Protein AF-0000000075955309 (afdb_homodimer)

Radius of gyration: 26.55 Å; Cα contacts (8 Å, |Δi|>4): 1232; chains: 2; bounding box: 47×82×57 Å

Foldseek 3Di:
DVLLLQVLLVVVPDAAEDEDPDCVSNVVVVVVPHHYDHALLVRQQPDQEAEDEDQEQVCVCCQAPPCPGHNLVRHDAAGEYEYQYLYALVSQVVSQVSQVVSNYGYKYWHWDDFPVLQNVLAIEIEIAADPVVVVVCCVSNSSRHDYDDQYHRSRRNVVVLVVLLVLLLLLVVLLVVQVVCVVVVHDQVVVLVVCPPDPNDDSSSVVCVVCLVVVNQQASDWLLSLLASLCSLQQNHPDHDDDDGDDDPSSVVSNVLSVVCVVVVRRRTYNNCSSVSVCVVVDDPD/DVLLLQVLVVVVPDAAEDEDPDVVSNVVVVVVPHHYDHALLVRQQPDQEAEDEDQEQVCVCCQAPPCPGHNLVRHDAAGEYEYQYLYALVSQVVSQVSQVVSNYGYKYWHWDDFPVLQNVLAIETEIAADPVVVVVCCVSNSSRHDYDDQYHGSRRNVVVLVVLLVLLLLLVVLLVVQVVCVVVVHDQVVVLVVCPPPPNDDSSSVVCVVCLVVVNQQASDWLLSLLQSLCSLQQNHPDHDDDDGDDDPSSVVSNVLSVVCVVVVRRRTYNNCSSVSVCVVVDDPD

pLDDT: mean 95.62, std 7.49, range [34.25, 98.94]

Organism: Cocos nucifera (NCBI:txid13894)

Secondary structure (DSSP, 8-state):
-HHHHHHHHHHTT---EE--SSGGGGHHHHHTTPEE-SSHHHHHHT-SEEEE--SSHHHHHHHHH-TTTSGGGTPPTT-EEEE-S---HHHHHHHHHHHHHTT-EEEE--EESHHHHHHHT-EEEEEES-HHHHHHTHHHHHHHEEEEEEESTTHHHHHHHHHHHHHHHHHHHHHHHHHHHHHTT--HHHHHHHHTTSTT-BHHHHHHHHHHHTT----SSBHHHHHHHHHHHTT-SSS---SPPP--HHHHHHHHHHHHHHHTT-TTSBGGGHHHHHHHHH----/-HHHHHHHHHHTT---EE--SSGGGGHHHHHTTPEE-SSHHHHHHT-SEEEE--SSHHHHHHHHH-TTTSGGGTPPTT-EEEE-S---HHHHHHHHHHHHHTT-EEEE--EESHHHHHHHT-EEEEEES-HHHHHHTHHHHHHHEEEEEEESTTHHHHHHHHHHHHHHHHHHHHHHHHHHHHHTT--HHHHHHHHTTSTT-BHHHHHHHHHHHTT----SSBHHHHHHHHHHHTT-SSS---SPPP--HHHHHHHHHHHHHHHTT-TTSBGGGHHHHHHHHH----

Solvent-accessible surface area (backbone atoms only — not comparable to full-atom values): 28358 Å² total; per-residue (Å²): 88,55,58,41,43,50,48,44,48,41,72,73,66,47,90,46,63,42,56,55,100,55,55,78,71,46,44,71,49,41,76,71,64,36,42,78,44,93,34,43,17,62,34,16,54,83,33,66,64,42,78,44,65,61,80,41,50,68,47,47,48,48,45,36,63,30,78,76,51,1,26,67,56,34,39,39,76,68,17,36,38,37,35,35,32,73,42,49,33,68,55,36,36,52,46,28,53,55,26,45,76,59,50,26,40,38,30,29,32,13,67,37,27,57,47,64,15,28,67,68,27,42,16,12,26,30,28,3,26,57,65,68,59,54,59,70,43,40,73,64,38,54,54,38,17,50,68,34,84,45,42,50,52,16,32,2,26,48,48,46,32,31,40,48,35,22,35,47,25,38,49,48,13,50,29,47,20,51,56,48,31,54,75,68,68,40,57,64,68,60,49,57,57,44,32,55,63,15,39,50,27,33,35,48,52,70,72,35,45,66,33,51,75,68,69,52,38,74,55,63,46,39,22,46,52,49,33,49,43,39,21,45,60,53,68,59,38,96,62,90,69,88,73,86,64,60,59,45,71,68,50,52,52,47,28,51,50,34,44,48,34,38,75,72,71,43,26,71,26,8,54,63,42,53,36,58,54,48,46,58,67,42,56,62,86,118,87,56,56,40,42,50,48,44,48,42,72,72,67,47,89,46,62,41,57,55,98,56,55,79,71,47,46,72,50,39,74,74,66,34,42,78,45,93,32,42,17,60,35,15,54,82,32,64,64,42,79,42,64,62,79,42,50,69,49,48,47,47,44,37,61,31,77,77,49,1,25,66,55,33,40,39,75,67,16,34,40,35,36,36,33,73,42,50,33,67,58,34,35,51,46,29,54,55,25,46,76,59,50,26,40,38,30,29,32,14,66,35,26,58,44,64,14,28,66,69,26,41,18,14,26,30,29,3,26,59,68,68,58,55,58,70,43,40,74,64,39,55,56,38,18,52,70,34,83,48,42,50,52,17,32,4,26,48,49,44,32,31,40,48,35,23,34,47,24,37,49,50,12,49,30,47,20,51,55,48,31,52,77,67,67,40,55,65,68,61,48,57,58,44,32,55,64,15,41,51,28,32,36,48,51,72,72,36,45,65,32,51,75,68,69,52,38,75,54,62,49,40,22,44,54,49,31,49,42,39,21,46,61,53,67,60,38,94,62,90,69,88,73,86,64,61,59,46,72,67,48,51,51,45,28,52,50,35,46,50,32,38,74,72,71,45,26,70,28,6,54,62,40,53,36,56,53,49,45,58,68,42,57,64,86,118

Structure (mmCIF, N/CA/C/O backbone):
data_AF-0000000075955309-model_v1
#
loop_
_entity.id
_entity.type
_entity.pdbx_description
1 polymer '6-phosphogluconate dehydrogenase'
#
loop_
_atom_site.group_PDB
_atom_site.id
_atom_site.type_symbol
_atom_site.label_atom_id
_atom_site.label_alt_id
_atom_site.label_comp_id
_atom_site.label_asym_id
_atom_site.label_entity_id
_atom_site.label_seq_id
_atom_site.pdbx_PDB_ins_code
_atom_site.Cartn_x
_atom_site.Cartn_y
_atom_site.Cartn_z
_atom_site.occupancy
_atom_site.B_iso_or_equiv
_atom_site.auth_seq_id
_atom_site.auth_comp_id
_atom_site.auth_asym_id
_atom_site.auth_atom_id
_atom_site.pdbx_PDB_model_num
ATOM 1 N N . MET A 1 1 ? -13.18 -15.297 -11.812 1 89.75 1 MET A N 1
ATOM 2 C CA . MET A 1 1 ? -11.914 -15.062 -12.5 1 89.75 1 MET A CA 1
ATOM 3 C C . MET A 1 1 ? -11.797 -15.945 -13.742 1 89.75 1 MET A C 1
ATOM 5 O O . MET A 1 1 ? -11.648 -15.445 -14.859 1 89.75 1 MET A O 1
ATOM 9 N N . GLY A 1 2 ? -11.992 -17.25 -13.625 1 93.31 2 GLY A N 1
ATOM 10 C CA . GLY A 1 2 ? -11.797 -18.188 -14.711 1 93.31 2 GLY A CA 1
ATOM 11 C C . GLY A 1 2 ? -12.711 -17.938 -15.898 1 93.31 2 GLY A C 1
ATOM 12 O O . GLY A 1 2 ? -12.266 -17.969 -17.047 1 93.31 2 GLY A O 1
ATOM 13 N N . ALA A 1 3 ? -13.984 -17.656 -15.57 1 93.75 3 ALA A N 1
ATOM 14 C CA . ALA A 1 3 ? -14.961 -17.438 -16.641 1 93.75 3 ALA A CA 1
ATOM 15 C C . ALA A 1 3 ? -14.609 -16.188 -17.438 1 93.75 3 ALA A C 1
ATOM 17 O O . ALA A 1 3 ? -14.734 -16.172 -18.672 1 93.75 3 ALA A O 1
ATOM 18 N N . ALA A 1 4 ? -14.203 -15.094 -16.719 1 94.31 4 ALA A N 1
ATOM 19 C CA . ALA A 1 4 ? -13.836 -13.852 -17.391 1 94.31 4 ALA A CA 1
ATOM 20 C C . ALA A 1 4 ? -12.617 -14.047 -18.281 1 94.31 4 ALA A C 1
ATOM 22 O O . ALA A 1 4 ? -12.578 -13.555 -19.406 1 94.31 4 ALA A O 1
ATOM 23 N N . MET A 1 5 ? -11.648 -14.766 -17.781 1 96.38 5 MET A N 1
ATOM 24 C CA . MET A 1 5 ? -10.438 -15.047 -18.531 1 96.38 5 MET A CA 1
ATOM 25 C C . MET A 1 5 ? -10.742 -15.898 -19.766 1 96.38 5 MET A C 1
ATOM 27 O O . MET A 1 5 ? -10.305 -15.594 -20.875 1 96.38 5 MET A O 1
ATOM 31 N N . ALA A 1 6 ? -11.516 -16.984 -19.594 1 96.75 6 ALA A N 1
ATOM 32 C CA . ALA A 1 6 ? -11.914 -17.859 -20.688 1 96.75 6 ALA A CA 1
ATOM 33 C C . ALA A 1 6 ? -12.711 -17.109 -21.75 1 96.75 6 ALA A C 1
ATOM 35 O O . ALA A 1 6 ? -12.539 -17.344 -22.953 1 96.75 6 ALA A O 1
ATOM 36 N N . GLY A 1 7 ? -13.586 -16.219 -21.266 1 96.44 7 GLY A N 1
ATOM 37 C CA . GLY A 1 7 ? -14.375 -15.414 -22.188 1 96.44 7 GLY A CA 1
ATOM 38 C C . GLY A 1 7 ? -13.523 -14.539 -23.094 1 96.44 7 GLY A C 1
ATOM 39 O O . GLY A 1 7 ? -13.844 -14.367 -24.266 1 96.44 7 GLY A O 1
ATOM 40 N N . ARG A 1 8 ? -12.461 -14.008 -22.562 1 97.56 8 ARG A N 1
ATOM 41 C CA . ARG A 1 8 ? -11.562 -13.172 -23.359 1 97.56 8 ARG A CA 1
ATOM 42 C C . ARG A 1 8 ? -10.859 -14 -24.422 1 97.56 8 ARG A C 1
ATOM 44 O O . ARG A 1 8 ? -10.727 -13.57 -25.578 1 97.56 8 ARG A O 1
ATOM 51 N N . ILE A 1 9 ? -10.414 -15.18 -24.062 1 97.5 9 ILE A N 1
ATOM 52 C CA . ILE A 1 9 ? -9.734 -16.078 -25 1 97.5 9 ILE A CA 1
ATOM 53 C C . ILE A 1 9 ? -10.695 -16.469 -26.125 1 97.5 9 ILE A C 1
ATOM 55 O O . ILE A 1 9 ? -10.32 -16.453 -27.297 1 97.5 9 ILE A O 1
ATOM 59 N N . GLN A 1 10 ? -11.93 -16.797 -25.75 1 97.06 10 GLN A N 1
ATOM 60 C CA . GLN A 1 10 ? -12.953 -17.156 -26.734 1 97.06 10 GLN A CA 1
ATOM 61 C C . GLN A 1 10 ? -13.234 -15.992 -27.688 1 97.06 10 GLN A C 1
ATOM 63 O O . GLN A 1 10 ? -13.32 -16.188 -28.891 1 97.06 10 GLN A O 1
ATOM 68 N N . SER A 1 11 ? -13.312 -14.781 -27.141 1 96.81 11 SER A N 1
ATOM 69 C CA . SER A 1 11 ? -13.609 -13.602 -27.938 1 96.81 11 SER A CA 1
ATOM 70 C C . SER A 1 11 ? -12.477 -13.273 -28.891 1 96.81 11 SER A C 1
ATOM 72 O O . SER A 1 11 ? -12.695 -12.664 -29.953 1 96.81 11 SER A O 1
ATOM 74 N N . ALA A 1 12 ? -11.305 -13.695 -28.516 1 97.56 12 ALA A N 1
ATOM 75 C CA . ALA A 1 12 ? -10.141 -13.453 -29.359 1 97.56 12 ALA A CA 1
ATOM 76 C C . ALA A 1 12 ? -10.094 -14.43 -30.531 1 97.56 12 ALA A C 1
ATOM 78 O O . ALA A 1 12 ? -9.234 -14.32 -31.406 1 97.56 12 ALA A O 1
ATOM 79 N N . GLY A 1 13 ? -10.945 -15.508 -30.562 1 97.12 13 GLY A N 1
ATOM 80 C CA . GLY A 1 13 ? -11.094 -16.359 -31.734 1 97.12 13 GLY A CA 1
ATOM 81 C C . GLY A 1 13 ? -10.547 -17.75 -31.531 1 97.12 13 GLY A C 1
ATOM 82 O O . GLY A 1 13 ? -10.562 -18.578 -32.438 1 97.12 13 GLY A O 1
ATOM 83 N N . TYR A 1 14 ? -10.125 -18.062 -30.375 1 97.25 14 TYR A N 1
ATOM 84 C CA . TYR A 1 14 ? -9.602 -19.391 -30.109 1 97.25 14 TYR A CA 1
ATOM 85 C C . TYR A 1 14 ? -10.734 -20.391 -29.859 1 97.25 14 TYR A C 1
ATOM 87 O O . TYR A 1 14 ? -11.758 -20.031 -29.266 1 97.25 14 TYR A O 1
ATOM 95 N N . ALA A 1 15 ? -10.531 -21.625 -30.297 1 96.81 15 ALA A N 1
ATOM 96 C CA . ALA A 1 15 ? -11.438 -22.703 -29.891 1 96.81 15 ALA A CA 1
ATOM 97 C C . ALA A 1 15 ? -11.297 -23.016 -28.406 1 96.81 15 ALA A C 1
ATOM 99 O O . ALA A 1 15 ? -10.18 -23.172 -27.906 1 96.81 15 ALA A O 1
ATOM 100 N N . LEU A 1 16 ? -12.438 -23.047 -27.703 1 97.25 16 LEU A N 1
ATOM 101 C CA . LEU A 1 16 ? -12.383 -23.203 -26.25 1 97.25 16 LEU A CA 1
ATOM 102 C C . LEU A 1 16 ? -13.125 -24.453 -25.797 1 97.25 16 LEU A C 1
ATOM 104 O O . LEU A 1 16 ? -14.281 -24.656 -26.172 1 97.25 16 LEU A O 1
ATOM 108 N N . THR A 1 17 ? -12.484 -25.328 -25.172 1 97.12 17 THR A N 1
ATOM 109 C CA . THR A 1 17 ? -13.055 -26.453 -24.438 1 97.12 17 THR A CA 1
ATOM 110 C C . THR A 1 17 ? -12.93 -26.234 -22.922 1 97.12 17 THR A C 1
ATOM 112 O O . THR A 1 17 ? -11.859 -25.859 -22.438 1 97.12 17 THR A O 1
ATOM 115 N N . LEU A 1 18 ? -14.078 -26.469 -22.172 1 96.25 18 LEU A N 1
ATOM 116 C CA . LEU A 1 18 ? -14.078 -26.094 -20.766 1 96.25 18 LEU A CA 1
ATOM 117 C C . LEU A 1 18 ? -14.594 -27.234 -19.891 1 96.25 18 LEU A C 1
ATOM 119 O O . LEU A 1 18 ? -15.523 -27.953 -20.281 1 96.25 18 LEU A O 1
ATOM 123 N N . TYR A 1 19 ? -13.961 -27.406 -18.781 1 96.5 19 TYR A N 1
ATOM 124 C CA . TYR A 1 19 ? -14.5 -28.156 -17.641 1 96.5 19 TYR A CA 1
ATOM 125 C C . TYR A 1 19 ? -14.719 -27.25 -16.438 1 96.5 19 TYR A C 1
ATOM 127 O O . TYR A 1 19 ? -13.844 -26.453 -16.094 1 96.5 19 TYR A O 1
ATOM 135 N N . ALA A 1 20 ? -15.914 -27.281 -15.891 1 94.75 20 ALA A N 1
ATOM 136 C CA . ALA A 1 20 ? -16.219 -26.594 -14.641 1 94.75 20 ALA A CA 1
ATOM 137 C C . ALA A 1 20 ? -16.828 -27.547 -13.617 1 94.75 20 ALA A C 1
ATOM 139 O O . ALA A 1 20 ? -17.719 -28.328 -13.938 1 94.75 20 ALA A O 1
ATOM 140 N N . ARG A 1 21 ? -16.25 -27.469 -12.461 1 91 21 ARG A N 1
ATOM 141 C CA . ARG A 1 21 ? -16.797 -28.297 -11.391 1 91 21 ARG A CA 1
ATOM 142 C C . ARG A 1 21 ? -18.281 -28.031 -11.203 1 91 21 ARG A C 1
ATOM 144 O O . ARG A 1 21 ? -19.062 -28.938 -10.906 1 91 21 ARG A O 1
ATOM 151 N N . THR A 1 22 ? -18.594 -26.703 -11.336 1 89.5 22 THR A N 1
ATOM 152 C CA . THR A 1 22 ? -19.984 -26.266 -11.375 1 89.5 22 THR A CA 1
ATOM 153 C C . THR A 1 22 ? -20.359 -25.797 -12.773 1 89.5 22 THR A C 1
ATOM 155 O O . THR A 1 22 ? -20.156 -24.625 -13.117 1 89.5 22 THR A O 1
ATOM 158 N N . PRO A 1 23 ? -21.078 -26.516 -13.516 1 87.81 23 PRO A N 1
ATOM 159 C CA . PRO A 1 23 ? -21.312 -26.25 -14.938 1 87.81 23 PRO A CA 1
ATOM 160 C C . PRO A 1 23 ? -22.031 -24.938 -15.188 1 87.81 23 PRO A C 1
ATOM 162 O O . PRO A 1 23 ? -21.797 -24.281 -16.203 1 87.81 23 PRO A O 1
ATOM 165 N N . SER A 1 24 ? -22.875 -24.578 -14.258 1 88.81 24 SER A N 1
ATOM 166 C CA . SER A 1 24 ? -23.672 -23.359 -14.469 1 88.81 24 SER A CA 1
ATOM 167 C C . SER A 1 24 ? -22.797 -22.125 -14.578 1 88.81 24 SER A C 1
ATOM 169 O O . SER A 1 24 ? -23.172 -21.141 -15.203 1 88.81 24 SER A O 1
ATOM 171 N N . LYS A 1 25 ? -21.547 -22.219 -14.07 1 86.56 25 LYS A N 1
ATOM 172 C CA . LYS A 1 25 ? -20.641 -21.094 -14.102 1 86.56 25 LYS A CA 1
ATOM 173 C C . LYS A 1 25 ? -20.047 -20.891 -15.5 1 86.56 25 LYS A C 1
ATOM 175 O O . LYS A 1 25 ? -19.531 -19.828 -15.82 1 86.56 25 LYS A O 1
ATOM 180 N N . ALA A 1 26 ? -20.203 -21.891 -16.312 1 89.81 26 ALA A N 1
ATOM 181 C CA . ALA A 1 26 ? -19.641 -21.828 -17.656 1 89.81 26 ALA A CA 1
ATOM 182 C C . ALA A 1 26 ? -20.75 -21.734 -18.703 1 89.81 26 ALA A C 1
ATOM 184 O O . ALA A 1 26 ? -20.469 -21.688 -19.906 1 89.81 26 ALA A O 1
ATOM 185 N N . ALA A 1 27 ? -21.969 -21.656 -18.312 1 91.5 27 ALA A N 1
ATOM 186 C CA . ALA A 1 27 ? -23.109 -21.734 -19.219 1 91.5 27 ALA A CA 1
ATOM 187 C C . ALA A 1 27 ? -23.062 -20.625 -20.266 1 91.5 27 ALA A C 1
ATOM 189 O O . ALA A 1 27 ? -23.391 -20.844 -21.438 1 91.5 27 ALA A O 1
ATOM 190 N N . HIS A 1 28 ? -22.734 -19.484 -19.828 1 93.5 28 HIS A N 1
ATOM 191 C CA . HIS A 1 28 ? -22.719 -18.344 -20.75 1 93.5 28 HIS A CA 1
ATOM 192 C C . HIS A 1 28 ? -21.656 -18.547 -21.828 1 93.5 28 HIS A C 1
ATOM 194 O O . HIS A 1 28 ? -21.875 -18.156 -22.984 1 93.5 28 HIS A O 1
ATOM 200 N N . LEU A 1 29 ? -20.562 -19.188 -21.547 1 95.38 29 LEU A N 1
ATOM 201 C CA . LEU A 1 29 ? -19.516 -19.438 -22.516 1 95.38 29 LEU A CA 1
ATOM 202 C C . LEU A 1 29 ? -19.938 -20.516 -23.516 1 95.38 29 LEU A C 1
ATOM 204 O O . LEU A 1 29 ? -19.578 -20.453 -24.688 1 95.38 29 LEU A O 1
ATOM 208 N N . ALA A 1 30 ? -20.688 -21.422 -23.016 1 94.44 30 ALA A N 1
ATOM 209 C CA . ALA A 1 30 ? -21.25 -22.453 -23.875 1 94.44 30 ALA A CA 1
ATOM 210 C C . ALA A 1 30 ? -22.172 -21.859 -24.938 1 94.44 30 ALA A C 1
ATOM 212 O O . ALA A 1 30 ? -22.156 -22.266 -26.094 1 94.44 30 ALA A O 1
ATOM 213 N N . ARG A 1 31 ? -22.938 -20.891 -24.5 1 94.81 31 ARG A N 1
ATOM 214 C CA . ARG A 1 31 ? -23.859 -20.234 -25.406 1 94.81 31 ARG A CA 1
ATOM 215 C C . ARG A 1 31 ? -23.109 -19.469 -26.5 1 94.81 31 ARG A C 1
ATOM 217 O O . ARG A 1 31 ? -23.625 -19.297 -27.609 1 94.81 31 ARG A O 1
ATOM 224 N N . LEU A 1 32 ? -21.875 -19.219 -26.219 1 94.88 32 LEU A N 1
ATOM 225 C CA . LEU A 1 32 ? -21.062 -18.469 -27.172 1 94.88 32 LEU A CA 1
ATOM 226 C C . LEU A 1 32 ? -20.188 -19.391 -28 1 94.88 32 LEU A C 1
ATOM 228 O O . LEU A 1 32 ? -19.359 -18.938 -28.781 1 94.88 32 LEU A O 1
ATOM 232 N N . GLY A 1 33 ? -20.312 -20.719 -27.734 1 95.62 33 GLY A N 1
ATOM 233 C CA . GLY A 1 33 ? -19.656 -21.641 -28.656 1 95.62 33 GLY A CA 1
ATOM 234 C C . GLY A 1 33 ? -18.609 -22.5 -27.984 1 95.62 33 GLY A C 1
ATOM 235 O O . GLY A 1 33 ? -18.016 -23.391 -28.609 1 95.62 33 GLY A O 1
ATOM 236 N N . ALA A 1 34 ? -18.312 -22.328 -26.766 1 96.38 34 ALA A N 1
ATOM 237 C CA . ALA A 1 34 ? -17.344 -23.172 -26.062 1 96.38 34 ALA A CA 1
ATOM 238 C C . ALA A 1 34 ? -17.891 -24.578 -25.875 1 96.38 34 ALA A C 1
ATOM 240 O O . ALA A 1 34 ? -19.094 -24.766 -25.703 1 96.38 34 ALA A O 1
ATOM 241 N N . ARG A 1 35 ? -17.047 -25.516 -25.938 1 96.06 35 ARG A N 1
ATOM 242 C CA . ARG A 1 35 ? -17.422 -26.906 -25.688 1 96.06 35 ARG A CA 1
ATOM 243 C C . ARG A 1 35 ? -17.25 -27.25 -24.203 1 96.06 35 ARG A C 1
ATOM 245 O O . ARG A 1 35 ? -16.172 -27.094 -23.641 1 96.06 35 ARG A O 1
ATOM 252 N N . ILE A 1 36 ? -18.328 -27.734 -23.609 1 95.5 36 ILE A N 1
ATOM 253 C CA . ILE A 1 36 ? -18.266 -28.156 -22.203 1 95.5 36 ILE A CA 1
ATOM 254 C C . ILE A 1 36 ? -18 -29.656 -22.125 1 95.5 36 ILE A C 1
ATOM 256 O O . ILE A 1 36 ? -18.625 -30.438 -22.828 1 95.5 36 ILE A O 1
ATOM 260 N N . VAL A 1 37 ? -17.094 -29.969 -21.266 1 96.19 37 VAL A N 1
ATOM 261 C CA . VAL A 1 37 ? -16.734 -31.375 -21.141 1 96.19 37 VAL A CA 1
ATOM 262 C C . VAL A 1 37 ? -16.859 -31.828 -19.688 1 96.19 37 VAL A C 1
ATOM 264 O O . VAL A 1 37 ? -17.188 -31.016 -18.812 1 96.19 37 VAL A O 1
ATOM 267 N N . SER A 1 38 ? -16.609 -33.125 -19.391 1 95 38 SER A N 1
ATOM 268 C CA . SER A 1 38 ? -17.031 -33.719 -18.109 1 95 38 SER A CA 1
ATOM 269 C C . SER A 1 38 ? -15.852 -33.906 -17.172 1 95 38 SER A C 1
ATOM 271 O O . SER A 1 38 ? -16.047 -34.219 -15.992 1 95 38 SER A O 1
ATOM 273 N N . SER A 1 39 ? -14.609 -33.688 -17.703 1 96.69 39 SER A N 1
ATOM 274 C CA . SER A 1 39 ? -13.438 -33.844 -16.859 1 96.69 39 SER A CA 1
ATOM 275 C C . SER A 1 39 ? -12.273 -33 -17.359 1 96.69 39 SER A C 1
ATOM 277 O O . SER A 1 39 ? -12.234 -32.594 -18.516 1 96.69 39 SER A O 1
ATOM 279 N N . PRO A 1 40 ? -11.258 -32.75 -16.453 1 98.25 40 PRO A N 1
ATOM 280 C CA . PRO A 1 40 ? -10.047 -32.062 -16.906 1 98.25 40 PRO A CA 1
ATOM 281 C C . PRO A 1 40 ? -9.312 -32.812 -18.016 1 98.25 40 PRO A C 1
ATOM 283 O O . PRO A 1 40 ? -8.789 -32.219 -18.953 1 98.25 40 PRO A O 1
ATOM 286 N N . ALA A 1 41 ? -9.328 -34.156 -17.906 1 98.44 41 ALA A N 1
ATOM 287 C CA . ALA A 1 41 ? -8.695 -34.969 -18.938 1 98.44 41 ALA A CA 1
ATOM 288 C C . ALA A 1 41 ? -9.359 -34.75 -20.297 1 98.44 41 ALA A C 1
ATOM 290 O O . ALA A 1 41 ? -8.68 -34.719 -21.328 1 98.44 41 ALA A O 1
ATOM 291 N N . ASP A 1 42 ? -10.656 -34.656 -20.266 1 97.81 42 ASP A N 1
ATOM 292 C CA . ASP A 1 42 ? -11.398 -34.406 -21.516 1 97.81 42 ASP A CA 1
ATOM 293 C C . ASP A 1 42 ? -11.047 -33.062 -22.125 1 97.81 42 ASP A C 1
ATOM 295 O O . ASP A 1 42 ? -10.984 -32.938 -23.344 1 97.81 42 ASP A O 1
ATOM 299 N N . ALA A 1 43 ? -10.844 -32.094 -21.344 1 97.69 43 ALA A N 1
ATOM 300 C CA . ALA A 1 43 ? -10.469 -30.766 -21.812 1 97.69 43 ALA A CA 1
ATOM 301 C C . ALA A 1 43 ? -9.07 -30.781 -22.422 1 97.69 43 ALA A C 1
ATOM 303 O O . ALA A 1 43 ? -8.805 -30.094 -23.406 1 97.69 43 ALA A O 1
ATOM 304 N N . ALA A 1 44 ? -8.195 -31.609 -21.875 1 98.38 44 ALA A N 1
ATOM 305 C CA . ALA A 1 44 ? -6.793 -31.641 -22.266 1 98.38 44 ALA A CA 1
ATOM 306 C C . ALA A 1 44 ? -6.598 -32.406 -23.562 1 98.38 44 ALA A C 1
ATOM 308 O O . ALA A 1 44 ? -5.734 -32.094 -24.375 1 98.38 44 ALA A O 1
ATOM 309 N N . ARG A 1 45 ? -7.43 -33.406 -23.812 1 96.56 45 ARG A N 1
ATOM 310 C CA . ARG A 1 45 ? -7.246 -34.375 -24.891 1 96.56 45 ARG A CA 1
ATOM 311 C C . ARG A 1 45 ? -7.168 -33.656 -26.234 1 96.56 45 ARG A C 1
ATOM 313 O O . ARG A 1 45 ? -6.438 -34.125 -27.125 1 96.56 45 ARG A O 1
ATOM 320 N N . SER A 1 46 ? -7.797 -32.656 -26.453 1 91.88 46 SER A N 1
ATOM 321 C CA . SER A 1 46 ? -7.812 -31.984 -27.75 1 91.88 46 SER A CA 1
ATOM 322 C C . SER A 1 46 ? -7.312 -30.547 -27.656 1 91.88 46 SER A C 1
ATOM 324 O O . SER A 1 46 ? -7.734 -29.688 -28.422 1 91.88 46 SER A O 1
ATOM 326 N N . SER A 1 47 ? -6.508 -30.203 -26.656 1 97.25 47 SER A N 1
ATOM 327 C CA . SER A 1 47 ? -6.008 -28.859 -26.453 1 97.25 47 SER A CA 1
ATOM 328 C C . SER A 1 47 ? -4.492 -28.797 -26.609 1 97.25 47 SER A C 1
ATOM 330 O O . SER A 1 47 ? -3.789 -29.734 -26.219 1 97.25 47 SER A O 1
ATOM 332 N N . ASP A 1 48 ? -4.016 -27.734 -27.203 1 97.62 48 ASP A N 1
ATOM 333 C CA . ASP A 1 48 ? -2.58 -27.469 -27.219 1 97.62 48 ASP A CA 1
ATOM 334 C C . ASP A 1 48 ? -2.119 -26.828 -25.906 1 97.62 48 ASP A C 1
ATOM 336 O O . ASP A 1 48 ? -0.992 -27.062 -25.469 1 97.62 48 ASP A O 1
ATOM 340 N N . VAL A 1 49 ? -2.975 -25.984 -25.375 1 98.75 49 VAL A N 1
ATOM 341 C CA . VAL A 1 49 ? -2.725 -25.281 -24.125 1 98.75 49 VAL A CA 1
ATOM 342 C C . VAL A 1 49 ? -3.912 -25.469 -23.172 1 98.75 49 VAL A C 1
ATOM 344 O O . VAL A 1 49 ? -5.066 -25.344 -23.594 1 98.75 49 VAL A O 1
ATOM 347 N N . VAL A 1 50 ? -3.68 -25.828 -21.953 1 98.81 50 VAL A N 1
ATOM 348 C CA . VAL A 1 50 ? -4.723 -25.953 -20.938 1 98.81 50 VAL A CA 1
ATOM 349 C C . VAL A 1 50 ? -4.445 -24.969 -19.797 1 98.81 50 VAL A C 1
ATOM 351 O O . VAL A 1 50 ? -3.355 -24.969 -19.219 1 98.81 50 VAL A O 1
ATOM 354 N N . PHE A 1 51 ? -5.43 -24.094 -19.484 1 98.75 51 PHE A N 1
ATOM 355 C CA . PHE A 1 51 ? -5.383 -23.219 -18.328 1 98.75 51 PHE A CA 1
ATOM 356 C C . PHE A 1 51 ? -6.172 -23.797 -17.172 1 98.75 51 PHE A C 1
ATOM 358 O O . PHE A 1 51 ? -7.262 -24.344 -17.359 1 98.75 51 PHE A O 1
ATOM 365 N N . THR A 1 52 ? -5.621 -23.781 -15.984 1 98.38 52 THR A N 1
ATOM 366 C CA . THR A 1 52 ? -6.359 -24.172 -14.789 1 98.38 52 THR A CA 1
ATOM 367 C C . THR A 1 52 ? -6.562 -22.969 -13.867 1 98.38 52 THR A C 1
ATOM 369 O O . THR A 1 52 ? -5.672 -22.125 -13.727 1 98.38 52 THR A O 1
ATOM 372 N N . MET A 1 53 ? -7.703 -22.781 -13.328 1 97.12 53 MET A N 1
ATOM 373 C CA . MET A 1 53 ? -8.117 -21.781 -12.336 1 97.12 53 MET A CA 1
ATOM 374 C C . MET A 1 53 ? -9.117 -22.391 -11.359 1 97.12 53 MET A C 1
ATOM 376 O O . MET A 1 53 ? -10.328 -22.344 -11.594 1 97.12 53 MET A O 1
ATOM 380 N N . VAL A 1 54 ? -8.602 -22.953 -10.273 1 96.56 54 VAL A N 1
ATOM 381 C CA . VAL A 1 54 ? -9.43 -23.641 -9.289 1 96.56 54 VAL A CA 1
ATOM 382 C C . VAL A 1 54 ? -9.195 -23.047 -7.906 1 96.56 54 VAL A C 1
ATOM 384 O O . VAL A 1 54 ? -8.672 -21.938 -7.789 1 96.56 54 VAL A O 1
ATOM 387 N N . GLY A 1 55 ? -9.633 -23.609 -6.789 1 94.88 55 GLY A N 1
ATOM 388 C CA . GLY A 1 55 ? -9.758 -22.922 -5.512 1 94.88 55 GLY A CA 1
ATOM 389 C C . GLY A 1 55 ? -8.531 -23.062 -4.633 1 94.88 55 GLY A C 1
ATOM 390 O O . GLY A 1 55 ? -7.984 -22.062 -4.152 1 94.88 55 GLY A O 1
ATOM 391 N N . HIS A 1 56 ? -8.039 -24.297 -4.48 1 96.81 56 HIS A N 1
ATOM 392 C CA . HIS A 1 56 ? -7 -24.609 -3.504 1 96.81 56 HIS A CA 1
ATOM 393 C C . HIS A 1 56 ? -5.898 -25.469 -4.125 1 96.81 56 HIS A C 1
ATOM 395 O O . HIS A 1 56 ? -6.102 -26.078 -5.172 1 96.81 56 HIS A O 1
ATOM 401 N N . PRO A 1 57 ? -4.727 -25.453 -3.469 1 98.06 57 PRO A N 1
ATOM 402 C CA . PRO A 1 57 ? -3.666 -26.344 -3.951 1 98.06 57 PRO A CA 1
ATOM 403 C C . PRO A 1 57 ? -4.129 -27.797 -4.105 1 98.06 57 PRO A C 1
ATOM 405 O O . PRO A 1 57 ? -3.74 -28.469 -5.059 1 98.06 57 PRO A O 1
ATOM 408 N N . SER A 1 58 ? -4.988 -28.234 -3.248 1 97.69 58 SER A N 1
ATOM 409 C CA . SER A 1 58 ? -5.504 -29.594 -3.355 1 97.69 58 SER A CA 1
ATOM 410 C C . SER A 1 58 ? -6.336 -29.781 -4.621 1 97.69 58 SER A C 1
ATOM 412 O O . SER A 1 58 ? -6.316 -30.844 -5.238 1 97.69 58 SER A O 1
ATOM 414 N N . ASP A 1 59 ? -7.062 -28.75 -5.012 1 97.44 59 ASP A N 1
ATOM 415 C CA . ASP A 1 59 ? -7.816 -28.781 -6.262 1 97.44 59 ASP A CA 1
ATOM 416 C C . ASP A 1 59 ? -6.879 -28.828 -7.465 1 97.44 59 ASP A C 1
ATOM 418 O O . ASP A 1 59 ? -7.16 -29.531 -8.445 1 97.44 59 ASP A O 1
ATOM 422 N N . VAL A 1 60 ? -5.816 -28.047 -7.387 1 98.5 60 VAL A N 1
ATOM 423 C CA . VAL A 1 60 ? -4.824 -28.062 -8.453 1 98.5 60 VAL A CA 1
ATOM 424 C C . VAL A 1 60 ? -4.223 -29.453 -8.586 1 98.5 60 VAL A C 1
ATOM 426 O O . VAL A 1 60 ? -4.121 -30 -9.688 1 98.5 60 VAL A O 1
ATOM 429 N N . ARG A 1 61 ? -3.822 -30.016 -7.434 1 98.38 61 ARG A N 1
ATOM 430 C CA . ARG A 1 61 ? -3.215 -31.344 -7.434 1 98.38 61 ARG A CA 1
ATOM 431 C C . ARG A 1 61 ? -4.129 -32.375 -8.102 1 98.38 61 ARG A C 1
ATOM 433 O O . ARG A 1 61 ? -3.697 -33.094 -8.992 1 98.38 61 ARG A O 1
ATOM 440 N N . SER A 1 62 ? -5.398 -32.406 -7.73 1 97.94 62 SER A N 1
ATOM 441 C CA . SER A 1 62 ? -6.34 -33.375 -8.273 1 97.94 62 SER A CA 1
ATOM 442 C C . SER A 1 62 ? -6.625 -33.094 -9.75 1 97.94 62 SER A C 1
ATOM 444 O O . SER A 1 62 ? -6.637 -34.031 -10.57 1 97.94 62 SER A O 1
ATOM 446 N N . THR A 1 63 ? -6.82 -31.844 -10.102 1 98.38 63 THR A N 1
ATOM 447 C CA . THR A 1 63 ? -7.195 -31.438 -11.453 1 98.38 63 THR A CA 1
ATOM 448 C C . THR A 1 63 ? -6.059 -31.719 -12.43 1 98.38 63 THR A C 1
ATOM 450 O O . THR A 1 63 ? -6.301 -32.031 -13.602 1 98.38 63 THR A O 1
ATOM 453 N N . VAL A 1 64 ? -4.844 -31.688 -11.938 1 98.75 64 VAL A N 1
ATOM 454 C CA . VAL A 1 64 ? -3.705 -31.734 -12.844 1 98.75 64 VAL A CA 1
ATOM 455 C C . VAL A 1 64 ? -3.057 -33.125 -12.797 1 98.75 64 VAL A C 1
ATOM 457 O O . VAL A 1 64 ? -2.727 -33.688 -13.828 1 98.75 64 VAL A O 1
ATOM 460 N N . LEU A 1 65 ? -2.979 -33.75 -11.594 1 98.56 65 LEU A N 1
ATOM 461 C CA . LEU A 1 65 ? -2.072 -34.875 -11.414 1 98.56 65 LEU A CA 1
ATOM 462 C C . LEU A 1 65 ? -2.848 -36.188 -11.305 1 98.56 65 LEU A C 1
ATOM 464 O O . LEU A 1 65 ? -2.262 -37.281 -11.383 1 98.56 65 LEU A O 1
ATOM 468 N N . ASP A 1 66 ? -4.148 -36.062 -11.062 1 98.12 66 ASP A N 1
ATOM 469 C CA . ASP A 1 66 ? -4.891 -37.312 -11.047 1 98.12 66 ASP A CA 1
ATOM 470 C C . ASP A 1 66 ? -4.559 -38.188 -12.266 1 98.12 66 ASP A C 1
ATOM 472 O O . ASP A 1 66 ? -4.605 -37.688 -13.398 1 98.12 66 ASP A O 1
ATOM 476 N N . THR A 1 67 ? -4.301 -39.469 -12.125 1 97 67 THR A N 1
ATOM 477 C CA . THR A 1 67 ? -3.742 -40.312 -13.172 1 97 67 THR A CA 1
ATOM 478 C C . THR A 1 67 ? -4.816 -40.688 -14.188 1 97 67 THR A C 1
ATOM 480 O O . THR A 1 67 ? -4.5 -41.125 -15.297 1 97 67 THR A O 1
ATOM 483 N N . THR A 1 68 ? -6.078 -40.469 -13.844 1 96.75 68 THR A N 1
ATOM 484 C CA . THR A 1 68 ? -7.16 -40.906 -14.727 1 96.75 68 THR A CA 1
ATOM 485 C C . THR A 1 68 ? -7.914 -39.688 -15.281 1 96.75 68 THR A C 1
ATOM 487 O O . THR A 1 68 ? -8.203 -39.656 -16.484 1 96.75 68 THR A O 1
ATOM 490 N N . SER A 1 69 ? -8.148 -38.719 -14.445 1 97.31 69 SER A N 1
ATOM 491 C CA . SER A 1 69 ? -9.047 -37.656 -14.844 1 97.31 69 SER A CA 1
ATOM 492 C C . SER A 1 69 ? -8.305 -36.312 -14.906 1 97.31 69 SER A C 1
ATOM 494 O O . SER A 1 69 ? -8.883 -35.281 -15.297 1 97.31 69 SER A O 1
ATOM 496 N N . GLY A 1 70 ? -7.023 -36.281 -14.594 1 98.5 70 GLY A N 1
ATOM 497 C CA . GLY A 1 70 ? -6.277 -35.031 -14.547 1 98.5 70 GLY A CA 1
ATOM 498 C C . GLY A 1 70 ? -5.801 -34.562 -15.914 1 98.5 70 GLY A C 1
ATOM 499 O O . GLY A 1 70 ? -5.781 -35.344 -16.859 1 98.5 70 GLY A O 1
ATOM 500 N N . VAL A 1 71 ? -5.449 -33.375 -15.984 1 98.81 71 VAL A N 1
ATOM 501 C CA . VAL A 1 71 ? -5.023 -32.75 -17.219 1 98.81 71 VAL A CA 1
ATOM 502 C C . VAL A 1 71 ? -3.85 -33.5 -17.828 1 98.81 71 VAL A C 1
ATOM 504 O O . VAL A 1 71 ? -3.846 -33.812 -19.016 1 98.81 71 VAL A O 1
ATOM 507 N N . LEU A 1 72 ? -2.852 -33.906 -17.016 1 98.56 72 LEU A N 1
ATOM 508 C CA . LEU A 1 72 ? -1.614 -34.5 -17.531 1 98.56 72 LEU A CA 1
ATOM 509 C C . LEU A 1 72 ? -1.841 -35.906 -18.016 1 98.56 72 LEU A C 1
ATOM 511 O O . LEU A 1 72 ? -1.008 -36.469 -18.734 1 98.56 72 LEU A O 1
ATOM 515 N N . SER A 1 73 ? -2.951 -36.531 -17.594 1 98.25 73 SER A N 1
ATOM 516 C CA . SER A 1 73 ? -3.238 -37.906 -18.031 1 98.25 73 SER A CA 1
ATOM 517 C C . SER A 1 73 ? -3.545 -37.938 -19.516 1 98.25 73 SER A C 1
ATOM 519 O O . SER A 1 73 ? -3.438 -39 -20.156 1 98.25 73 SER A O 1
ATOM 521 N N . SER A 1 74 ? -3.92 -36.781 -20.141 1 98.38 74 SER A N 1
ATOM 522 C CA . SER A 1 74 ? -4.383 -36.844 -21.516 1 98.38 74 SER A CA 1
ATOM 523 C C . SER A 1 74 ? -3.814 -35.688 -22.344 1 98.38 74 SER A C 1
ATOM 525 O O . SER A 1 74 ? -4.074 -35.594 -23.547 1 98.38 74 SER A O 1
ATOM 527 N N . LEU A 1 75 ? -3.016 -34.75 -21.734 1 98.56 75 LEU A N 1
ATOM 528 C CA . LEU A 1 75 ? -2.383 -33.688 -22.484 1 98.56 75 LEU A CA 1
ATOM 529 C C . LEU A 1 75 ? -1.438 -34.25 -23.547 1 98.56 75 LEU A C 1
ATOM 531 O O . LEU A 1 75 ? -0.562 -35.062 -23.234 1 98.56 75 LEU A O 1
ATOM 535 N N . PRO A 1 76 ? -1.648 -33.875 -24.781 1 98.06 76 PRO A N 1
ATOM 536 C CA . PRO A 1 76 ? -0.806 -34.469 -25.844 1 98.06 76 PRO A CA 1
ATOM 537 C C . PRO A 1 76 ? 0.665 -34.062 -25.688 1 98.06 76 PRO A C 1
ATOM 539 O O . PRO A 1 76 ? 0.982 -33.062 -25.062 1 98.06 76 PRO A O 1
ATOM 542 N N . ASP A 1 77 ? 1.489 -34.875 -26.344 1 97.75 77 ASP A N 1
ATOM 543 C CA . ASP A 1 77 ? 2.918 -34.594 -26.391 1 97.75 77 ASP A CA 1
ATOM 544 C C . ASP A 1 77 ? 3.174 -33.156 -26.891 1 97.75 77 ASP A C 1
ATOM 546 O O . ASP A 1 77 ? 2.551 -32.719 -27.859 1 97.75 77 ASP A O 1
ATOM 550 N N . GLY A 1 78 ? 3.984 -32.438 -26.125 1 98.12 78 GLY A N 1
ATOM 551 C CA . GLY A 1 78 ? 4.281 -31.062 -26.484 1 98.12 78 GLY A CA 1
ATOM 552 C C . GLY A 1 78 ? 3.277 -30.078 -25.938 1 98.12 78 GLY A C 1
ATOM 553 O O . GLY A 1 78 ? 3.504 -28.859 -25.969 1 98.12 78 GLY A O 1
ATOM 554 N N . GLY A 1 79 ? 2.201 -30.578 -25.359 1 98.56 79 GLY A N 1
ATOM 555 C CA . GLY A 1 79 ? 1.171 -29.719 -24.797 1 98.56 79 GLY A CA 1
ATOM 556 C C . GLY A 1 79 ? 1.661 -28.891 -23.625 1 98.56 79 GLY A C 1
ATOM 557 O O . GLY A 1 79 ? 2.695 -29.203 -23.016 1 98.56 79 GLY A O 1
ATOM 558 N N . VAL A 1 80 ? 0.997 -27.781 -23.328 1 98.88 80 VAL A N 1
ATOM 559 C CA . VAL A 1 80 ? 1.408 -26.844 -22.281 1 98.88 80 VAL A CA 1
ATOM 560 C C . VAL A 1 80 ? 0.269 -26.656 -21.281 1 98.88 80 VAL A C 1
ATOM 562 O O . VAL A 1 80 ? -0.857 -26.344 -21.656 1 98.88 80 VAL A O 1
ATOM 565 N N . LEU A 1 81 ? 0.539 -26.953 -20.062 1 98.94 81 LEU A N 1
ATOM 566 C CA . LEU A 1 81 ? -0.348 -26.609 -18.953 1 98.94 81 LEU A CA 1
ATOM 567 C C . LEU A 1 81 ? 0.038 -25.266 -18.344 1 98.94 81 LEU A C 1
ATOM 569 O O . LEU A 1 81 ? 1.215 -25.016 -18.062 1 98.94 81 LEU A O 1
ATOM 573 N N . VAL A 1 82 ? -0.906 -24.328 -18.188 1 98.94 82 VAL A N 1
ATOM 574 C CA . VAL A 1 82 ? -0.723 -23.047 -17.5 1 98.94 82 VAL A CA 1
ATOM 575 C C . VAL A 1 82 ? -1.636 -22.984 -16.281 1 98.94 82 VAL A C 1
ATOM 577 O O . VAL A 1 82 ? -2.848 -22.781 -16.406 1 98.94 82 VAL A O 1
ATOM 580 N N . ASP A 1 83 ? -1.067 -23.078 -15.109 1 98.88 83 ASP A N 1
ATOM 581 C CA . ASP A 1 83 ? -1.867 -23 -13.891 1 98.88 83 ASP A CA 1
ATOM 582 C C . ASP A 1 83 ? -1.942 -21.547 -13.391 1 98.88 83 ASP A C 1
ATOM 584 O O . ASP A 1 83 ? -0.943 -21 -12.93 1 98.88 83 ASP A O 1
ATOM 588 N N . THR A 1 84 ? -3.141 -20.984 -13.422 1 98.69 84 THR A N 1
ATOM 589 C CA . THR A 1 84 ? -3.32 -19.594 -13.023 1 98.69 84 THR A CA 1
ATOM 590 C C . THR A 1 84 ? -3.926 -19.5 -11.625 1 98.69 84 THR A C 1
ATOM 592 O O . THR A 1 84 ? -4.258 -18.406 -11.156 1 98.69 84 THR A O 1
ATOM 595 N N . THR A 1 85 ? -4.121 -20.641 -10.953 1 98.25 85 THR A N 1
ATOM 596 C CA . THR A 1 85 ? -4.602 -20.688 -9.578 1 98.25 85 THR A CA 1
ATOM 597 C C . THR A 1 85 ? -3.543 -20.156 -8.617 1 98.25 85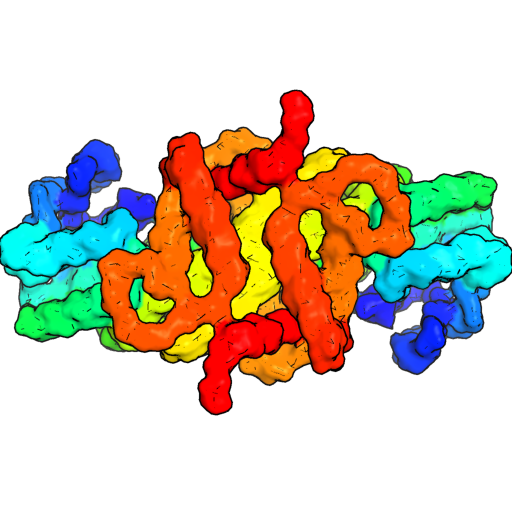 THR A C 1
ATOM 599 O O . THR A 1 85 ? -2.35 -20.406 -8.789 1 98.25 85 THR A O 1
ATOM 602 N N . SER A 1 86 ? -3.99 -19.312 -7.66 1 97.88 86 SER A N 1
ATOM 603 C CA . SER A 1 86 ? -3.094 -19.078 -6.535 1 97.88 86 SER A CA 1
ATOM 604 C C . SER A 1 86 ? -2.877 -20.344 -5.723 1 97.88 86 SER A C 1
ATOM 606 O O . SER A 1 86 ? -3.793 -20.828 -5.047 1 97.88 86 SER A O 1
ATOM 608 N N . SER A 1 87 ? -1.696 -20.891 -5.84 1 97.75 87 SER A N 1
ATOM 609 C CA . SER A 1 87 ? -1.391 -22.203 -5.277 1 97.75 87 SER A CA 1
ATOM 610 C C . SER A 1 87 ? 0.025 -22.234 -4.715 1 97.75 87 SER A C 1
ATOM 612 O O . SER A 1 87 ? 0.632 -21.203 -4.465 1 97.75 87 SER A O 1
ATOM 614 N N . ASP A 1 88 ? 0.506 -23.453 -4.43 1 97.31 88 ASP A N 1
ATOM 615 C CA . ASP A 1 88 ? 1.743 -23.641 -3.678 1 97.31 88 ASP A CA 1
ATOM 616 C C . ASP A 1 88 ? 2.941 -23.781 -4.617 1 97.31 88 ASP A C 1
ATOM 618 O O . ASP A 1 88 ? 2.896 -24.547 -5.582 1 97.31 88 ASP A O 1
ATOM 622 N N . PRO A 1 89 ? 4.066 -23.047 -4.266 1 97.31 89 PRO A N 1
ATOM 623 C CA . PRO A 1 89 ? 5.262 -23.125 -5.109 1 97.31 89 PRO A CA 1
ATOM 624 C C . PRO A 1 89 ? 5.805 -24.547 -5.227 1 97.31 89 PRO A C 1
ATOM 626 O O . PRO A 1 89 ? 6.25 -24.953 -6.301 1 97.31 89 PRO A O 1
ATOM 629 N N . ALA A 1 90 ? 5.785 -25.281 -4.156 1 96.69 90 ALA A N 1
ATOM 630 C CA . ALA A 1 90 ? 6.285 -26.656 -4.191 1 96.69 90 ALA A CA 1
ATOM 631 C C . ALA A 1 90 ? 5.441 -27.516 -5.125 1 96.69 90 ALA A C 1
ATOM 633 O O . ALA A 1 90 ? 5.973 -28.375 -5.84 1 96.69 90 ALA A O 1
ATOM 634 N N . LEU A 1 91 ? 4.152 -27.328 -5.07 1 97.88 91 LEU A N 1
ATOM 635 C CA . LEU A 1 91 ? 3.268 -28.062 -5.965 1 97.88 91 LEU A CA 1
ATOM 636 C C . LEU A 1 91 ? 3.533 -27.688 -7.422 1 97.88 91 LEU A C 1
ATOM 638 O O . LEU A 1 91 ? 3.496 -28.547 -8.305 1 97.88 91 LEU A O 1
ATOM 642 N N . ALA A 1 92 ? 3.764 -26.406 -7.691 1 98.5 92 ALA A N 1
ATOM 643 C CA . ALA A 1 92 ? 4.086 -25.969 -9.047 1 98.5 92 ALA A CA 1
ATOM 644 C C . ALA A 1 92 ? 5.344 -26.656 -9.562 1 98.5 92 ALA A C 1
ATOM 646 O O . ALA A 1 92 ? 5.41 -27.047 -10.734 1 98.5 92 ALA A O 1
ATOM 647 N N . ARG A 1 93 ? 6.34 -26.797 -8.711 1 98.19 93 ARG A N 1
ATOM 648 C CA . ARG A 1 93 ? 7.57 -27.484 -9.094 1 98.19 93 ARG A CA 1
ATOM 649 C C . ARG A 1 93 ? 7.309 -28.953 -9.367 1 98.19 93 ARG A C 1
ATOM 651 O O . ARG A 1 93 ? 7.832 -29.516 -10.336 1 98.19 93 ARG A O 1
ATOM 658 N N . GLU A 1 94 ? 6.535 -29.547 -8.492 1 98.19 94 GLU A N 1
ATOM 659 C CA . GLU A 1 94 ? 6.156 -30.953 -8.695 1 98.19 94 GLU A CA 1
ATOM 660 C C . GLU A 1 94 ? 5.453 -31.141 -10.039 1 98.19 94 GLU A C 1
ATOM 662 O O . GLU A 1 94 ? 5.758 -32.062 -10.773 1 98.19 94 GLU A O 1
ATOM 667 N N . ILE A 1 95 ? 4.559 -30.266 -10.344 1 98.81 95 ILE A N 1
ATOM 668 C CA . ILE A 1 95 ? 3.773 -30.344 -11.57 1 98.81 95 ILE A CA 1
ATOM 669 C C . ILE A 1 95 ? 4.688 -30.156 -12.773 1 98.81 95 ILE A C 1
ATOM 671 O O . ILE A 1 95 ? 4.523 -30.828 -13.797 1 98.81 95 ILE A O 1
ATOM 675 N N . ALA A 1 96 ? 5.613 -29.219 -12.68 1 98.88 96 ALA A N 1
ATOM 676 C CA . ALA A 1 96 ? 6.555 -28.984 -13.773 1 98.88 96 ALA A CA 1
ATOM 677 C C . ALA A 1 96 ? 7.344 -30.266 -14.086 1 98.88 96 ALA A C 1
ATOM 679 O O . ALA A 1 96 ? 7.52 -30.609 -15.258 1 98.88 96 ALA A O 1
ATOM 680 N N . VAL A 1 97 ? 7.82 -30.922 -13.062 1 98.75 97 VAL A N 1
ATOM 681 C CA . VAL A 1 97 ? 8.578 -32.156 -13.227 1 98.75 97 VAL A CA 1
ATOM 682 C C . VAL A 1 97 ? 7.688 -33.25 -13.852 1 98.75 97 VAL A C 1
ATOM 684 O O . VAL A 1 97 ? 8.109 -33.938 -14.781 1 98.75 97 VAL A O 1
ATOM 687 N N . ALA A 1 98 ? 6.484 -33.375 -13.359 1 98.81 98 ALA A N 1
ATOM 688 C CA . ALA A 1 98 ? 5.539 -34.344 -13.875 1 98.81 98 ALA A CA 1
ATOM 689 C C . ALA A 1 98 ? 5.227 -34.125 -15.344 1 98.81 98 ALA A C 1
ATOM 691 O O . ALA A 1 98 ? 5.133 -35.062 -16.141 1 98.81 98 ALA A O 1
ATOM 692 N N . ALA A 1 99 ? 5.031 -32.875 -15.719 1 98.88 99 ALA A N 1
ATOM 693 C CA . ALA A 1 99 ? 4.73 -32.531 -17.109 1 98.88 99 ALA A CA 1
ATOM 694 C C . ALA A 1 99 ? 5.887 -32.906 -18.031 1 98.88 99 ALA A C 1
ATOM 696 O O . ALA A 1 99 ? 5.676 -33.469 -19.109 1 98.88 99 ALA A O 1
ATOM 697 N N . ARG A 1 100 ? 7.07 -32.594 -17.594 1 98.62 100 ARG A N 1
ATOM 698 C CA . ARG A 1 100 ? 8.242 -32.875 -18.422 1 98.62 100 ARG A CA 1
ATOM 699 C C . ARG A 1 100 ? 8.398 -34.375 -18.641 1 98.62 100 ARG A C 1
ATOM 701 O O . ARG A 1 100 ? 8.828 -34.812 -19.719 1 98.62 100 ARG A O 1
ATOM 708 N N . SER A 1 101 ? 8.086 -35.125 -17.656 1 98.19 101 SER A N 1
ATOM 709 C CA . SER A 1 101 ? 8.211 -36.562 -17.75 1 98.19 101 SER A CA 1
ATOM 710 C C . SER A 1 101 ? 7.266 -37.125 -18.797 1 98.19 101 SER A C 1
ATOM 712 O O . SER A 1 101 ? 7.469 -38.25 -19.297 1 98.19 101 SER A O 1
ATOM 714 N N . LYS A 1 102 ? 6.297 -36.406 -19.219 1 97.12 102 LYS A N 1
ATOM 715 C CA . LYS A 1 102 ? 5.316 -36.844 -20.203 1 97.12 102 LYS A CA 1
ATOM 716 C C . LYS A 1 102 ? 5.531 -36.125 -21.547 1 97.12 102 LYS A C 1
ATOM 718 O O . LYS A 1 102 ? 4.664 -36.188 -22.422 1 97.12 102 LYS A O 1
ATOM 723 N N . GLY A 1 103 ? 6.637 -35.406 -21.609 1 98.25 103 GLY A N 1
ATOM 724 C CA . GLY A 1 103 ? 6.926 -34.688 -22.828 1 98.25 103 GLY A CA 1
ATOM 725 C C . GLY A 1 103 ? 6.121 -33.406 -22.969 1 98.25 103 GLY A C 1
ATOM 726 O O . GLY A 1 103 ? 5.984 -32.844 -24.062 1 98.25 103 GLY A O 1
ATOM 727 N N . CYS A 1 104 ? 5.559 -32.938 -21.906 1 98.75 104 CYS A N 1
ATOM 728 C CA . CYS A 1 104 ? 4.754 -31.719 -21.875 1 98.75 104 CYS A CA 1
ATOM 729 C C . CYS A 1 104 ? 5.445 -30.625 -21.078 1 98.75 104 CYS A C 1
ATOM 731 O O . CYS A 1 104 ? 6.594 -30.781 -20.656 1 98.75 104 CYS A O 1
ATOM 733 N N . TRP A 1 105 ? 4.809 -29.453 -21.031 1 98.88 105 TRP A N 1
ATOM 734 C CA . TRP A 1 105 ? 5.32 -28.312 -20.281 1 98.88 105 TRP A CA 1
ATOM 735 C C . TRP A 1 105 ? 4.293 -27.828 -19.266 1 98.88 105 TRP A C 1
ATOM 737 O O . TRP A 1 105 ? 3.09 -28.016 -19.453 1 98.88 105 TRP A O 1
ATOM 747 N N . ALA A 1 106 ? 4.789 -27.281 -18.172 1 98.94 106 ALA A N 1
ATOM 748 C CA . ALA A 1 106 ? 3.916 -26.656 -17.188 1 98.94 106 ALA A CA 1
ATOM 749 C C . ALA A 1 106 ? 4.477 -25.312 -16.734 1 98.94 106 ALA A C 1
ATOM 751 O O . ALA A 1 106 ? 5.672 -25.188 -16.453 1 98.94 106 ALA A O 1
ATOM 752 N N . ILE A 1 107 ? 3.611 -24.25 -16.766 1 98.94 107 ILE A N 1
ATOM 753 C CA . ILE A 1 107 ? 3.916 -22.891 -16.312 1 98.94 107 ILE A CA 1
ATOM 754 C C . ILE A 1 107 ? 2.979 -22.516 -15.164 1 98.94 107 ILE A C 1
ATOM 756 O O . ILE A 1 107 ? 1.758 -22.641 -15.289 1 98.94 107 ILE A O 1
ATOM 760 N N . ASP A 1 108 ? 3.523 -22.219 -14 1 98.94 108 ASP A N 1
ATOM 761 C CA . ASP A 1 108 ? 2.67 -21.547 -13.016 1 98.94 108 ASP A CA 1
ATOM 762 C C . ASP A 1 108 ? 2.572 -20.047 -13.305 1 98.94 108 ASP A C 1
ATOM 764 O O . ASP A 1 108 ? 3.588 -19.359 -13.352 1 98.94 108 ASP A O 1
ATOM 768 N N . ALA A 1 109 ? 1.31 -19.531 -13.445 1 98.88 109 ALA A N 1
ATOM 769 C CA . ALA A 1 109 ? 1.088 -18.156 -13.883 1 98.88 109 ALA A CA 1
ATOM 770 C C . ALA A 1 109 ? -0.092 -17.531 -13.141 1 98.88 109 ALA A C 1
ATOM 772 O O . ALA A 1 109 ? -1.023 -17.016 -13.773 1 98.88 109 ALA A O 1
ATOM 773 N N . PRO A 1 110 ? 0.002 -17.5 -11.797 1 98.69 110 PRO A N 1
ATOM 774 C CA . PRO A 1 110 ? -1.088 -16.844 -11.078 1 98.69 110 PRO A CA 1
ATOM 775 C C . PRO A 1 110 ? -1.241 -15.375 -11.453 1 98.69 110 PRO A C 1
ATOM 777 O O . PRO A 1 110 ? -0.361 -14.805 -12.102 1 98.69 110 PRO A O 1
ATOM 780 N N . VAL A 1 111 ? -2.451 -14.82 -11.078 1 98.06 111 VAL A N 1
ATOM 781 C CA . VAL A 1 111 ? -2.811 -13.516 -11.625 1 98.06 111 VAL A CA 1
ATOM 782 C C . VAL A 1 111 ? -3.217 -12.578 -10.484 1 98.06 111 VAL A C 1
ATOM 784 O O . VAL A 1 111 ? -3.555 -13.039 -9.391 1 98.06 111 VAL A O 1
ATOM 787 N N . SER A 1 112 ? -3.111 -11.305 -10.742 1 97.38 112 SER A N 1
ATOM 788 C CA . SER A 1 112 ? -3.572 -10.25 -9.844 1 97.38 112 SER A CA 1
ATOM 789 C C . SER A 1 112 ? -4.293 -9.148 -10.617 1 97.38 112 SER A C 1
ATOM 791 O O . SER A 1 112 ? -3.943 -8.852 -11.758 1 97.38 112 SER A O 1
ATOM 793 N N . GLY A 1 113 ? -5.289 -8.539 -10.039 1 93.38 113 GLY A N 1
ATOM 794 C CA . GLY A 1 113 ? -6.059 -7.473 -10.664 1 93.38 113 GLY A CA 1
ATOM 795 C C . GLY A 1 113 ? -7.551 -7.59 -10.414 1 93.38 113 GLY A C 1
ATOM 796 O O . GLY A 1 113 ? -8.32 -6.707 -10.797 1 93.38 113 GLY A O 1
ATOM 797 N N . GLY A 1 114 ? -7.914 -8.68 -9.789 1 87.5 114 GLY A N 1
ATOM 798 C CA . GLY A 1 114 ? -9.305 -8.867 -9.406 1 87.5 114 GLY A CA 1
ATOM 799 C C . GLY A 1 114 ? -10.219 -9.125 -10.586 1 87.5 114 GLY A C 1
ATOM 800 O O . GLY A 1 114 ? -9.75 -9.336 -11.711 1 87.5 114 GLY A O 1
ATOM 801 N N . ASP A 1 115 ? -11.508 -9.156 -10.289 1 87.38 115 ASP A N 1
ATOM 802 C CA . ASP A 1 115 ? -12.516 -9.438 -11.297 1 87.38 115 ASP A CA 1
ATOM 803 C C . ASP A 1 115 ? -12.539 -8.352 -12.375 1 87.38 115 ASP A C 1
ATOM 805 O O . ASP A 1 115 ? -12.773 -8.641 -13.547 1 87.38 115 ASP A O 1
ATOM 809 N N . VAL A 1 116 ? -12.211 -7.148 -11.969 1 86.81 116 VAL A N 1
ATOM 810 C CA . VAL A 1 116 ? -12.172 -6.047 -12.922 1 86.81 116 VAL A CA 1
ATOM 811 C C . VAL A 1 116 ? -11.008 -6.246 -13.898 1 86.81 116 VAL A C 1
ATOM 813 O O . VAL A 1 116 ? -11.18 -6.125 -15.109 1 86.81 116 VAL A O 1
ATOM 816 N N . GLY A 1 117 ? -9.867 -6.57 -13.344 1 91.31 117 GLY A N 1
ATOM 817 C CA . GLY A 1 117 ? -8.719 -6.836 -14.203 1 91.31 117 GLY A CA 1
ATOM 818 C C . GLY A 1 117 ? -8.953 -7.98 -15.172 1 91.31 117 GLY A C 1
ATOM 819 O O . GLY A 1 117 ? -8.523 -7.918 -16.328 1 91.31 117 GLY A O 1
ATOM 820 N N . ALA A 1 118 ? -9.617 -8.984 -14.727 1 93.06 118 ALA A N 1
ATOM 821 C CA . ALA A 1 118 ? -9.898 -10.141 -15.578 1 93.06 118 ALA A CA 1
ATOM 822 C C . ALA A 1 118 ? -10.844 -9.773 -16.719 1 93.06 118 ALA A C 1
ATOM 824 O O . ALA A 1 118 ? -10.625 -10.172 -17.859 1 93.06 118 ALA A O 1
ATOM 825 N N . ARG A 1 119 ? -11.883 -9.008 -16.406 1 93.31 119 ARG A N 1
ATOM 826 C CA . ARG A 1 119 ? -12.875 -8.617 -17.391 1 93.31 119 ARG A CA 1
ATOM 827 C C . ARG A 1 119 ? -12.273 -7.676 -18.438 1 93.31 119 ARG A C 1
ATOM 829 O O . ARG A 1 119 ? -12.625 -7.742 -19.609 1 93.31 119 ARG A O 1
ATOM 836 N N . GLU A 1 120 ? -11.305 -6.844 -17.984 1 94.69 120 GLU A N 1
ATOM 837 C CA . GLU A 1 120 ? -10.773 -5.801 -18.844 1 94.69 120 GLU A CA 1
ATOM 838 C C . GLU A 1 120 ? -9.492 -6.258 -19.547 1 94.69 120 GLU A C 1
ATOM 840 O O . GLU A 1 120 ? -8.969 -5.566 -20.422 1 94.69 120 GLU A O 1
ATOM 845 N N . GLY A 1 121 ? -9.031 -7.383 -19.234 1 96.69 121 GLY A N 1
ATOM 846 C CA . GLY A 1 121 ? -7.785 -7.871 -19.828 1 96.69 121 GLY A CA 1
ATOM 847 C C . GLY A 1 121 ? -6.566 -7.102 -19.344 1 96.69 121 GLY A C 1
ATOM 848 O O . GLY A 1 121 ? -5.676 -6.797 -20.141 1 96.69 121 GLY A O 1
ATOM 849 N N . LYS A 1 122 ? -6.574 -6.781 -18.031 1 95.88 122 LYS A N 1
ATOM 850 C CA . LYS A 1 122 ? -5.508 -5.953 -17.469 1 95.88 122 LYS A CA 1
ATOM 851 C C . LYS A 1 122 ? -4.867 -6.629 -16.266 1 95.88 122 LYS A C 1
ATOM 853 O O . LYS A 1 122 ? -4.43 -5.953 -15.328 1 95.88 122 LYS A O 1
ATOM 858 N N . LEU A 1 123 ? -4.816 -7.938 -16.281 1 97.06 123 LEU A N 1
ATOM 859 C CA . LEU A 1 123 ? -4.246 -8.68 -15.172 1 97.06 123 LEU A CA 1
ATOM 860 C C . LEU A 1 123 ? -2.727 -8.578 -15.164 1 97.06 123 LEU A C 1
ATOM 862 O O . LEU A 1 123 ? -2.098 -8.531 -16.219 1 97.06 123 LEU A O 1
ATOM 866 N N . ALA A 1 124 ? -2.209 -8.469 -13.969 1 98.19 124 ALA A N 1
ATOM 867 C CA . ALA A 1 124 ? -0.807 -8.836 -13.789 1 98.19 124 ALA A CA 1
ATOM 868 C C . ALA A 1 124 ? -0.646 -10.352 -13.711 1 98.19 124 ALA A C 1
ATOM 870 O O . ALA A 1 124 ? -1.287 -11.008 -12.883 1 98.19 124 ALA A O 1
ATOM 871 N N . ILE A 1 125 ? 0.154 -10.93 -14.578 1 98.69 125 ILE A N 1
ATOM 872 C CA . ILE A 1 125 ? 0.359 -12.367 -14.641 1 98.69 125 ILE A CA 1
ATOM 873 C C . ILE A 1 125 ? 1.8 -12.703 -14.258 1 98.69 125 ILE A C 1
ATOM 875 O O . ILE A 1 125 ? 2.744 -12.195 -14.867 1 98.69 125 ILE A O 1
ATOM 879 N N . PHE A 1 126 ? 2.014 -13.492 -13.18 1 98.88 126 PHE A N 1
ATOM 880 C CA . PHE A 1 126 ? 3.328 -13.922 -12.719 1 98.88 126 PHE A CA 1
ATOM 881 C C . PHE A 1 126 ? 3.678 -15.289 -13.281 1 98.88 126 PHE A C 1
ATOM 883 O O . PHE A 1 126 ? 3.16 -16.312 -12.82 1 98.88 126 PHE A O 1
ATOM 890 N N . ALA A 1 127 ? 4.617 -15.32 -14.195 1 98.94 127 ALA A N 1
ATOM 891 C CA . ALA A 1 127 ? 4.855 -16.578 -14.883 1 98.94 127 ALA A CA 1
ATOM 892 C C . ALA A 1 127 ? 6.184 -17.203 -14.453 1 98.94 127 ALA A C 1
ATOM 894 O O . ALA A 1 127 ? 7.234 -16.562 -14.555 1 98.94 127 ALA A O 1
ATOM 895 N N . GLY A 1 128 ? 6.141 -18.391 -13.922 1 98.88 128 GLY A N 1
ATOM 896 C CA . GLY A 1 128 ? 7.32 -19.172 -13.586 1 98.88 128 GLY A CA 1
ATOM 897 C C . GLY A 1 128 ? 7.457 -20.438 -14.414 1 98.88 128 GLY A C 1
ATOM 898 O O . GLY A 1 128 ? 6.492 -21.172 -14.586 1 98.88 128 GLY A O 1
ATOM 899 N N . GLY A 1 129 ? 8.617 -20.75 -14.93 1 98.81 129 GLY A N 1
ATOM 900 C CA . GLY A 1 129 ? 8.875 -21.906 -15.773 1 98.81 129 GLY A CA 1
ATOM 901 C C . GLY A 1 129 ? 9.836 -21.609 -16.906 1 98.81 129 GLY A C 1
ATOM 902 O O . GLY A 1 129 ? 10.656 -20.703 -16.812 1 98.81 129 GLY A O 1
ATOM 903 N N . ASP A 1 130 ? 9.75 -22.438 -17.953 1 98.75 130 ASP A N 1
ATOM 904 C CA . ASP A 1 130 ? 10.656 -22.344 -19.094 1 98.75 130 ASP A CA 1
ATOM 905 C C . ASP A 1 130 ? 10.453 -21.031 -19.844 1 98.75 130 ASP A C 1
ATOM 907 O O . ASP A 1 130 ? 9.328 -20.703 -20.234 1 98.75 130 ASP A O 1
ATOM 911 N N . GLU A 1 131 ? 11.555 -20.359 -20.109 1 98.44 131 GLU A N 1
ATOM 912 C CA . GLU A 1 131 ? 11.523 -19.031 -20.719 1 98.44 131 GLU A CA 1
ATOM 913 C C . GLU A 1 131 ? 10.93 -19.078 -22.125 1 98.44 131 GLU A C 1
ATOM 915 O O . GLU A 1 131 ? 10.109 -18.219 -22.484 1 98.44 131 GLU A O 1
ATOM 920 N N . GLU A 1 132 ? 11.289 -20 -22.891 1 98.69 132 GLU A N 1
ATOM 921 C CA . GLU A 1 132 ? 10.82 -20.109 -24.281 1 98.69 132 GLU A CA 1
ATOM 922 C C . GLU A 1 132 ? 9.328 -20.406 -24.328 1 98.69 132 GLU A C 1
ATOM 924 O O . GLU A 1 132 ? 8.617 -19.906 -25.203 1 98.69 132 GLU A O 1
ATOM 929 N N . VAL A 1 133 ? 8.914 -21.25 -23.391 1 98.88 133 VAL A N 1
ATOM 930 C CA . VAL A 1 133 ? 7.5 -21.609 -23.359 1 98.88 133 VAL A CA 1
ATOM 931 C C . VAL A 1 133 ? 6.672 -20.391 -22.938 1 98.88 133 VAL A C 1
ATOM 933 O O . VAL A 1 133 ? 5.605 -20.125 -23.5 1 98.88 133 VAL A O 1
ATOM 936 N N . ILE A 1 134 ? 7.16 -19.609 -21.984 1 98.88 134 ILE A N 1
ATOM 937 C CA . ILE A 1 134 ? 6.473 -18.406 -21.547 1 98.88 134 ILE A CA 1
ATOM 938 C C . ILE A 1 134 ? 6.367 -17.422 -22.703 1 98.88 134 ILE A C 1
ATOM 940 O O . ILE A 1 134 ? 5.316 -16.812 -22.906 1 98.88 134 ILE A O 1
ATOM 944 N N . GLU A 1 135 ? 7.43 -17.297 -23.438 1 98.69 135 GLU A N 1
ATOM 945 C CA . GLU A 1 135 ? 7.418 -16.422 -24.594 1 98.69 135 GLU A CA 1
ATOM 946 C C . GLU A 1 135 ? 6.426 -16.906 -25.656 1 98.69 135 GLU A C 1
ATOM 948 O O . GLU A 1 135 ? 5.711 -16.109 -26.266 1 98.69 135 GLU A O 1
ATOM 953 N N . TRP A 1 136 ? 6.43 -18.188 -25.859 1 98.69 136 TRP A N 1
ATOM 954 C CA . TRP A 1 136 ? 5.527 -18.797 -26.844 1 98.69 136 TRP A CA 1
ATOM 955 C C . TRP A 1 136 ? 4.07 -18.562 -26.438 1 98.69 136 TRP A C 1
ATOM 957 O O . TRP A 1 136 ? 3.199 -18.438 -27.297 1 98.69 136 TRP A O 1
ATOM 967 N N . LEU A 1 137 ? 3.773 -18.438 -25.156 1 98.75 137 LEU A N 1
ATOM 968 C CA . LEU A 1 137 ? 2.428 -18.25 -24.625 1 98.75 137 LEU A CA 1
ATOM 969 C C . LEU A 1 137 ? 2.006 -16.781 -24.719 1 98.75 137 LEU A C 1
ATOM 971 O O . LEU A 1 137 ? 0.853 -16.453 -24.438 1 98.75 137 LEU A O 1
ATOM 975 N N . SER A 1 138 ? 2.828 -15.828 -25.156 1 98.56 138 SER A N 1
ATOM 976 C CA . SER A 1 138 ? 2.65 -14.383 -25.062 1 98.56 138 SER A CA 1
ATOM 977 C C . SER A 1 138 ? 1.346 -13.945 -25.719 1 98.56 138 SER A C 1
ATOM 979 O O . SER A 1 138 ? 0.626 -13.102 -25.188 1 98.56 138 SER A O 1
ATOM 981 N N . PRO A 1 139 ? 0.956 -14.477 -26.891 1 98.5 139 PRO A N 1
ATOM 982 C CA . PRO A 1 139 ? -0.305 -14.039 -27.5 1 98.5 139 PRO A CA 1
ATOM 983 C C . PRO A 1 139 ? -1.514 -14.312 -26.609 1 98.5 139 PRO A C 1
ATOM 985 O O . PRO A 1 139 ? -2.465 -13.531 -26.594 1 98.5 139 PRO A O 1
ATOM 988 N N . LEU A 1 140 ? -1.474 -15.445 -25.875 1 98.62 140 LEU A N 1
ATOM 989 C CA . LEU A 1 140 ? -2.576 -15.773 -24.984 1 98.62 140 LEU A CA 1
ATOM 990 C C . LEU A 1 140 ? -2.533 -14.906 -23.734 1 98.62 140 LEU A C 1
ATOM 992 O O . LEU A 1 140 ? -3.57 -14.43 -23.266 1 98.62 140 LEU A O 1
ATOM 996 N N . PHE A 1 141 ? -1.307 -14.656 -23.188 1 98.75 141 PHE A N 1
ATOM 997 C CA . PHE A 1 141 ? -1.163 -13.805 -22.016 1 98.75 141 PHE A CA 1
ATOM 998 C C . PHE A 1 141 ? -1.63 -12.383 -22.312 1 98.75 141 PHE A C 1
ATOM 1000 O O . PHE A 1 141 ? -2.297 -11.758 -21.484 1 98.75 141 PHE A O 1
ATOM 1007 N N . GLN A 1 142 ? -1.396 -11.867 -23.484 1 98.44 142 GLN A N 1
ATOM 1008 C CA . GLN A 1 142 ? -1.692 -10.484 -23.844 1 98.44 142 GLN A CA 1
ATOM 1009 C C . GLN A 1 142 ? -3.197 -10.242 -23.906 1 98.44 142 GLN A C 1
ATOM 1011 O O . GLN A 1 142 ? -3.66 -9.117 -23.703 1 98.44 142 GLN A O 1
ATOM 1016 N N . ILE A 1 143 ? -3.941 -11.305 -24.188 1 98.38 143 ILE A N 1
ATOM 1017 C CA . ILE A 1 143 ? -5.398 -11.227 -24.219 1 98.38 143 ILE A CA 1
ATOM 1018 C C . ILE A 1 143 ? -5.922 -10.945 -22.812 1 98.38 143 ILE A C 1
ATOM 1020 O O . ILE A 1 143 ? -6.918 -10.234 -22.641 1 98.38 143 ILE A O 1
ATOM 1024 N N . MET A 1 144 ? -5.207 -11.406 -21.797 1 97.81 144 MET A N 1
ATOM 1025 C CA . MET A 1 144 ? -5.715 -11.414 -20.422 1 97.81 144 MET A CA 1
ATOM 1026 C C . MET A 1 144 ? -5.016 -10.359 -19.578 1 97.81 144 MET A C 1
ATOM 1028 O O . MET A 1 144 ? -5.523 -9.969 -18.516 1 97.81 144 MET A O 1
ATOM 1032 N N . GLY A 1 145 ? -3.844 -9.992 -19.969 1 97.69 145 GLY A N 1
ATOM 1033 C CA . GLY A 1 145 ? -3.066 -9.039 -19.203 1 97.69 145 GLY A CA 1
ATOM 1034 C C . GLY A 1 145 ? -1.597 -9.023 -19.562 1 97.69 145 GLY A C 1
ATOM 1035 O O . GLY A 1 145 ? -1.24 -9.273 -20.719 1 97.69 145 GLY A O 1
ATOM 1036 N N . LYS A 1 146 ? -0.795 -8.617 -18.641 1 97.94 146 LYS A N 1
ATOM 1037 C CA . LYS A 1 146 ? 0.646 -8.531 -18.844 1 97.94 146 LYS A CA 1
ATOM 1038 C C . LYS A 1 146 ? 1.385 -9.594 -18.047 1 97.94 146 LYS A C 1
ATOM 1040 O O . LYS A 1 146 ? 1.351 -9.586 -16.812 1 97.94 146 LYS A O 1
ATOM 1045 N N . ALA A 1 147 ? 2.08 -10.484 -18.766 1 98.38 147 ALA A N 1
ATOM 1046 C CA . ALA A 1 147 ? 2.861 -11.531 -18.109 1 98.38 147 ALA A CA 1
ATOM 1047 C C . ALA A 1 147 ? 4.297 -11.078 -17.875 1 98.38 147 ALA A C 1
ATOM 1049 O O . ALA A 1 147 ? 4.895 -10.406 -18.719 1 98.38 147 ALA A O 1
ATOM 1050 N N . THR A 1 148 ? 4.77 -11.266 -16.703 1 98.69 148 THR A N 1
ATOM 1051 C CA . THR A 1 148 ? 6.176 -11.086 -16.359 1 98.69 148 THR A CA 1
ATOM 1052 C C . THR A 1 148 ? 6.828 -12.422 -16.016 1 98.69 148 THR A C 1
ATOM 1054 O O . THR A 1 148 ? 6.305 -13.18 -15.195 1 98.69 148 THR A O 1
ATOM 1057 N N . ARG A 1 149 ? 7.914 -12.758 -16.688 1 98.69 149 ARG A N 1
ATOM 1058 C CA . ARG A 1 149 ? 8.672 -13.953 -16.312 1 98.69 149 ARG A CA 1
ATOM 1059 C C . ARG A 1 149 ? 9.352 -13.766 -14.953 1 98.69 149 ARG A C 1
ATOM 1061 O O . ARG A 1 149 ? 10.18 -12.867 -14.781 1 98.69 149 ARG A O 1
ATOM 1068 N N . MET A 1 150 ? 9.117 -14.695 -14.047 1 98.75 150 MET A N 1
ATOM 1069 C CA . MET A 1 150 ? 9.562 -14.5 -12.664 1 98.75 150 MET A CA 1
ATOM 1070 C C . MET A 1 150 ? 10.75 -15.406 -12.352 1 98.75 150 MET A C 1
ATOM 1072 O O . MET A 1 150 ? 11.461 -15.18 -11.367 1 98.75 150 MET A O 1
ATOM 1076 N N . GLY A 1 151 ? 10.922 -16.391 -13.086 1 98.62 151 GLY A N 1
ATOM 1077 C CA . GLY A 1 151 ? 11.961 -17.375 -12.836 1 98.62 151 GLY A CA 1
ATOM 1078 C C . GLY A 1 151 ? 11.539 -18.797 -13.18 1 98.62 151 GLY A C 1
ATOM 1079 O O . GLY A 1 151 ? 10.75 -19 -14.109 1 98.62 151 GLY A O 1
ATOM 1080 N N . GLU A 1 152 ? 12.125 -19.797 -12.531 1 98.56 152 GLU A N 1
ATOM 1081 C CA . GLU A 1 152 ? 11.844 -21.203 -12.781 1 98.56 152 GLU A CA 1
ATOM 1082 C C . GLU A 1 152 ? 10.492 -21.609 -12.188 1 98.56 152 GLU A C 1
ATOM 1084 O O . GLU A 1 152 ? 9.805 -20.797 -11.57 1 98.56 152 GLU A O 1
ATOM 1089 N N . ALA A 1 153 ? 10.148 -22.875 -12.391 1 98.75 153 ALA A N 1
ATOM 1090 C CA . ALA A 1 153 ? 8.891 -23.391 -11.852 1 98.75 153 ALA A CA 1
ATOM 1091 C C . ALA A 1 153 ? 8.773 -23.094 -10.359 1 98.75 153 ALA A C 1
ATOM 1093 O O . ALA A 1 153 ? 9.734 -23.266 -9.609 1 98.75 153 ALA A O 1
ATOM 1094 N N . GLY A 1 154 ? 7.645 -22.609 -9.961 1 98.38 154 GLY A N 1
ATOM 1095 C CA . GLY A 1 154 ? 7.395 -22.25 -8.578 1 98.38 154 GLY A CA 1
ATOM 1096 C C . GLY A 1 154 ? 7.52 -20.75 -8.32 1 98.38 154 GLY A C 1
ATOM 1097 O O . GLY A 1 154 ? 6.91 -20.219 -7.391 1 98.38 154 GLY A O 1
ATOM 1098 N N . SER A 1 155 ? 8.234 -20.016 -9.172 1 98.75 155 SER A N 1
ATOM 1099 C CA . SER A 1 155 ? 8.477 -18.594 -8.953 1 98.75 155 SER A CA 1
ATOM 1100 C C . SER A 1 155 ? 7.215 -17.766 -9.203 1 98.75 155 SER A C 1
ATOM 1102 O O . SER A 1 155 ? 7.004 -16.734 -8.57 1 98.75 155 SER A O 1
ATOM 1104 N N . GLY A 1 156 ? 6.367 -18.203 -10.141 1 98.88 156 GLY A N 1
ATOM 1105 C CA . GLY A 1 156 ? 5.082 -17.547 -10.297 1 98.88 156 GLY A CA 1
ATOM 1106 C C . GLY A 1 156 ? 4.246 -17.562 -9.031 1 98.88 156 GLY A C 1
ATOM 1107 O O . GLY A 1 156 ? 3.699 -16.531 -8.625 1 98.88 156 GLY A O 1
ATOM 1108 N N . GLN A 1 157 ? 4.203 -18.719 -8.43 1 98.69 157 GLN A N 1
ATOM 1109 C CA . GLN A 1 157 ? 3.426 -18.891 -7.207 1 98.69 157 GLN A CA 1
ATOM 1110 C C . GLN A 1 157 ? 4.051 -18.109 -6.055 1 98.69 157 GLN A C 1
ATOM 1112 O O . GLN A 1 157 ? 3.34 -17.469 -5.266 1 98.69 157 GLN A O 1
ATOM 1117 N N . SER A 1 158 ? 5.391 -18.125 -5.93 1 98.25 158 SER A N 1
ATOM 1118 C CA . SER A 1 158 ? 6.059 -17.328 -4.906 1 98.25 158 SER A CA 1
ATOM 1119 C C . SER A 1 158 ? 5.758 -15.844 -5.078 1 98.25 158 SER A C 1
ATOM 1121 O O . SER A 1 158 ? 5.547 -15.133 -4.094 1 98.25 158 SER A O 1
ATOM 1123 N N . SER A 1 159 ? 5.699 -15.422 -6.332 1 98.75 159 SER A N 1
ATOM 1124 C CA . SER A 1 159 ? 5.395 -14.023 -6.629 1 98.75 159 SER A CA 1
ATOM 1125 C C . SER A 1 159 ? 3.965 -13.672 -6.23 1 98.75 159 SER A C 1
ATOM 1127 O O . SER A 1 159 ? 3.711 -12.586 -5.707 1 98.75 159 SER A O 1
ATOM 1129 N N . LYS A 1 160 ? 3.07 -14.562 -6.492 1 98.75 160 LYS A N 1
ATOM 1130 C CA . LYS A 1 160 ? 1.676 -14.336 -6.125 1 98.75 160 LYS A CA 1
ATOM 1131 C C . LYS A 1 160 ? 1.513 -14.242 -4.609 1 98.75 160 LYS A C 1
ATOM 1133 O O . LYS A 1 160 ? 0.734 -13.43 -4.109 1 98.75 160 LYS A O 1
ATOM 1138 N N . ILE A 1 161 ? 2.191 -15.133 -3.883 1 98.31 161 ILE A N 1
ATOM 1139 C CA . ILE A 1 161 ? 2.145 -15.094 -2.426 1 98.31 161 ILE A CA 1
ATOM 1140 C C . ILE A 1 161 ? 2.641 -13.734 -1.934 1 98.31 161 ILE A C 1
ATOM 1142 O O . ILE A 1 161 ? 2.004 -13.102 -1.089 1 98.31 161 ILE 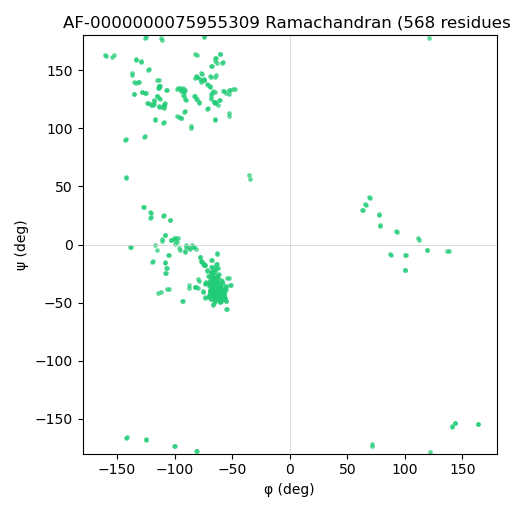A O 1
ATOM 1146 N N . ALA A 1 162 ? 3.785 -13.242 -2.459 1 98.69 162 ALA A N 1
ATOM 1147 C CA . ALA A 1 162 ? 4.309 -11.93 -2.1 1 98.69 162 ALA A CA 1
ATOM 1148 C C . ALA A 1 162 ? 3.307 -10.828 -2.432 1 98.69 162 ALA A C 1
ATOM 1150 O O . ALA A 1 162 ? 3.133 -9.883 -1.658 1 98.69 162 ALA A O 1
ATOM 1151 N N . ASN A 1 163 ? 2.686 -10.945 -3.59 1 98.81 163 ASN A N 1
ATOM 1152 C CA . ASN A 1 163 ? 1.626 -10.031 -4 1 98.81 163 ASN A CA 1
ATOM 1153 C C . ASN A 1 163 ? 0.494 -9.992 -2.977 1 98.81 163 ASN A C 1
ATOM 1155 O O . ASN A 1 163 ? 0.001 -8.914 -2.633 1 98.81 163 ASN A O 1
ATOM 1159 N N . GLN A 1 164 ? 0.06 -11.141 -2.516 1 98.75 164 GLN A N 1
ATOM 1160 C CA . GLN A 1 164 ? -1.067 -11.227 -1.593 1 98.75 164 GLN A CA 1
ATOM 1161 C C . GLN A 1 164 ? -0.704 -10.656 -0.224 1 98.75 164 GLN A C 1
ATOM 1163 O O . GLN A 1 164 ? -1.562 -10.125 0.48 1 98.75 164 GLN A O 1
ATOM 1168 N N . ILE A 1 165 ? 0.593 -10.773 0.174 1 98.81 165 ILE A N 1
ATOM 1169 C CA . ILE A 1 165 ? 1.074 -10.133 1.394 1 98.81 165 ILE A CA 1
ATOM 1170 C C . ILE A 1 165 ? 0.845 -8.625 1.31 1 98.81 165 ILE A C 1
ATOM 1172 O O . ILE A 1 165 ? 0.35 -8.008 2.258 1 98.81 165 ILE A O 1
ATOM 1176 N N . ILE A 1 166 ? 1.106 -8.031 0.142 1 98.94 166 ILE A N 1
ATOM 1177 C CA . ILE A 1 166 ? 0.933 -6.598 -0.072 1 98.94 166 ILE A CA 1
ATOM 1178 C C . ILE A 1 166 ? -0.555 -6.258 -0.095 1 98.94 166 ILE A C 1
ATOM 1180 O O . ILE A 1 166 ? -0.989 -5.301 0.553 1 98.94 166 ILE A O 1
ATOM 1184 N N . VAL A 1 167 ? -1.344 -7.02 -0.786 1 98.81 167 VAL A N 1
ATOM 1185 C CA . VAL A 1 167 ? -2.771 -6.75 -0.92 1 98.81 167 VAL A CA 1
ATOM 1186 C C . VAL A 1 167 ? -3.438 -6.793 0.454 1 98.81 167 VAL A C 1
ATOM 1188 O O . VAL A 1 167 ? -4.262 -5.934 0.778 1 98.81 167 VAL A O 1
ATOM 1191 N N . ALA A 1 168 ? -3.066 -7.793 1.267 1 98.94 168 ALA A N 1
ATOM 1192 C CA . ALA A 1 168 ? -3.648 -7.934 2.598 1 98.94 168 ALA A CA 1
ATOM 1193 C C . ALA A 1 168 ? -3.328 -6.723 3.471 1 98.94 168 ALA A C 1
ATOM 1195 O O . ALA A 1 168 ? -4.199 -6.215 4.18 1 98.94 168 ALA A O 1
ATOM 1196 N N . ALA A 1 169 ? -2.08 -6.285 3.414 1 98.94 169 ALA A N 1
ATOM 1197 C CA . ALA A 1 169 ? -1.668 -5.129 4.207 1 98.94 169 ALA A CA 1
ATOM 1198 C C . ALA A 1 169 ? -2.387 -3.865 3.746 1 98.94 169 ALA A C 1
ATOM 1200 O O . ALA A 1 169 ? -2.789 -3.039 4.57 1 98.94 169 ALA A O 1
ATOM 1201 N N . ASN A 1 170 ? -2.504 -3.705 2.422 1 98.88 170 ASN A N 1
ATOM 1202 C CA . ASN A 1 170 ? -3.211 -2.549 1.886 1 98.88 170 ASN A CA 1
ATOM 1203 C C . ASN A 1 170 ? -4.68 -2.547 2.301 1 98.88 170 ASN A C 1
ATOM 1205 O O . ASN A 1 170 ? -5.242 -1.493 2.607 1 98.88 170 ASN A O 1
ATOM 1209 N N . LEU A 1 171 ? -5.301 -3.717 2.314 1 98.88 171 LEU A N 1
ATOM 1210 C CA . LEU A 1 171 ? -6.684 -3.836 2.758 1 98.88 171 LEU A CA 1
ATOM 1211 C C . LEU A 1 171 ? -6.812 -3.494 4.238 1 98.88 171 LEU A C 1
ATOM 1213 O O . LEU A 1 171 ? -7.785 -2.857 4.652 1 98.88 171 LEU A O 1
ATOM 1217 N N . LEU A 1 172 ? -5.859 -3.971 4.996 1 98.94 172 LEU A N 1
ATOM 1218 C CA . LEU A 1 172 ? -5.855 -3.682 6.426 1 98.94 172 LEU A CA 1
ATOM 1219 C C . LEU A 1 172 ? -5.77 -2.18 6.676 1 98.94 172 LEU A C 1
ATOM 1221 O O . LEU A 1 172 ? -6.566 -1.627 7.441 1 98.94 172 LEU A O 1
ATOM 1225 N N . GLY A 1 173 ? -4.801 -1.543 5.992 1 98.94 173 GLY A N 1
ATOM 1226 C CA . GLY A 1 173 ? -4.633 -0.107 6.152 1 98.94 173 GLY A CA 1
ATOM 1227 C C . GLY A 1 173 ? -5.871 0.684 5.773 1 98.94 173 GLY A C 1
ATOM 1228 O O . GLY A 1 173 ? -6.289 1.583 6.508 1 98.94 173 GLY A O 1
ATOM 1229 N N . LEU A 1 174 ? -6.473 0.35 4.637 1 98.88 174 LEU A N 1
ATOM 1230 C CA . LEU A 1 174 ? -7.672 1.043 4.18 1 98.88 174 LEU A CA 1
ATOM 1231 C C . LEU A 1 174 ? -8.836 0.811 5.141 1 98.88 174 LEU A C 1
ATOM 1233 O O . LEU A 1 174 ? -9.586 1.737 5.441 1 98.88 174 LEU A O 1
ATOM 1237 N N . SER A 1 175 ? -9 -0.429 5.629 1 98.88 175 SER A N 1
ATOM 1238 C CA . SER A 1 175 ? -10.07 -0.763 6.566 1 98.88 175 SER A CA 1
ATOM 1239 C C . SER A 1 175 ? -9.953 0.046 7.852 1 98.88 175 SER A C 1
ATOM 1241 O O . SER A 1 175 ? -10.93 0.632 8.312 1 98.88 175 SER A O 1
ATOM 1243 N N . GLU A 1 176 ? -8.758 0.068 8.383 1 98.75 176 GLU A N 1
ATOM 1244 C CA . GLU A 1 176 ? -8.555 0.777 9.641 1 98.75 176 GLU A CA 1
ATOM 1245 C C . GLU A 1 176 ? -8.703 2.285 9.461 1 98.75 176 GLU A C 1
ATOM 1247 O O . GLU A 1 176 ? -9.227 2.973 10.336 1 98.75 176 GLU A O 1
ATOM 1252 N N . ALA A 1 177 ? -8.242 2.775 8.312 1 98.81 177 ALA A N 1
ATOM 1253 C CA . ALA A 1 177 ? -8.375 4.203 8.031 1 98.81 177 ALA A CA 1
ATOM 1254 C C . ALA A 1 177 ? -9.844 4.605 7.938 1 98.81 177 ALA A C 1
ATOM 1256 O O . ALA A 1 177 ? -10.227 5.688 8.391 1 98.81 177 ALA A O 1
ATOM 1257 N N . LEU A 1 178 ? -10.656 3.766 7.336 1 98.5 178 LEU A N 1
ATOM 1258 C CA . LEU A 1 178 ? -12.078 4.07 7.199 1 98.5 178 LEU A CA 1
ATOM 1259 C C . LEU A 1 178 ? -12.773 4.035 8.555 1 98.5 178 LEU A C 1
ATOM 1261 O O . LEU A 1 178 ? -13.664 4.848 8.82 1 98.5 178 LEU A O 1
ATOM 1265 N N . VAL A 1 179 ? -12.406 3.064 9.406 1 97.62 179 VAL A N 1
ATOM 1266 C CA . VAL A 1 179 ? -12.969 3.006 10.758 1 97.62 179 VAL A CA 1
ATOM 1267 C C . VAL A 1 179 ? -12.555 4.25 11.539 1 97.62 179 VAL A C 1
ATOM 1269 O O . VAL A 1 179 ? -13.383 4.863 12.227 1 97.62 179 VAL A O 1
ATOM 1272 N N . PHE A 1 180 ? -11.297 4.668 11.398 1 97.69 180 PHE A N 1
ATOM 1273 C CA . PHE A 1 180 ? -10.812 5.883 12.047 1 97.69 180 PHE A CA 1
ATOM 1274 C C . PHE A 1 180 ? -11.562 7.105 11.523 1 97.69 180 PHE A C 1
ATOM 1276 O O . PHE A 1 180 ? -11.953 7.977 12.305 1 97.69 180 PHE A O 1
ATOM 1283 N N . ALA A 1 181 ? -11.672 7.152 10.211 1 97.38 181 ALA A N 1
ATOM 1284 C CA . ALA A 1 181 ? -12.344 8.289 9.57 1 97.38 181 ALA A CA 1
ATOM 1285 C C . ALA A 1 181 ? -13.773 8.438 10.094 1 97.38 181 ALA A C 1
ATOM 1287 O O . ALA A 1 181 ? -14.242 9.555 10.305 1 97.38 181 ALA A O 1
ATOM 1288 N N . GLU A 1 182 ? -14.43 7.324 10.273 1 95.75 182 GLU A N 1
ATOM 1289 C CA . GLU A 1 182 ? -15.789 7.352 10.812 1 95.75 182 GLU A CA 1
ATOM 1290 C C . GLU A 1 182 ? -15.805 7.926 12.227 1 95.75 182 GLU A C 1
ATOM 1292 O O . GLU A 1 182 ? -16.641 8.781 12.539 1 95.75 182 GLU A O 1
ATOM 1297 N N . GLU A 1 183 ? -14.914 7.477 13.016 1 93.44 183 GLU A N 1
ATOM 1298 C CA . GLU A 1 183 ? -14.844 7.949 14.391 1 93.44 183 GLU A CA 1
ATOM 1299 C C . GLU A 1 183 ? -14.5 9.438 14.445 1 93.44 183 GLU A C 1
ATOM 1301 O O . GLU A 1 183 ? -14.93 10.148 15.359 1 93.44 183 GLU A O 1
ATOM 1306 N N . ALA A 1 184 ? -13.703 9.883 13.5 1 94.62 184 ALA A N 1
ATOM 1307 C CA . ALA A 1 184 ? -13.266 11.273 13.438 1 94.62 184 ALA A CA 1
ATOM 1308 C C . ALA A 1 184 ? -14.297 12.141 12.719 1 94.62 184 ALA A C 1
ATOM 1310 O O . ALA A 1 184 ? -14.078 13.336 12.508 1 94.62 184 ALA A O 1
ATOM 1311 N N . ARG A 1 185 ? -15.391 11.555 12.258 1 95.31 185 ARG A N 1
ATOM 1312 C CA . ARG A 1 185 ? -16.516 12.227 11.617 1 95.31 185 ARG A CA 1
ATOM 1313 C C . ARG A 1 185 ? -16.109 12.844 10.289 1 95.31 185 ARG A C 1
ATOM 1315 O O . ARG A 1 185 ? -16.562 13.938 9.938 1 95.31 185 ARG A O 1
ATOM 1322 N N . LEU A 1 186 ? -15.227 12.172 9.633 1 97.88 186 LEU A N 1
ATOM 1323 C CA . LEU A 1 186 ? -14.883 12.539 8.266 1 97.88 186 LEU A CA 1
ATOM 1324 C C . LEU A 1 186 ? -15.891 11.977 7.27 1 97.88 186 LEU A C 1
ATOM 1326 O O . LEU A 1 186 ? -16.453 10.906 7.496 1 97.88 186 LEU A O 1
ATOM 1330 N N . GLU A 1 187 ? -16.156 12.789 6.242 1 98.31 187 GLU A N 1
ATOM 1331 C CA . GLU A 1 187 ? -16.906 12.227 5.121 1 98.31 187 GLU A CA 1
ATOM 1332 C C . GLU A 1 187 ? -16.047 11.242 4.328 1 98.31 187 GLU A C 1
ATOM 1334 O O . GLU A 1 187 ? -15.07 11.641 3.688 1 98.31 187 GLU A O 1
ATOM 1339 N N . LYS A 1 188 ? -16.453 9.992 4.297 1 98.06 188 LYS A N 1
ATOM 1340 C CA . LYS A 1 188 ? -15.594 8.906 3.836 1 98.06 188 LYS A CA 1
ATOM 1341 C C . LYS A 1 188 ? -15.312 9.023 2.342 1 98.06 188 LYS A C 1
ATOM 1343 O O . LYS A 1 188 ? -14.195 8.75 1.894 1 98.06 188 LYS A O 1
ATOM 1348 N N . ARG A 1 189 ? -16.281 9.406 1.538 1 97.94 189 ARG A N 1
ATOM 1349 C CA . ARG A 1 189 ? -16.062 9.508 0.098 1 97.94 189 ARG A CA 1
ATOM 1350 C C . ARG A 1 189 ? -15.133 10.656 -0.24 1 97.94 189 ARG A C 1
ATOM 1352 O O . ARG A 1 189 ? -14.289 10.539 -1.131 1 97.94 189 ARG A O 1
ATOM 1359 N N . THR A 1 190 ? -15.297 11.758 0.448 1 98.12 190 THR A N 1
ATOM 1360 C CA . THR A 1 190 ? -14.391 12.883 0.281 1 98.12 190 THR A CA 1
ATOM 1361 C C . THR A 1 190 ? -12.969 12.492 0.681 1 98.12 190 THR A C 1
ATOM 1363 O O . THR A 1 190 ? -12.008 12.859 0.002 1 98.12 190 THR A O 1
ATOM 1366 N N . PHE A 1 191 ? -12.922 11.75 1.741 1 98.38 191 PHE A N 1
ATOM 1367 C CA . PHE A 1 191 ? -11.625 11.281 2.215 1 98.38 191 PHE A CA 1
ATOM 1368 C C . PHE A 1 191 ? -10.953 10.398 1.168 1 98.38 191 PHE A C 1
ATOM 1370 O O . PHE A 1 191 ? -9.773 10.586 0.854 1 98.38 191 PHE A O 1
ATOM 1377 N N . LEU A 1 192 ? -11.672 9.461 0.601 1 98.06 192 LEU A N 1
ATOM 1378 C CA . LEU A 1 192 ? -11.125 8.578 -0.425 1 98.06 192 LEU A CA 1
ATOM 1379 C C . LEU A 1 192 ? -10.633 9.383 -1.623 1 98.06 192 LEU A C 1
ATOM 1381 O O . LEU A 1 192 ? -9.562 9.102 -2.166 1 98.06 192 LEU A O 1
ATOM 1385 N N . GLU A 1 193 ? -11.391 10.312 -1.994 1 96.88 193 GLU A N 1
ATOM 1386 C CA . GLU A 1 193 ? -11.023 11.156 -3.127 1 96.88 193 GLU A CA 1
ATOM 1387 C C . GLU A 1 193 ? -9.742 11.938 -2.84 1 96.88 193 GLU A C 1
ATOM 1389 O O . GLU A 1 193 ? -8.906 12.133 -3.73 1 96.88 193 GLU A O 1
ATOM 1394 N N . ALA A 1 194 ? -9.594 12.375 -1.619 1 97.5 194 ALA A N 1
ATOM 1395 C CA . ALA A 1 194 ? -8.453 13.195 -1.221 1 97.5 194 ALA A CA 1
ATOM 1396 C C . ALA A 1 194 ? -7.16 12.383 -1.243 1 97.5 194 ALA A C 1
ATOM 1398 O O . ALA A 1 194 ? -6.066 12.945 -1.351 1 97.5 194 ALA A O 1
ATOM 1399 N N . LEU A 1 195 ? -7.297 11.078 -1.115 1 96.38 195 LEU A N 1
ATOM 1400 C CA . LEU A 1 195 ? -6.121 10.211 -1.073 1 96.38 195 LEU A CA 1
ATOM 1401 C C . LEU A 1 195 ? -5.465 10.125 -2.445 1 96.38 195 LEU A C 1
ATOM 1403 O O . LEU A 1 195 ? -4.285 9.781 -2.553 1 96.38 195 LEU A O 1
ATOM 1407 N N . ARG A 1 196 ? -6.371 10.438 -3.443 1 90.31 196 ARG A N 1
ATOM 1408 C CA . ARG A 1 196 ? -5.883 10.273 -4.809 1 90.31 196 ARG A CA 1
ATOM 1409 C C . ARG A 1 196 ? -4.727 11.227 -5.098 1 90.31 196 ARG A C 1
ATOM 1411 O O . ARG A 1 196 ? -4.809 12.422 -4.809 1 90.31 196 ARG A O 1
ATOM 1418 N N . GLY A 1 197 ? -3.59 10.836 -5.453 1 85.38 197 GLY A N 1
ATOM 1419 C CA . GLY A 1 197 ? -2.424 11.648 -5.766 1 85.38 197 GLY A CA 1
ATOM 1420 C C . GLY A 1 197 ? -1.415 11.703 -4.633 1 85.38 197 GLY A C 1
ATOM 1421 O O . GLY A 1 197 ? -0.319 12.25 -4.797 1 85.38 197 GLY A O 1
ATOM 1422 N N . GLY A 1 198 ? -1.804 11.188 -3.52 1 93.62 198 GLY A N 1
ATOM 1423 C CA . GLY A 1 198 ? -0.903 11.18 -2.377 1 93.62 198 GLY A CA 1
ATOM 1424 C C . GLY A 1 198 ? -0.221 9.844 -2.168 1 93.62 198 GLY A C 1
ATOM 1425 O O . GLY A 1 198 ? -0.322 8.953 -3.01 1 93.62 198 GLY A O 1
ATOM 1426 N N . ALA A 1 199 ? 0.482 9.727 -1.091 1 94.94 199 ALA A N 1
ATOM 1427 C CA . ALA A 1 199 ? 1.3 8.555 -0.801 1 94.94 199 ALA A CA 1
ATOM 1428 C C . ALA A 1 199 ? 0.43 7.367 -0.398 1 94.94 199 ALA A C 1
ATOM 1430 O O . ALA A 1 199 ? 0.867 6.215 -0.473 1 94.94 199 ALA A O 1
ATOM 1431 N N . ALA A 1 200 ? -0.813 7.617 -0.033 1 97.62 200 ALA A N 1
ATOM 1432 C CA . ALA A 1 200 ? -1.672 6.551 0.48 1 97.62 200 ALA A CA 1
ATOM 1433 C C . ALA A 1 200 ? -2.463 5.895 -0.648 1 97.62 200 ALA A C 1
ATOM 1435 O O . ALA A 1 200 ? -3.15 4.895 -0.431 1 97.62 200 ALA A O 1
ATOM 1436 N N . ALA A 1 201 ? -2.383 6.43 -1.872 1 97 201 ALA A N 1
ATOM 1437 C CA . ALA A 1 201 ? -3.125 5.875 -3 1 97 201 ALA A CA 1
ATOM 1438 C C . ALA A 1 201 ? -2.66 4.457 -3.32 1 97 201 ALA A C 1
ATOM 1440 O O . ALA A 1 201 ? -1.48 4.133 -3.162 1 97 201 ALA A O 1
ATOM 1441 N N . SER A 1 202 ? -3.605 3.609 -3.768 1 97.19 202 SER A N 1
ATOM 1442 C CA . SER A 1 202 ? -3.299 2.232 -4.141 1 97.19 202 SER A CA 1
ATOM 1443 C C . SER A 1 202 ? -4.391 1.646 -5.031 1 97.19 202 SER A C 1
ATOM 1445 O O . SER A 1 202 ? -5.496 2.18 -5.098 1 97.19 202 SER A O 1
ATOM 1447 N N . SER A 1 203 ? -4.047 0.544 -5.703 1 96.31 203 SER A N 1
ATOM 1448 C CA . SER A 1 203 ? -5.035 -0.199 -6.473 1 96.31 203 SER A CA 1
ATOM 1449 C C . SER A 1 203 ? -6.156 -0.72 -5.578 1 96.31 203 SER A C 1
ATOM 1451 O O . SER A 1 203 ? -7.324 -0.736 -5.98 1 96.31 203 SER A O 1
ATOM 1453 N N . VAL A 1 204 ? -5.816 -1.103 -4.367 1 97.19 204 VAL A N 1
ATOM 1454 C CA . VAL A 1 204 ? -6.805 -1.583 -3.41 1 97.19 204 VAL A CA 1
ATOM 1455 C C . VAL A 1 204 ? -7.832 -0.486 -3.133 1 97.19 204 VAL A C 1
ATOM 1457 O O . VAL A 1 204 ? -9.039 -0.75 -3.098 1 97.19 204 VAL A O 1
ATOM 1460 N N . MET A 1 205 ? -7.352 0.692 -2.92 1 96.88 205 MET A N 1
ATOM 1461 C CA . MET A 1 205 ? -8.258 1.814 -2.695 1 96.88 205 MET A CA 1
ATOM 1462 C C . MET A 1 205 ? -9.156 2.041 -3.908 1 96.88 205 MET A C 1
ATOM 1464 O O . MET A 1 205 ? -10.359 2.277 -3.762 1 96.88 205 MET A O 1
ATOM 1468 N N . GLU A 1 206 ? -8.586 1.919 -5.086 1 94.5 206 GLU A N 1
ATOM 1469 C CA . GLU A 1 206 ? -9.328 2.174 -6.316 1 94.5 206 GLU A CA 1
ATOM 1470 C C . GLU A 1 206 ? -10.383 1.094 -6.559 1 94.5 206 GLU A C 1
ATOM 1472 O O . GLU A 1 206 ? -11.492 1.391 -7.012 1 94.5 206 GLU A O 1
ATOM 1477 N N . ILE A 1 207 ? -10.023 -0.089 -6.27 1 93.62 207 ILE A N 1
ATOM 1478 C CA . ILE A 1 207 ? -10.875 -1.225 -6.59 1 93.62 207 ILE A CA 1
ATOM 1479 C C . ILE A 1 207 ? -11.945 -1.383 -5.512 1 93.62 207 ILE A C 1
ATOM 1481 O O . ILE A 1 207 ? -13.109 -1.661 -5.816 1 93.62 207 ILE A O 1
ATOM 1485 N N . PHE A 1 208 ? -11.562 -1.112 -4.211 1 96.25 208 PHE A N 1
ATOM 1486 C CA . PHE A 1 208 ? -12.438 -1.597 -3.146 1 96.25 208 PHE A CA 1
ATOM 1487 C C . PHE A 1 208 ? -12.969 -0.437 -2.314 1 96.25 208 PHE A C 1
ATOM 1489 O O . PHE A 1 208 ? -13.93 -0.598 -1.562 1 96.25 208 PHE A O 1
ATOM 1496 N N . GLY A 1 209 ? -12.414 0.783 -2.41 1 97.44 209 GLY A N 1
ATOM 1497 C CA . GLY A 1 209 ? -12.75 1.873 -1.507 1 97.44 209 GLY A CA 1
ATOM 1498 C C . GLY A 1 209 ? -14.234 2.174 -1.462 1 97.44 209 GLY A C 1
ATOM 1499 O O . GLY A 1 209 ? -14.852 2.146 -0.392 1 97.44 209 GLY A O 1
ATOM 1500 N N . GLU A 1 210 ? -14.828 2.434 -2.633 1 97.5 210 GLU A N 1
ATOM 1501 C CA . GLU A 1 210 ? -16.25 2.762 -2.703 1 97.5 210 GLU A CA 1
ATOM 1502 C C . GLU A 1 210 ? -17.109 1.57 -2.295 1 97.5 210 GLU A C 1
ATOM 1504 O O . GLU A 1 210 ? -18.156 1.741 -1.658 1 97.5 210 GLU A O 1
ATOM 1509 N N . ARG A 1 211 ? -16.688 0.359 -2.652 1 97.19 211 ARG A N 1
ATOM 1510 C CA . ARG A 1 211 ? -17.422 -0.844 -2.281 1 97.19 211 ARG A CA 1
ATOM 1511 C C . ARG A 1 211 ? -17.469 -1.005 -0.765 1 97.19 211 ARG A C 1
ATOM 1513 O O . ARG A 1 211 ? -18.5 -1.427 -0.217 1 97.19 211 ARG A O 1
ATOM 1520 N N . MET A 1 212 ? -16.375 -0.705 -0.104 1 98.25 212 MET A N 1
ATOM 1521 C CA . MET A 1 212 ? -16.312 -0.794 1.352 1 98.25 212 MET A CA 1
ATOM 1522 C C . MET A 1 212 ? -17.266 0.213 1.998 1 98.25 212 MET A C 1
ATOM 1524 O O . MET A 1 212 ? -17.969 -0.114 2.955 1 98.25 212 MET A O 1
ATOM 1528 N N . ILE A 1 213 ? -17.25 1.434 1.47 1 98.25 213 ILE A N 1
ATOM 1529 C CA . ILE A 1 213 ? -18.109 2.486 1.997 1 98.25 213 ILE A CA 1
ATOM 1530 C C . ILE A 1 213 ? -19.578 2.109 1.791 1 98.25 213 ILE A C 1
ATOM 1532 O O . ILE A 1 213 ? -20.406 2.314 2.68 1 98.25 213 ILE A O 1
ATOM 1536 N N . ASP A 1 214 ? -19.906 1.42 0.633 1 98.31 214 ASP A N 1
ATOM 1537 C CA . ASP A 1 214 ? -21.266 1.062 0.267 1 98.31 214 ASP A CA 1
ATOM 1538 C C . ASP A 1 214 ? -21.672 -0.277 0.883 1 98.31 214 ASP A C 1
ATOM 1540 O O . ASP A 1 214 ? -22.781 -0.76 0.66 1 98.31 214 ASP A O 1
ATOM 1544 N N . ARG A 1 215 ? -20.844 -0.935 1.538 1 98.12 215 ARG A N 1
ATOM 1545 C CA . ARG A 1 215 ? -21.062 -2.246 2.143 1 98.12 215 ARG A CA 1
ATOM 1546 C C . ARG A 1 215 ? -21.344 -3.299 1.077 1 98.12 215 ARG A C 1
ATOM 1548 O O . ARG A 1 215 ? -22.203 -4.164 1.269 1 98.12 215 ARG A O 1
ATOM 1555 N N . ASP A 1 216 ? -20.766 -3.045 -0.078 1 98.12 216 ASP A N 1
ATOM 1556 C CA . ASP A 1 216 ? -20.797 -4.051 -1.135 1 98.12 216 ASP A CA 1
ATOM 1557 C C . ASP A 1 216 ? -19.641 -5.039 -0.982 1 98.12 216 ASP A C 1
ATOM 1559 O O . ASP A 1 216 ? -18.516 -4.77 -1.424 1 98.12 216 ASP A O 1
ATOM 1563 N N . PHE A 1 217 ? -19.953 -6.238 -0.448 1 98.12 217 PHE A N 1
ATOM 1564 C CA . PHE A 1 217 ? -18.906 -7.227 -0.19 1 98.12 217 PHE A CA 1
ATOM 1565 C C . PHE A 1 217 ? -19.031 -8.398 -1.158 1 98.12 217 PHE A C 1
ATOM 1567 O O . PHE A 1 217 ? -18.625 -9.516 -0.837 1 98.12 217 PHE A O 1
ATOM 1574 N N . THR A 1 218 ? -19.656 -8.094 -2.328 1 96.31 218 THR A N 1
ATOM 1575 C CA . THR A 1 218 ? -19.672 -9.102 -3.383 1 96.31 218 THR A CA 1
ATOM 1576 C C . THR A 1 218 ? -18.25 -9.523 -3.746 1 96.31 218 THR A C 1
ATOM 1578 O O . THR A 1 218 ? -17.391 -8.672 -3.984 1 96.31 218 THR A O 1
ATOM 1581 N N . PRO A 1 219 ? -18.031 -10.805 -3.811 1 95 219 PRO A N 1
ATOM 1582 C CA . PRO A 1 219 ? -16.641 -11.266 -3.938 1 95 219 PRO A CA 1
ATOM 1583 C C . PRO A 1 219 ? -16.141 -11.227 -5.379 1 95 219 PRO A C 1
ATOM 1585 O O . PRO A 1 219 ? -16.844 -11.664 -6.293 1 95 219 PRO A O 1
ATOM 1588 N N . GLY A 1 220 ? -15.016 -10.602 -5.574 1 89.88 220 GLY A N 1
ATOM 1589 C CA . GLY A 1 220 ? -14.125 -10.984 -6.664 1 89.88 220 GLY A CA 1
ATOM 1590 C C . GLY A 1 220 ? -13.156 -12.086 -6.285 1 89.88 220 GLY A C 1
ATOM 1591 O O . GLY A 1 220 ? -12.844 -12.945 -7.105 1 89.88 220 GLY A O 1
ATOM 1592 N N . ALA A 1 221 ? -12.742 -11.992 -5.129 1 93.44 221 ALA A N 1
ATOM 1593 C CA . ALA A 1 221 ? -12 -13.008 -4.387 1 93.44 221 ALA A CA 1
ATOM 1594 C C . ALA A 1 221 ? -12.57 -13.195 -2.986 1 93.44 221 ALA A C 1
ATOM 1596 O O . ALA A 1 221 ? -12.93 -12.219 -2.324 1 93.44 221 ALA A O 1
ATOM 1597 N N . PHE A 1 222 ? -12.656 -14.461 -2.523 1 96.69 222 PHE A N 1
ATOM 1598 C CA . PHE A 1 222 ? -13.219 -14.758 -1.21 1 96.69 222 PHE A CA 1
ATOM 1599 C C . PHE A 1 222 ? -12.219 -14.422 -0.107 1 96.69 222 PHE A C 1
ATOM 1601 O O . PHE A 1 222 ? -11.016 -14.633 -0.27 1 96.69 222 PHE A O 1
ATOM 1608 N N . ALA A 1 223 ? -12.766 -13.977 1.059 1 98.44 223 ALA A N 1
ATOM 1609 C CA . ALA A 1 223 ? -11.961 -13.75 2.252 1 98.44 223 ALA A CA 1
ATOM 1610 C C . ALA A 1 223 ? -11.18 -15.008 2.633 1 98.44 223 ALA A C 1
ATOM 1612 O O . ALA A 1 223 ? -10.031 -14.922 3.066 1 98.44 223 ALA A O 1
ATOM 1613 N N . GLU A 1 224 ? -11.766 -16.172 2.451 1 98.19 224 GLU A N 1
ATOM 1614 C CA . GLU A 1 224 ? -11.109 -17.422 2.846 1 98.19 224 GLU A CA 1
ATOM 1615 C C . GLU A 1 224 ? -9.875 -17.688 1.987 1 98.19 224 GLU A C 1
ATOM 1617 O O . GLU A 1 224 ? -8.953 -18.375 2.42 1 98.19 224 GLU A O 1
ATOM 1622 N N . TYR A 1 225 ? -9.828 -17.125 0.768 1 97.75 225 TYR A N 1
ATOM 1623 C CA . TYR A 1 225 ? -8.648 -17.312 -0.077 1 97.75 225 TYR A CA 1
ATOM 1624 C C . TYR A 1 225 ? -7.461 -16.531 0.471 1 97.75 225 TYR A C 1
ATOM 1626 O O . TYR A 1 225 ? -6.309 -16.922 0.269 1 97.75 225 TYR A O 1
ATOM 1634 N N . MET A 1 226 ? -7.73 -15.414 1.205 1 98.5 226 MET A N 1
ATOM 1635 C CA . MET A 1 226 ? -6.633 -14.703 1.843 1 98.5 226 MET A CA 1
ATOM 1636 C C . MET A 1 226 ? -6.027 -15.523 2.975 1 98.5 226 MET A C 1
ATOM 1638 O O . MET A 1 226 ? -4.82 -15.461 3.221 1 98.5 226 MET A O 1
ATOM 1642 N N . VAL A 1 227 ? -6.926 -16.328 3.689 1 98.31 227 VAL A N 1
ATOM 1643 C CA . VAL A 1 227 ? -6.414 -17.234 4.703 1 98.31 227 VAL A CA 1
ATOM 1644 C C . VAL A 1 227 ? -5.445 -18.234 4.059 1 98.31 227 VAL A C 1
ATOM 1646 O O . VAL A 1 227 ? -4.352 -18.469 4.574 1 98.31 227 VAL A O 1
ATOM 1649 N N . LYS A 1 228 ? -5.805 -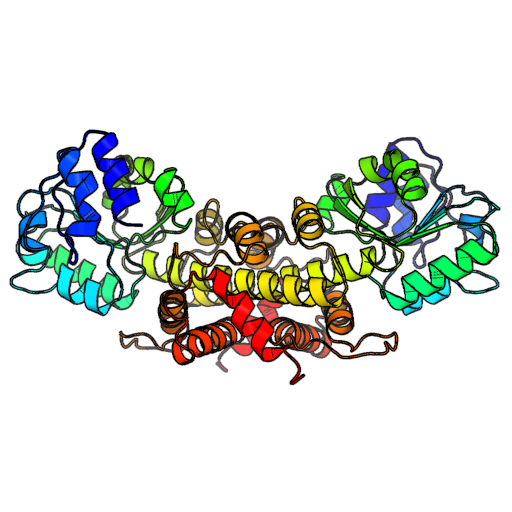18.734 2.914 1 97.75 228 LYS A N 1
ATOM 1650 C CA . LYS A 1 228 ? -5 -19.703 2.176 1 97.75 228 LYS A CA 1
ATOM 1651 C C . LYS A 1 228 ? -3.697 -19.078 1.685 1 97.75 228 LYS A C 1
ATOM 1653 O O . LYS A 1 228 ? -2.615 -19.625 1.911 1 97.75 228 LYS A O 1
ATOM 1658 N N . ASP A 1 229 ? -3.77 -17.938 1.004 1 98 229 ASP A N 1
ATOM 1659 C CA . ASP A 1 229 ? -2.609 -17.312 0.375 1 98 229 ASP A CA 1
ATOM 1660 C C . ASP A 1 229 ? -1.585 -16.875 1.422 1 98 229 ASP A C 1
ATOM 1662 O O . ASP A 1 229 ? -0.389 -17.125 1.269 1 98 229 ASP A O 1
ATOM 1666 N N . LEU A 1 230 ? -2.084 -16.234 2.473 1 98.31 230 LEU A N 1
ATOM 1667 C CA . LEU A 1 230 ? -1.174 -15.812 3.531 1 98.31 230 LEU A CA 1
ATOM 1668 C C . LEU A 1 230 ? -0.625 -17.016 4.289 1 98.31 230 LEU A C 1
ATOM 1670 O O . LEU A 1 230 ? 0.522 -17 4.742 1 98.31 230 LEU A O 1
ATOM 1674 N N . GLY A 1 231 ? -1.481 -18.062 4.445 1 96.88 231 GLY A N 1
ATOM 1675 C CA . GLY A 1 231 ? -1.013 -19.297 5.055 1 96.88 231 GLY A CA 1
ATOM 1676 C C . GLY A 1 231 ? 0.151 -19.922 4.312 1 96.88 231 GLY A C 1
ATOM 1677 O O . GLY A 1 231 ? 1.114 -20.375 4.93 1 96.88 231 GLY A O 1
ATOM 1678 N N . MET A 1 232 ? 0.119 -19.922 3.021 1 96.25 232 MET A N 1
ATOM 1679 C CA . MET A 1 232 ? 1.221 -20.438 2.213 1 96.25 232 MET A CA 1
ATOM 1680 C C . MET A 1 232 ? 2.48 -19.609 2.418 1 96.25 232 MET A C 1
ATOM 1682 O O . MET A 1 232 ? 3.578 -20.141 2.541 1 96.25 232 MET A O 1
ATOM 1686 N N . GLY A 1 233 ? 2.348 -18.281 2.523 1 95.69 233 GLY A N 1
ATOM 1687 C CA . GLY A 1 233 ? 3.482 -17.406 2.752 1 95.69 233 GLY A CA 1
ATOM 1688 C C . GLY A 1 233 ? 4.109 -17.578 4.121 1 95.69 233 GLY A C 1
ATOM 1689 O O . GLY A 1 233 ? 5.316 -17.391 4.289 1 95.69 233 GLY A O 1
ATOM 1690 N N . LEU A 1 234 ? 3.27 -18.031 5.105 1 95.38 234 LEU A N 1
ATOM 1691 C CA . LEU A 1 234 ? 3.707 -18.156 6.492 1 95.38 234 LEU A CA 1
ATOM 1692 C C . LEU A 1 234 ? 4.129 -19.594 6.805 1 95.38 234 LEU A C 1
ATOM 1694 O O . LEU A 1 234 ? 4.43 -19.922 7.953 1 95.38 234 LEU A O 1
ATOM 1698 N N . GLY A 1 235 ? 4.145 -20.453 5.785 1 92.06 235 GLY A N 1
ATOM 1699 C CA . GLY A 1 235 ? 4.52 -21.859 5.98 1 92.06 235 GLY A CA 1
ATOM 1700 C C . GLY A 1 235 ? 3.418 -22.688 6.602 1 92.06 235 GLY A C 1
ATOM 1701 O O . GLY A 1 235 ? 3.689 -23.703 7.25 1 92.06 235 GLY A O 1
ATOM 1702 N N . ARG A 1 236 ? 2.205 -22.25 6.395 1 88.44 236 ARG A N 1
ATOM 1703 C CA . ARG A 1 236 ? 1.043 -22.938 6.945 1 88.44 236 ARG A CA 1
ATOM 1704 C C . ARG A 1 236 ? 0.093 -23.391 5.84 1 88.44 236 ARG A C 1
ATOM 1706 O O . ARG A 1 236 ? -1.125 -23.406 6.031 1 88.44 236 ARG A O 1
ATOM 1713 N N . GLY A 1 237 ? 0.656 -23.609 4.691 1 89.69 237 GLY A N 1
ATOM 1714 C CA . GLY A 1 237 ? -0.163 -24.062 3.578 1 89.69 237 GLY A CA 1
ATOM 1715 C C . GLY A 1 237 ? -0.456 -25.547 3.613 1 89.69 237 GLY A C 1
ATOM 1716 O O . GLY A 1 237 ? -0.132 -26.234 4.594 1 89.69 237 GLY A O 1
ATOM 1717 N N . GLU A 1 238 ? -1.161 -26 2.574 1 85.75 238 GLU A N 1
ATOM 1718 C CA . GLU A 1 238 ? -1.581 -27.391 2.469 1 85.75 238 GLU A CA 1
ATOM 1719 C C . GLU A 1 238 ? -0.407 -28.297 2.1 1 85.75 238 GLU A C 1
ATOM 1721 O O . GLU A 1 238 ? -0.467 -29.5 2.297 1 85.75 238 GLU A O 1
ATOM 1726 N N . VAL A 1 239 ? 0.57 -27.609 1.614 1 81.56 239 VAL A N 1
ATOM 1727 C CA . VAL A 1 239 ? 1.714 -28.359 1.105 1 81.56 239 VAL A CA 1
ATOM 1728 C C . VAL A 1 239 ? 2.908 -28.188 2.039 1 81.56 239 VAL A C 1
ATOM 1730 O O . VAL A 1 239 ? 3.273 -27.047 2.377 1 81.56 239 VAL A O 1
ATOM 1733 N N . GLU A 1 240 ? 3.355 -29.312 2.512 1 74.56 240 GLU A N 1
ATOM 1734 C CA . GLU A 1 240 ? 4.5 -29.266 3.416 1 74.56 240 GLU A CA 1
ATOM 1735 C C . GLU A 1 240 ? 5.754 -28.781 2.693 1 74.56 240 GLU A C 1
ATOM 1737 O O . GLU A 1 240 ? 6.012 -29.172 1.555 1 74.56 240 GLU A O 1
ATOM 1742 N N . GLU A 1 241 ? 6.289 -27.766 3.203 1 68.38 241 GLU A N 1
ATOM 1743 C CA . GLU 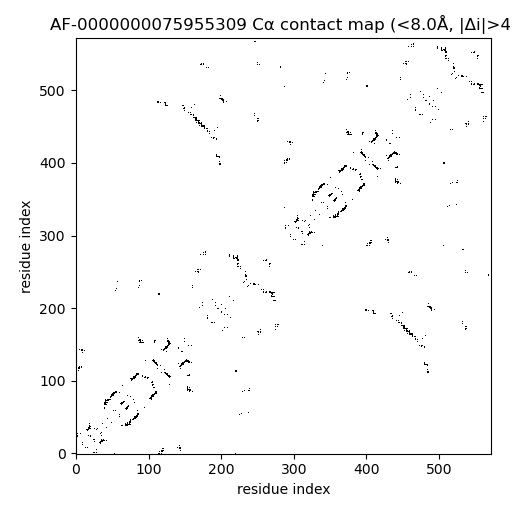A 1 241 ? 7.543 -27.266 2.646 1 68.38 241 GLU A CA 1
ATOM 1744 C C . GLU A 1 241 ? 8.688 -27.422 3.643 1 68.38 241 GLU A C 1
ATOM 1746 O O . GLU A 1 241 ? 8.492 -27.266 4.852 1 68.38 241 GLU A O 1
ATOM 1751 N N . ASP A 1 242 ? 9.75 -27.891 3.002 1 63.72 242 ASP A N 1
ATOM 1752 C CA . ASP A 1 242 ? 10.977 -27.969 3.793 1 63.72 242 ASP A CA 1
ATOM 1753 C C . ASP A 1 242 ? 11.625 -26.594 3.947 1 63.72 242 ASP A C 1
ATOM 1755 O O . ASP A 1 242 ? 11.461 -25.719 3.094 1 63.72 242 ASP A O 1
ATOM 1759 N N . GLY A 1 243 ? 12.109 -26.359 5.137 1 62.97 243 GLY A N 1
ATOM 1760 C CA . GLY A 1 243 ? 12.945 -25.172 5.297 1 62.97 243 GLY A CA 1
ATOM 1761 C C . GLY A 1 243 ? 12.414 -24.203 6.336 1 62.97 243 GLY A C 1
ATOM 1762 O O . GLY A 1 243 ? 11.375 -24.453 6.961 1 62.97 243 GLY A O 1
ATOM 1763 N N . GLU A 1 244 ? 13.18 -23.188 6.402 1 65.12 244 GLU A N 1
ATOM 1764 C CA . GLU A 1 244 ? 12.875 -22.188 7.422 1 65.12 244 GLU A CA 1
ATOM 1765 C C . GLU A 1 244 ? 11.703 -21.297 6.996 1 65.12 244 GLU A C 1
ATOM 1767 O O . GLU A 1 244 ? 11.531 -21.016 5.809 1 65.12 244 GLU A O 1
ATOM 1772 N N . ARG A 1 245 ? 10.914 -20.984 7.977 1 77.56 245 ARG A N 1
ATOM 1773 C CA . ARG A 1 245 ? 9.727 -20.156 7.793 1 77.56 245 ARG A CA 1
ATOM 1774 C C . ARG A 1 245 ? 10.047 -18.688 8.023 1 77.56 245 ARG A C 1
ATOM 1776 O O . ARG A 1 245 ? 10.797 -18.344 8.938 1 77.56 245 ARG A O 1
ATOM 1783 N N . VAL A 1 246 ? 9.578 -17.938 7.07 1 87.56 246 VAL A N 1
ATOM 1784 C CA . VAL A 1 246 ? 9.742 -16.5 7.254 1 87.56 246 VAL A CA 1
ATOM 1785 C C . VAL A 1 246 ? 8.789 -16 8.344 1 87.56 246 VAL A C 1
ATOM 1787 O O . VAL A 1 246 ? 7.672 -16.516 8.477 1 87.56 246 VAL A O 1
ATOM 1790 N N . VAL A 1 247 ? 9.32 -15.148 9.148 1 93.94 247 VAL A N 1
ATOM 1791 C CA . VAL A 1 247 ? 8.5 -14.516 10.172 1 93.94 247 VAL A CA 1
ATOM 1792 C C . VAL A 1 247 ? 8.039 -13.141 9.695 1 93.94 247 VAL A C 1
ATOM 1794 O O . VAL A 1 247 ? 8.852 -12.227 9.539 1 93.94 247 VAL A O 1
ATOM 1797 N N . LEU A 1 248 ? 6.773 -12.984 9.414 1 97.94 248 LEU A N 1
ATOM 1798 C CA . LEU A 1 248 ? 6.148 -11.781 8.891 1 97.94 248 LEU A CA 1
ATOM 1799 C C . LEU A 1 248 ? 4.965 -11.359 9.758 1 97.94 248 LEU A C 1
ATOM 1801 O O . LEU A 1 248 ? 3.83 -11.766 9.5 1 97.94 248 LEU A O 1
ATOM 1805 N N . PRO A 1 249 ? 5.211 -10.453 10.773 1 98.19 249 PRO A N 1
ATOM 1806 C CA . PRO A 1 249 ? 4.164 -10.133 11.742 1 98.19 249 PRO A CA 1
ATOM 1807 C C . PRO A 1 249 ? 2.93 -9.508 11.102 1 98.19 249 PRO A C 1
ATOM 1809 O O . PRO A 1 249 ? 1.804 -9.758 11.539 1 98.19 249 PRO A O 1
ATOM 1812 N N . GLY A 1 250 ? 3.1 -8.688 10.078 1 98.75 250 GLY A N 1
ATOM 1813 C CA . GLY A 1 250 ? 1.965 -8.086 9.391 1 98.75 250 GLY A CA 1
ATOM 1814 C C . GLY A 1 250 ? 1.103 -9.102 8.672 1 98.75 250 GLY A C 1
ATOM 1815 O O . GLY A 1 250 ? -0.124 -9.086 8.789 1 98.75 250 GLY A O 1
ATOM 1816 N N . ALA A 1 251 ? 1.764 -10 7.902 1 98.69 251 ALA A N 1
ATOM 1817 C CA . ALA A 1 251 ? 1.042 -11.062 7.207 1 98.69 251 ALA A CA 1
ATOM 1818 C C . ALA A 1 251 ? 0.327 -11.977 8.195 1 98.69 251 ALA A C 1
ATOM 1820 O O . ALA A 1 251 ? -0.796 -12.422 7.941 1 98.69 251 ALA A O 1
ATOM 1821 N N . ALA A 1 252 ? 0.98 -12.258 9.32 1 98.5 252 ALA A N 1
ATOM 1822 C CA . ALA A 1 252 ? 0.38 -13.109 10.344 1 98.5 252 ALA A CA 1
ATOM 1823 C C . ALA A 1 252 ? -0.862 -12.453 10.938 1 98.5 252 ALA A C 1
ATOM 1825 O O . ALA A 1 252 ? -1.876 -13.117 11.164 1 98.5 252 ALA A O 1
ATOM 1826 N N . LEU A 1 253 ? -0.796 -11.164 11.227 1 98.81 253 LEU A N 1
ATOM 1827 C CA . LEU A 1 253 ? -1.948 -10.43 11.742 1 98.81 253 LEU A CA 1
ATOM 1828 C C . LEU A 1 253 ? -3.104 -10.469 10.742 1 98.81 253 LEU A C 1
ATOM 1830 O O . LEU A 1 253 ? -4.246 -10.727 11.125 1 98.81 253 LEU A O 1
ATOM 1834 N N . CYS A 1 254 ? -2.809 -10.188 9.484 1 98.88 254 CYS A N 1
ATOM 1835 C CA . CYS A 1 254 ? -3.842 -10.203 8.461 1 98.88 254 CYS A CA 1
ATOM 1836 C C . CYS A 1 254 ? -4.484 -11.578 8.352 1 98.88 254 CYS A C 1
ATOM 1838 O O . CYS A 1 254 ? -5.707 -11.688 8.242 1 98.88 254 CYS A O 1
ATOM 1840 N N . GLN A 1 255 ? -3.619 -12.617 8.391 1 98.75 255 GLN A N 1
ATOM 1841 C CA . GLN A 1 255 ? -4.172 -13.969 8.297 1 98.75 255 GLN A CA 1
ATOM 1842 C C . GLN A 1 255 ? -5.141 -14.242 9.438 1 98.75 255 GLN A C 1
ATOM 1844 O O . GLN A 1 255 ? -6.195 -14.844 9.234 1 98.75 255 GLN A O 1
ATOM 1849 N N . GLN A 1 256 ? -4.805 -13.805 10.648 1 98.56 256 GLN A N 1
ATOM 1850 C CA . GLN A 1 256 ? -5.66 -14.016 11.805 1 98.56 256 GLN A CA 1
ATOM 1851 C C . GLN A 1 256 ? -6.98 -13.266 11.664 1 98.56 256 GLN A C 1
ATOM 1853 O O . GLN A 1 256 ? -8.031 -13.773 12.055 1 98.56 256 GLN A O 1
ATOM 1858 N N . LEU A 1 257 ? -6.945 -12.07 11.141 1 98.75 257 LEU A N 1
ATOM 1859 C CA . LEU A 1 257 ? -8.164 -11.289 10.945 1 98.75 257 LEU A CA 1
ATOM 1860 C C . LEU A 1 257 ? -9.086 -11.961 9.93 1 98.75 257 LEU A C 1
ATOM 1862 O O . LEU A 1 257 ? -10.289 -12.055 10.156 1 98.75 257 LEU A O 1
ATOM 1866 N N . PHE A 1 258 ? -8.508 -12.445 8.844 1 98.81 258 PHE A N 1
ATOM 1867 C CA . PHE A 1 258 ? -9.312 -13.148 7.852 1 98.81 258 PHE A CA 1
ATOM 1868 C C . PHE A 1 258 ? -9.82 -14.477 8.414 1 98.81 258 PHE A C 1
ATOM 1870 O O . PHE A 1 258 ? -10.938 -14.898 8.109 1 98.81 258 PHE A O 1
ATOM 1877 N N . LEU A 1 259 ? -8.984 -15.172 9.211 1 98.56 259 LEU A N 1
ATOM 1878 C CA . LEU A 1 259 ? -9.438 -16.391 9.891 1 98.56 259 LEU A CA 1
ATOM 1879 C C . LEU A 1 259 ? -10.633 -16.094 10.781 1 98.56 259 LEU A C 1
ATOM 1881 O O . LEU A 1 259 ? -11.555 -16.906 10.891 1 98.56 259 LEU A O 1
ATOM 1885 N N . GLY A 1 260 ? -10.547 -14.945 11.43 1 98.25 260 GLY A N 1
ATOM 1886 C CA . GLY A 1 260 ? -11.68 -14.508 12.227 1 98.25 260 GLY A CA 1
ATOM 1887 C C . GLY A 1 260 ? -12.953 -14.336 11.414 1 98.25 260 GLY A C 1
ATOM 1888 O O . GLY A 1 260 ? -14.039 -14.695 11.867 1 98.25 260 GLY A O 1
ATOM 1889 N N . MET A 1 261 ? -12.844 -13.797 10.227 1 98.31 261 MET A N 1
ATOM 1890 C CA . MET A 1 261 ? -13.992 -13.672 9.328 1 98.31 261 MET A CA 1
ATOM 1891 C C . MET A 1 261 ? -14.57 -15.039 8.992 1 98.31 261 MET A C 1
ATOM 1893 O O . MET A 1 261 ? -15.789 -15.234 9.031 1 98.31 261 MET A O 1
ATOM 1897 N N . VAL A 1 262 ? -13.688 -15.984 8.664 1 98.38 262 VAL A N 1
ATOM 1898 C CA . VAL A 1 262 ? -14.117 -17.328 8.312 1 98.38 262 VAL A CA 1
ATOM 1899 C C . VAL A 1 262 ? -14.852 -17.969 9.5 1 98.38 262 VAL A C 1
ATOM 1901 O O . VAL A 1 262 ? -15.922 -18.562 9.336 1 98.38 262 VAL A O 1
ATOM 1904 N N . ALA A 1 263 ? -14.289 -17.797 10.664 1 97.94 263 ALA A N 1
ATOM 1905 C CA . ALA A 1 263 ? -14.883 -18.359 11.875 1 97.94 263 ALA A CA 1
ATOM 1906 C C . ALA A 1 263 ? -16.25 -17.75 12.148 1 97.94 263 ALA A C 1
ATOM 1908 O O . ALA A 1 263 ? -17.141 -18.422 12.672 1 97.94 263 ALA A O 1
ATOM 1909 N N . ALA A 1 264 ? -16.484 -16.562 11.727 1 97.5 264 ALA A N 1
ATOM 1910 C CA . ALA A 1 264 ? -17.734 -15.852 11.969 1 97.5 264 ALA A CA 1
ATOM 1911 C C . ALA A 1 264 ? -18.75 -16.109 10.859 1 97.5 264 ALA A C 1
ATOM 1913 O O . ALA A 1 264 ? -19.859 -15.586 10.883 1 97.5 264 ALA A O 1
ATOM 1914 N N . GLY A 1 265 ? -18.391 -16.906 9.836 1 98.12 265 GLY A N 1
ATOM 1915 C CA . GLY A 1 265 ? -19.297 -17.25 8.742 1 98.12 265 GLY A CA 1
ATOM 1916 C C . GLY A 1 265 ? -19.188 -16.297 7.562 1 98.12 265 GLY A C 1
ATOM 1917 O O . GLY A 1 265 ? -20.016 -16.359 6.645 1 98.12 265 GLY A O 1
ATOM 1918 N N . ASP A 1 266 ? -18.125 -15.422 7.57 1 98.25 266 ASP A N 1
ATOM 1919 C CA . ASP A 1 266 ? -17.969 -14.406 6.535 1 98.25 266 ASP A CA 1
ATOM 1920 C C . ASP A 1 266 ? -16.891 -14.789 5.523 1 98.25 266 ASP A C 1
ATOM 1922 O O . ASP A 1 266 ? -16.359 -13.938 4.824 1 98.25 266 ASP A O 1
ATOM 1926 N N . GLY A 1 267 ? -16.562 -16.062 5.422 1 98.25 267 GLY A N 1
ATOM 1927 C CA . GLY A 1 267 ? -15.469 -16.547 4.582 1 98.25 267 GLY A CA 1
ATOM 1928 C C . GLY A 1 267 ? -15.711 -16.312 3.104 1 98.25 267 GLY A C 1
ATOM 1929 O O . GLY A 1 267 ? -14.758 -16.188 2.326 1 98.25 267 GLY A O 1
ATOM 1930 N N . LYS A 1 268 ? -16.969 -16.172 2.701 1 97.5 268 LYS A N 1
ATOM 1931 C CA . LYS A 1 268 ? -17.297 -16.047 1.285 1 97.5 268 LYS A CA 1
ATOM 1932 C C . LYS A 1 268 ? -17.547 -14.586 0.906 1 97.5 268 LYS A C 1
ATOM 1934 O O . LYS A 1 268 ? -17.859 -14.289 -0.248 1 97.5 268 LYS A O 1
ATOM 1939 N N . MET A 1 269 ? -17.328 -13.641 1.84 1 98.25 269 MET A N 1
ATOM 1940 C CA . MET A 1 269 ? -17.312 -12.219 1.49 1 98.25 269 MET A CA 1
ATOM 1941 C C . MET A 1 269 ? -16.094 -11.898 0.624 1 98.25 269 MET A C 1
ATOM 1943 O O . MET A 1 269 ? -15.094 -12.617 0.654 1 98.25 269 MET A O 1
ATOM 1947 N N . GLY A 1 270 ? -16.312 -10.859 -0.147 1 97.81 270 GLY A N 1
ATOM 1948 C CA . GLY A 1 270 ? -15.117 -10.32 -0.787 1 97.81 270 GLY A CA 1
ATOM 1949 C C . GLY A 1 270 ? -14.047 -9.891 0.203 1 97.81 270 GLY A C 1
ATOM 1950 O O . GLY A 1 270 ? -14.359 -9.57 1.354 1 97.81 270 GLY A O 1
ATOM 1951 N N . ILE A 1 271 ? -12.836 -9.844 -0.229 1 98.31 271 ILE A N 1
ATOM 1952 C CA . ILE A 1 271 ? -11.703 -9.57 0.649 1 98.31 271 ILE A CA 1
ATOM 1953 C C . ILE A 1 271 ? -11.852 -8.18 1.263 1 98.31 271 ILE A C 1
ATOM 1955 O O . ILE A 1 271 ? -11.375 -7.93 2.373 1 98.31 271 ILE A O 1
ATOM 1959 N N . GLN A 1 272 ? -12.578 -7.254 0.589 1 98.25 272 GLN A N 1
ATOM 1960 C CA . GLN A 1 272 ? -12.828 -5.918 1.131 1 98.25 272 GLN A CA 1
ATOM 1961 C C . GLN A 1 272 ? -13.727 -5.984 2.357 1 98.25 272 GLN A C 1
ATOM 1963 O O . GLN A 1 272 ? -13.852 -5.004 3.098 1 98.25 272 GLN A O 1
ATOM 1968 N N . GLY A 1 273 ? -14.344 -7.121 2.586 1 98.62 273 GLY A N 1
ATOM 1969 C CA . GLY A 1 273 ? -15.117 -7.324 3.799 1 98.62 273 GLY A CA 1
ATOM 1970 C C . GLY A 1 273 ? -14.273 -7.266 5.062 1 98.62 273 GLY A C 1
ATOM 1971 O O . GLY A 1 273 ? -14.812 -7.195 6.168 1 98.62 273 GLY A O 1
ATOM 1972 N N . LEU A 1 274 ? -12.969 -7.188 4.918 1 98.81 274 LEU A N 1
ATOM 1973 C CA . LEU A 1 274 ? -12.07 -7.098 6.059 1 98.81 274 LEU A CA 1
ATOM 1974 C C . LEU A 1 274 ? -12.445 -5.93 6.965 1 98.81 274 LEU A C 1
ATOM 1976 O O . LEU A 1 274 ? -12.258 -5.992 8.18 1 98.81 274 LEU A O 1
ATOM 1980 N N . VAL A 1 275 ? -13.031 -4.895 6.438 1 98.5 275 VAL A N 1
ATOM 1981 C CA . VAL A 1 275 ? -13.43 -3.713 7.199 1 98.5 275 VAL A CA 1
ATOM 1982 C C . VAL A 1 275 ? -14.414 -4.113 8.297 1 98.5 275 VAL A C 1
ATOM 1984 O O . VAL A 1 275 ? -14.398 -3.539 9.383 1 98.5 275 VAL A O 1
ATOM 1987 N N . THR A 1 276 ? -15.258 -5.191 8.078 1 97.94 276 THR A N 1
ATOM 1988 C CA . THR A 1 276 ? -16.219 -5.629 9.086 1 97.94 276 THR A CA 1
ATOM 1989 C C . THR A 1 276 ? -15.5 -6.262 10.273 1 97.94 276 THR A C 1
ATOM 1991 O O . THR A 1 276 ? -15.945 -6.121 11.422 1 97.94 276 THR A O 1
ATOM 1994 N N . ALA A 1 277 ? -14.398 -6.922 10.016 1 97.75 277 ALA A N 1
ATOM 1995 C CA . ALA A 1 277 ? -13.609 -7.496 11.102 1 97.75 277 ALA A CA 1
ATOM 1996 C C . ALA A 1 277 ? -13 -6.402 11.977 1 97.75 277 ALA A C 1
ATOM 1998 O O . ALA A 1 277 ? -12.961 -6.531 13.203 1 97.75 277 ALA A O 1
ATOM 1999 N N . ILE A 1 278 ? -12.531 -5.328 11.352 1 97.94 278 ILE A N 1
ATOM 2000 C CA . ILE A 1 278 ? -11.945 -4.211 12.086 1 97.94 278 ILE A CA 1
ATOM 2001 C C . ILE A 1 278 ? -13.023 -3.525 12.922 1 97.94 278 ILE A C 1
ATOM 2003 O O . ILE A 1 278 ? -12.789 -3.154 14.07 1 97.94 278 ILE A O 1
ATOM 2007 N N . GLU A 1 279 ? -14.195 -3.373 12.359 1 96.56 279 GLU A N 1
ATOM 2008 C CA . GLU A 1 279 ? -15.312 -2.76 13.062 1 96.56 279 GLU A CA 1
ATOM 2009 C C . GLU A 1 279 ? -15.703 -3.578 14.289 1 96.56 279 GLU A C 1
ATOM 2011 O O . GLU A 1 279 ? -16.047 -3.016 15.336 1 96.56 279 GLU A O 1
ATOM 2016 N N . ARG A 1 280 ? -15.656 -4.895 14.148 1 94.75 280 ARG A N 1
ATOM 2017 C CA . ARG A 1 280 ? -16.016 -5.77 15.266 1 94.75 280 ARG A CA 1
ATOM 2018 C C . ARG A 1 280 ? -15.016 -5.637 16.406 1 94.75 280 ARG A C 1
ATOM 2020 O O . ARG A 1 280 ? -15.391 -5.738 17.578 1 94.75 280 ARG A O 1
ATOM 2027 N N . ILE A 1 281 ? -13.828 -5.418 16.047 1 93.75 281 ILE A N 1
ATOM 2028 C CA . ILE A 1 281 ? -12.789 -5.254 17.062 1 93.75 281 ILE A CA 1
ATOM 2029 C C . ILE A 1 281 ? -12.992 -3.924 17.797 1 93.75 281 ILE A C 1
ATOM 2031 O O . ILE A 1 281 ? -12.828 -3.846 19.016 1 93.75 281 ILE A O 1
ATOM 2035 N N . TYR A 1 282 ? -13.297 -2.877 16.984 1 85.62 282 TYR A N 1
ATOM 2036 C CA . TYR A 1 282 ? -13.492 -1.554 17.562 1 85.62 282 TYR A CA 1
ATOM 2037 C C . TYR A 1 282 ? -14.82 -1.471 18.312 1 85.62 282 TYR A C 1
ATOM 2039 O O . TYR A 1 282 ? -14.953 -0.728 19.281 1 85.62 282 TYR A O 1
ATOM 2047 N N . ARG A 1 283 ? -16.031 -2.014 17.719 1 73.5 283 ARG A N 1
ATOM 2048 C CA . ARG A 1 283 ? -17.375 -1.872 18.281 1 73.5 283 ARG A CA 1
ATOM 2049 C C . ARG A 1 283 ? -17.406 -2.326 19.734 1 73.5 283 ARG A C 1
ATOM 2051 O O . ARG A 1 283 ? -16.953 -3.426 20.062 1 73.5 283 ARG A O 1
ATOM 2058 N N . LYS A 1 284 ? -17.609 -0.998 20.281 1 53.94 284 LYS A N 1
ATOM 2059 C CA . LYS A 1 284 ? -17.906 -0.902 21.703 1 53.94 284 LYS A CA 1
ATOM 2060 C C . LYS A 1 284 ? -19.203 -1.607 22.047 1 53.94 284 LYS A C 1
ATOM 2062 O O . LYS A 1 284 ? -20.109 -1.709 21.219 1 53.94 284 LYS A O 1
ATOM 2067 N N . LYS A 1 285 ? -19.25 -2.58 22.875 1 43.75 285 LYS A N 1
ATOM 2068 C CA . LYS A 1 285 ? -20.5 -2.998 23.516 1 43.75 285 LYS A CA 1
ATOM 2069 C C . LYS A 1 285 ? -21.406 -1.803 23.781 1 43.75 285 LYS A C 1
ATOM 2071 O O . LYS A 1 285 ? -21.047 -0.899 24.531 1 43.75 285 LYS A O 1
ATOM 2076 N N . GLY A 1 286 ? -21.797 -0.947 22.672 1 34.25 286 GLY A N 1
ATOM 2077 C CA . GLY A 1 286 ? -23 -0.474 23.328 1 34.25 286 GLY A CA 1
ATOM 2078 C C . GLY A 1 286 ? -24.016 -1.574 23.562 1 34.25 286 GLY A C 1
ATOM 2079 O O . GLY A 1 286 ? -24 -2.602 22.891 1 34.25 286 GLY A O 1
ATOM 2080 N N . MET B 1 1 ? 10.422 18.922 3.156 1 89.94 1 MET B N 1
ATOM 2081 C CA . MET B 1 1 ? 9.07 19.25 2.703 1 89.94 1 MET B CA 1
ATOM 2082 C C . MET B 1 1 ? 8.875 20.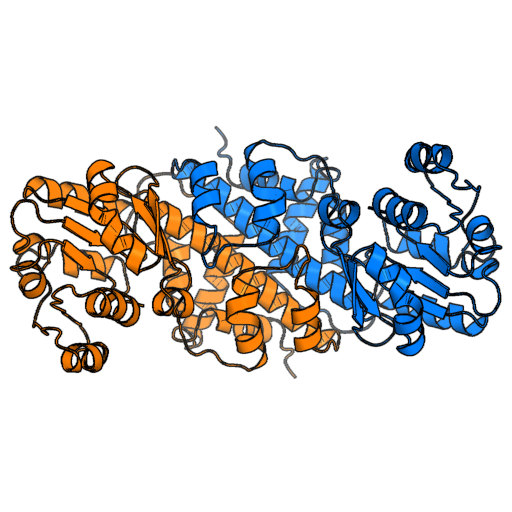766 2.65 1 89.94 1 MET B C 1
ATOM 2084 O O . MET B 1 1 ? 8.578 21.312 1.59 1 89.94 1 MET B O 1
ATOM 2088 N N . GLY B 1 2 ? 9.172 21.484 3.721 1 93.38 2 GLY B N 1
ATOM 2089 C CA . GLY B 1 2 ? 8.906 22.906 3.818 1 93.38 2 GLY B CA 1
ATOM 2090 C C . GLY B 1 2 ? 9.664 23.719 2.787 1 93.38 2 GLY B C 1
ATOM 2091 O O . GLY B 1 2 ? 9.094 24.609 2.156 1 93.38 2 GLY B O 1
ATOM 2092 N N . ALA B 1 3 ? 10.93 23.359 2.617 1 93.75 3 ALA B N 1
ATOM 2093 C CA . ALA B 1 3 ? 11.766 24.109 1.677 1 93.75 3 ALA B CA 1
ATOM 2094 C C . ALA B 1 3 ? 11.258 23.953 0.247 1 93.75 3 ALA B C 1
ATOM 2096 O O . ALA B 1 3 ? 11.242 24.906 -0.525 1 93.75 3 ALA B O 1
ATOM 2097 N N . ALA B 1 4 ? 10.898 22.672 -0.113 1 94.38 4 ALA B N 1
ATOM 2098 C CA . ALA B 1 4 ? 10.391 22.406 -1.458 1 94.38 4 ALA B CA 1
ATOM 2099 C C . ALA B 1 4 ? 9.094 23.172 -1.71 1 94.38 4 ALA B C 1
ATOM 2101 O O . ALA B 1 4 ? 8.898 23.75 -2.781 1 94.38 4 ALA B O 1
ATOM 2102 N N . MET B 1 5 ? 8.227 23.172 -0.725 1 96.44 5 MET B N 1
ATOM 2103 C CA . MET B 1 5 ? 6.949 23.875 -0.829 1 96.44 5 MET B CA 1
ATOM 2104 C C . MET B 1 5 ? 7.164 25.375 -0.94 1 96.44 5 MET B C 1
ATOM 2106 O O . MET B 1 5 ? 6.59 26.031 -1.813 1 96.44 5 MET B O 1
ATOM 2110 N N . ALA B 1 6 ? 8.016 25.953 -0.105 1 96.81 6 ALA B N 1
ATOM 2111 C CA . ALA B 1 6 ? 8.336 27.375 -0.123 1 96.81 6 ALA B CA 1
ATOM 2112 C C . ALA B 1 6 ? 8.969 27.781 -1.454 1 96.81 6 ALA B C 1
ATOM 2114 O O . ALA B 1 6 ? 8.68 28.844 -1.983 1 96.81 6 ALA B O 1
ATOM 2115 N N . GLY B 1 7 ? 9.82 26.906 -1.946 1 96.5 7 GLY B N 1
ATOM 2116 C CA . GLY B 1 7 ? 10.461 27.156 -3.229 1 96.5 7 GLY B CA 1
ATOM 2117 C C . GLY B 1 7 ? 9.469 27.281 -4.371 1 96.5 7 GLY B C 1
ATOM 2118 O O . GLY B 1 7 ? 9.641 28.125 -5.262 1 96.5 7 GLY B O 1
ATOM 2119 N N . ARG B 1 8 ? 8.453 26.469 -4.355 1 97.62 8 ARG B N 1
ATOM 2120 C CA . ARG B 1 8 ? 7.43 26.531 -5.395 1 97.62 8 ARG B CA 1
ATOM 2121 C C . ARG B 1 8 ? 6.652 27.844 -5.316 1 97.62 8 ARG B C 1
ATOM 2123 O O . ARG B 1 8 ? 6.371 28.469 -6.344 1 97.62 8 ARG B O 1
ATOM 2130 N N . ILE B 1 9 ? 6.32 28.281 -4.113 1 97.56 9 ILE B N 1
ATOM 2131 C CA . ILE B 1 9 ? 5.598 29.531 -3.908 1 97.56 9 ILE B CA 1
ATOM 2132 C C . ILE B 1 9 ? 6.441 30.703 -4.395 1 97.56 9 ILE B C 1
ATOM 2134 O O . ILE B 1 9 ? 5.938 31.594 -5.078 1 97.56 9 ILE B O 1
ATOM 2138 N N . GLN B 1 10 ? 7.719 30.656 -4.074 1 97.06 10 GLN B N 1
ATOM 2139 C CA . GLN B 1 10 ? 8.648 31.703 -4.504 1 97.06 10 GLN B CA 1
ATOM 2140 C C . GLN B 1 10 ? 8.75 31.75 -6.027 1 97.06 10 GLN B C 1
ATOM 2142 O O . GLN B 1 10 ? 8.719 32.812 -6.625 1 97.06 10 GLN B O 1
ATOM 2147 N N . SER B 1 11 ? 8.828 30.594 -6.633 1 96.88 11 SER B N 1
ATOM 2148 C CA . SER B 1 11 ? 8.969 30.484 -8.078 1 96.88 11 SER B CA 1
ATOM 2149 C C . SER B 1 11 ? 7.715 30.984 -8.797 1 96.88 11 SER B C 1
ATOM 2151 O O . SER B 1 11 ? 7.781 31.438 -9.938 1 96.88 11 SER B O 1
ATOM 2153 N N . ALA B 1 12 ? 6.613 30.891 -8.117 1 97.62 12 ALA B N 1
ATOM 2154 C CA . ALA B 1 12 ? 5.348 31.328 -8.695 1 97.62 12 ALA B CA 1
ATOM 2155 C C . ALA B 1 12 ? 5.223 32.844 -8.641 1 97.62 12 ALA B C 1
ATOM 2157 O O . ALA B 1 12 ? 4.266 33.406 -9.164 1 97.62 12 ALA B O 1
ATOM 2158 N N . GLY B 1 13 ? 6.133 33.594 -7.902 1 97.12 13 GLY B N 1
ATOM 2159 C CA . GLY B 1 13 ? 6.195 35.031 -7.969 1 97.12 13 GLY B CA 1
ATOM 2160 C C . GLY B 1 13 ? 5.762 35.719 -6.684 1 97.12 13 GLY B C 1
ATOM 2161 O O . GLY B 1 13 ? 5.719 36.938 -6.609 1 97.12 13 GLY B O 1
ATOM 2162 N N . TYR B 1 14 ? 5.484 34.969 -5.695 1 97.25 14 TYR B N 1
ATOM 2163 C CA . TYR B 1 14 ? 5.078 35.562 -4.422 1 97.25 14 TYR B CA 1
ATOM 2164 C C . TYR B 1 14 ? 6.285 36.031 -3.629 1 97.25 14 TYR B C 1
ATOM 2166 O O . TYR B 1 14 ? 7.348 35.406 -3.666 1 97.25 14 TYR B O 1
ATOM 2174 N N . ALA B 1 15 ? 6.117 37.156 -2.906 1 96.81 15 ALA B N 1
ATOM 2175 C CA . ALA B 1 15 ? 7.125 37.531 -1.928 1 96.81 15 ALA B CA 1
ATOM 2176 C C . ALA B 1 15 ? 7.168 36.562 -0.754 1 96.81 15 ALA B C 1
ATOM 2178 O O . ALA B 1 15 ? 6.129 36.219 -0.184 1 96.81 15 ALA B O 1
ATOM 2179 N N . LEU B 1 16 ? 8.391 36.094 -0.431 1 97.31 16 LEU B N 1
ATOM 2180 C CA . LEU B 1 16 ? 8.5 35.031 0.577 1 97.31 16 LEU B CA 1
ATOM 2181 C C . LEU B 1 16 ? 9.359 35.5 1.75 1 97.31 16 LEU B C 1
ATOM 2183 O O . LEU B 1 16 ? 10.469 36 1.554 1 97.31 16 LEU B O 1
ATOM 2187 N N . THR B 1 17 ? 8.844 35.531 2.906 1 97.19 17 THR B N 1
ATOM 2188 C CA . THR B 1 17 ? 9.562 35.656 4.168 1 97.19 17 THR B CA 1
ATOM 2189 C C . THR B 1 17 ? 9.586 34.344 4.941 1 97.19 17 THR B C 1
ATOM 2191 O O . THR B 1 17 ? 8.555 33.688 5.062 1 97.19 17 THR B O 1
ATOM 2194 N N . LEU B 1 18 ? 10.812 33.969 5.449 1 96.25 18 LEU B N 1
ATOM 2195 C CA . LEU B 1 18 ? 10.945 32.625 6.02 1 96.25 18 LEU B CA 1
ATOM 2196 C C . LEU B 1 18 ? 11.625 32.688 7.383 1 96.25 18 LEU B C 1
ATOM 2198 O O . LEU B 1 18 ? 12.547 33.469 7.586 1 96.25 18 LEU B O 1
ATOM 2202 N N . TYR B 1 19 ? 11.141 31.891 8.281 1 96.56 19 TYR B N 1
ATOM 2203 C CA . TYR B 1 19 ? 11.852 31.5 9.5 1 96.56 19 TYR B CA 1
ATOM 2204 C C . TYR B 1 19 ? 12.148 30 9.5 1 96.56 19 TYR B C 1
ATOM 2206 O O . TYR B 1 19 ? 11.273 29.188 9.203 1 96.56 19 TYR B O 1
ATOM 2214 N N . ALA B 1 20 ? 13.398 29.672 9.719 1 94.69 20 ALA B N 1
ATOM 2215 C CA . ALA B 1 20 ? 13.812 28.281 9.898 1 94.69 20 ALA B CA 1
ATOM 2216 C C . ALA B 1 20 ? 14.57 28.094 11.211 1 94.69 20 ALA B C 1
ATOM 2218 O O . ALA B 1 20 ? 15.477 28.875 11.523 1 94.69 20 ALA B O 1
ATOM 2219 N N . ARG B 1 21 ? 14.117 27.094 11.93 1 90.94 21 ARG B N 1
ATOM 2220 C CA . ARG B 1 21 ? 14.836 26.812 13.172 1 90.94 21 ARG B CA 1
ATOM 2221 C C . ARG B 1 21 ? 16.312 26.562 12.898 1 90.94 21 ARG B C 1
ATOM 2223 O O . ARG B 1 21 ? 17.172 26.922 13.711 1 90.94 21 ARG B O 1
ATOM 2230 N N . THR B 1 22 ? 16.516 25.875 11.734 1 89.5 22 THR B N 1
ATOM 2231 C CA . THR B 1 22 ? 17.875 25.688 11.211 1 89.5 22 THR B CA 1
ATOM 2232 C C . THR B 1 22 ? 18.062 26.516 9.938 1 89.5 22 THR B C 1
ATOM 2234 O O . THR B 1 22 ? 17.766 26.047 8.836 1 89.5 22 THR B O 1
ATOM 2237 N N . PRO B 1 23 ? 18.734 27.578 9.977 1 87.88 23 PRO B N 1
ATOM 2238 C CA . PRO B 1 23 ? 18.797 28.547 8.883 1 87.88 23 PRO B CA 1
ATOM 2239 C C . PRO B 1 23 ? 19.406 27.969 7.613 1 87.88 23 PRO B C 1
ATOM 2241 O O . PRO B 1 23 ? 19.016 28.328 6.504 1 87.88 23 PRO B O 1
ATOM 2244 N N . SER B 1 24 ? 20.312 27.062 7.789 1 88.88 24 SER B N 1
ATOM 2245 C CA . SER B 1 24 ? 21 26.516 6.633 1 88.88 24 SER B CA 1
ATOM 2246 C C . SER B 1 24 ? 20.047 25.781 5.699 1 88.88 24 SER B C 1
ATOM 2248 O O . SER B 1 24 ? 20.281 25.688 4.492 1 88.88 24 SER B O 1
ATOM 2250 N N . LYS B 1 25 ? 18.891 25.375 6.219 1 86.69 25 LYS B N 1
ATOM 2251 C CA . LYS B 1 25 ? 17.906 24.656 5.418 1 86.69 25 LYS B CA 1
ATOM 2252 C C . LYS B 1 25 ? 17.156 25.609 4.484 1 86.69 25 LYS B C 1
ATOM 2254 O O . LYS B 1 25 ? 16.547 25.156 3.508 1 86.69 25 LYS B O 1
ATOM 2259 N N . ALA B 1 26 ? 17.281 26.859 4.754 1 89.69 26 ALA B N 1
ATOM 2260 C CA . ALA B 1 26 ? 16.562 27.859 3.955 1 89.69 26 ALA B CA 1
ATOM 2261 C C . ALA B 1 26 ? 17.531 28.688 3.111 1 89.69 26 ALA B C 1
ATOM 2263 O O . ALA B 1 26 ? 17.125 29.578 2.373 1 89.69 26 ALA B O 1
ATOM 2264 N N . ALA B 1 27 ? 18.797 28.359 3.117 1 91.5 27 ALA B N 1
ATOM 2265 C CA . ALA B 1 27 ? 19.828 29.188 2.496 1 91.5 27 ALA B CA 1
ATOM 2266 C C . ALA B 1 27 ? 19.609 29.312 0.993 1 91.5 27 ALA B C 1
ATOM 2268 O O . ALA B 1 27 ? 19.812 30.375 0.414 1 91.5 27 ALA B O 1
ATOM 2269 N N . HIS B 1 28 ? 19.266 28.25 0.409 1 93.38 28 HIS B N 1
ATOM 2270 C CA . HIS B 1 28 ? 19.078 28.266 -1.037 1 93.38 28 HIS B CA 1
ATOM 2271 C C . HIS B 1 28 ? 17.922 29.188 -1.427 1 93.38 28 HIS B C 1
ATOM 2273 O O . HIS B 1 28 ? 17.969 29.859 -2.459 1 93.38 28 HIS B O 1
ATOM 2279 N N . LEU B 1 29 ? 16.891 29.312 -0.623 1 95.38 29 LEU B N 1
ATOM 2280 C CA . LEU B 1 29 ? 15.758 30.172 -0.9 1 95.38 29 LEU B CA 1
ATOM 2281 C C . LEU B 1 29 ? 16.125 31.641 -0.716 1 95.38 29 LEU B C 1
ATOM 2283 O O . LEU B 1 29 ? 15.641 32.5 -1.443 1 95.38 29 LEU B O 1
ATOM 2287 N N . ALA B 1 30 ? 17 31.828 0.225 1 94.44 30 ALA B N 1
ATOM 2288 C CA . ALA B 1 30 ? 17.5 33.188 0.443 1 94.44 30 ALA B CA 1
ATOM 2289 C C . ALA B 1 30 ? 18.281 33.688 -0.778 1 94.44 30 ALA B C 1
ATOM 2291 O O . ALA B 1 30 ? 18.141 34.844 -1.164 1 94.44 30 ALA B O 1
ATOM 2292 N N . ARG B 1 31 ? 19 32.812 -1.355 1 94.75 31 ARG B N 1
ATOM 2293 C CA . ARG B 1 31 ? 19.781 33.156 -2.541 1 94.75 31 ARG B CA 1
ATOM 2294 C C . ARG B 1 31 ? 18.859 33.5 -3.711 1 94.75 31 ARG B C 1
ATOM 2296 O O . ARG B 1 31 ? 19.234 34.281 -4.594 1 94.75 31 ARG B O 1
ATOM 2303 N N . LEU B 1 32 ? 17.688 33.031 -3.611 1 94.88 32 LEU B N 1
ATOM 2304 C CA . LEU B 1 32 ? 16.734 33.281 -4.691 1 94.88 32 LEU B CA 1
ATOM 2305 C C . LEU B 1 32 ? 15.82 34.438 -4.375 1 94.88 32 LEU B C 1
ATOM 2307 O O . LEU B 1 32 ? 14.891 34.75 -5.129 1 94.88 32 LEU B O 1
ATOM 2311 N N . GLY B 1 33 ? 16.031 35.094 -3.188 1 95.62 33 GLY B N 1
ATOM 2312 C CA . GLY B 1 33 ? 15.344 36.344 -2.951 1 95.62 33 GLY B CA 1
ATOM 2313 C C . GLY B 1 33 ? 14.43 36.312 -1.744 1 95.62 33 GLY B C 1
ATOM 2314 O O . GLY B 1 33 ? 13.82 37.312 -1.38 1 95.62 33 GLY B O 1
ATOM 2315 N N . ALA B 1 34 ? 14.266 35.219 -1.102 1 96.38 34 ALA B N 1
ATOM 2316 C CA . ALA B 1 34 ? 13.438 35.125 0.098 1 96.38 34 ALA B CA 1
ATOM 2317 C C . ALA B 1 34 ? 14.078 35.875 1.26 1 96.38 34 ALA B C 1
ATOM 2319 O O . ALA B 1 34 ? 15.305 35.938 1.369 1 96.38 34 ALA B O 1
ATOM 2320 N N . ARG B 1 35 ? 13.289 36.469 2.043 1 96.06 35 ARG B N 1
ATOM 2321 C CA . ARG B 1 35 ? 13.766 37.156 3.242 1 96.06 35 ARG B CA 1
ATOM 2322 C C . ARG B 1 35 ? 13.789 36.219 4.438 1 96.06 35 ARG B C 1
ATOM 2324 O O . ARG B 1 35 ? 12.773 35.594 4.77 1 96.06 35 ARG B O 1
ATOM 2331 N N . ILE B 1 36 ? 14.961 36.094 5.062 1 95.56 36 ILE B N 1
ATOM 2332 C CA . ILE B 1 36 ? 15.086 35.25 6.246 1 95.56 36 ILE B CA 1
ATOM 2333 C C . ILE B 1 36 ? 14.922 36.094 7.504 1 95.56 36 ILE B C 1
ATOM 2335 O O . ILE B 1 36 ? 15.5 37.188 7.613 1 95.56 36 ILE B O 1
ATOM 2339 N N . VAL B 1 37 ? 14.125 35.594 8.391 1 96.19 37 VAL B N 1
ATOM 2340 C CA . VAL B 1 37 ? 13.875 36.344 9.609 1 96.19 37 VAL B CA 1
ATOM 2341 C C . VAL B 1 37 ? 14.188 35.5 10.836 1 96.19 37 VAL B C 1
ATOM 2343 O O . VAL B 1 37 ? 14.539 34.312 10.703 1 96.19 37 VAL B O 1
ATOM 2346 N N . SER B 1 38 ? 14.039 36.062 12.078 1 95 38 SER B N 1
ATOM 2347 C CA . SER B 1 38 ? 14.641 35.438 13.25 1 95 38 SER B CA 1
ATOM 2348 C C . SER B 1 38 ? 13.586 34.75 14.117 1 95 38 SER B C 1
ATOM 2350 O O . SER B 1 38 ? 13.914 34.031 15.07 1 95 38 SER B O 1
ATOM 2352 N N . SER B 1 39 ? 12.281 35 13.766 1 96.69 39 SER B N 1
ATOM 2353 C CA . SER B 1 39 ? 11.227 34.344 14.547 1 96.69 39 SER B CA 1
ATOM 2354 C C . SER B 1 39 ? 9.969 34.156 13.711 1 96.69 39 SER B C 1
ATOM 2356 O O . SER B 1 39 ? 9.781 34.812 12.688 1 96.69 39 SER B O 1
ATOM 2358 N N . PRO B 1 40 ? 9.055 33.25 14.188 1 98.25 40 PRO B N 1
ATOM 2359 C CA . PRO B 1 40 ? 7.762 33.125 13.516 1 98.25 40 PRO B CA 1
ATOM 2360 C C . PRO B 1 40 ? 6.953 34.406 13.516 1 98.25 40 PRO B C 1
ATOM 2362 O O . PRO B 1 40 ? 6.289 34.75 12.531 1 98.25 40 PRO B O 1
ATOM 2365 N N . ALA B 1 41 ? 7.051 35.156 14.625 1 98.44 41 ALA B N 1
ATOM 2366 C CA . ALA B 1 41 ? 6.359 36.438 14.719 1 98.44 41 ALA B CA 1
ATOM 2367 C C . ALA B 1 41 ? 6.852 37.406 13.648 1 98.44 41 ALA B C 1
ATOM 2369 O O . ALA B 1 41 ? 6.062 38.156 13.055 1 98.44 41 ALA B O 1
ATOM 2370 N N . ASP B 1 42 ? 8.141 37.375 13.398 1 97.81 42 ASP B N 1
ATOM 2371 C CA . ASP B 1 42 ? 8.719 38.25 12.375 1 97.81 42 ASP B CA 1
ATOM 2372 C C . ASP B 1 42 ? 8.219 37.875 10.984 1 97.81 42 ASP B C 1
ATOM 2374 O O . ASP B 1 42 ? 8.008 38.75 10.141 1 97.81 42 ASP B O 1
ATOM 2378 N N . ALA B 1 43 ? 8.055 36.625 10.734 1 97.69 43 ALA B N 1
ATOM 2379 C CA . ALA B 1 43 ? 7.543 36.156 9.453 1 97.69 43 ALA B CA 1
ATOM 2380 C C . ALA B 1 43 ? 6.086 36.594 9.258 1 97.69 43 ALA B C 1
ATOM 2382 O O . ALA B 1 43 ? 5.676 36.906 8.141 1 97.69 43 ALA B O 1
ATOM 2383 N N . ALA B 1 44 ? 5.336 36.625 10.344 1 98.38 44 ALA B N 1
ATOM 2384 C CA . ALA B 1 44 ? 3.896 36.875 10.289 1 98.38 44 ALA B CA 1
ATOM 2385 C C . ALA B 1 44 ? 3.602 38.375 10.133 1 98.38 44 ALA B C 1
ATOM 2387 O O . ALA B 1 44 ? 2.635 38.75 9.469 1 98.38 44 ALA B O 1
ATOM 2388 N N . ARG B 1 45 ? 4.465 39.219 10.648 1 96.5 45 ARG B N 1
ATOM 2389 C CA . ARG B 1 45 ? 4.215 40.656 10.773 1 96.5 45 ARG B CA 1
ATOM 2390 C C . ARG B 1 45 ? 3.934 41.281 9.414 1 96.5 45 ARG B C 1
ATOM 2392 O O . ARG B 1 45 ? 3.131 42.188 9.305 1 96.5 45 ARG B O 1
ATOM 2399 N N . SER B 1 46 ? 4.473 40.844 8.398 1 91.88 46 SER B N 1
ATOM 2400 C CA . SER B 1 46 ? 4.293 41.438 7.094 1 91.88 46 SER B CA 1
ATOM 2401 C C . SER B 1 46 ? 3.723 40.469 6.086 1 91.88 46 SER B C 1
ATOM 2403 O O . SER B 1 46 ? 3.986 40.562 4.887 1 91.88 46 SER B O 1
ATOM 2405 N N . SER B 1 47 ? 3.031 39.406 6.52 1 97.19 47 SER B N 1
ATOM 2406 C CA . SER B 1 47 ? 2.479 38.375 5.641 1 97.19 47 SER B CA 1
ATOM 2407 C C . SER B 1 47 ? 0.955 38.406 5.676 1 97.19 47 SER B C 1
ATOM 2409 O O . SER B 1 47 ? 0.354 38.656 6.723 1 97.19 47 SER B O 1
ATOM 2411 N N . ASP B 1 48 ? 0.345 38.188 4.539 1 97.62 48 ASP B N 1
ATOM 2412 C CA . ASP B 1 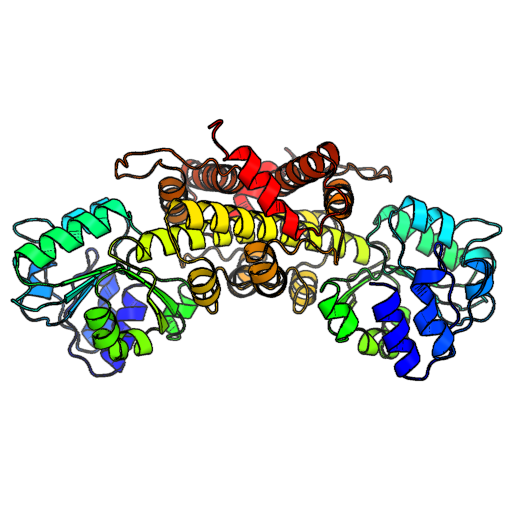48 ? -1.096 37.938 4.477 1 97.62 48 ASP B CA 1
ATOM 2413 C C . ASP B 1 48 ? -1.441 36.5 4.836 1 97.62 48 ASP B C 1
ATOM 2415 O O . ASP B 1 48 ? -2.496 36.25 5.418 1 97.62 48 ASP B O 1
ATOM 2419 N N . VAL B 1 49 ? -0.581 35.594 4.398 1 98.75 49 VAL B N 1
ATOM 2420 C CA . VAL B 1 49 ? -0.727 34.188 4.645 1 98.75 49 VAL B CA 1
ATOM 2421 C C . VAL B 1 49 ? 0.569 33.625 5.23 1 98.75 49 VAL B C 1
ATOM 2423 O O . VAL B 1 49 ? 1.66 33.938 4.746 1 98.75 49 VAL B O 1
ATOM 2426 N N . VAL B 1 50 ? 0.505 32.875 6.297 1 98.81 50 VAL B N 1
ATOM 2427 C CA . VAL B 1 50 ? 1.659 32.219 6.891 1 98.81 50 VAL B CA 1
ATOM 2428 C C . VAL B 1 50 ? 1.454 30.703 6.855 1 98.81 50 VAL B C 1
ATOM 2430 O O . VAL B 1 50 ? 0.44 30.188 7.34 1 98.81 50 VAL B O 1
ATOM 2433 N N . PHE B 1 51 ? 2.404 29.953 6.234 1 98.75 51 PHE B N 1
ATOM 2434 C CA . PHE B 1 51 ? 2.432 28.5 6.266 1 98.75 51 PHE B CA 1
ATOM 2435 C C . PHE B 1 51 ? 3.381 28 7.348 1 98.75 51 PHE B C 1
ATOM 2437 O O . PHE B 1 51 ? 4.473 28.547 7.527 1 98.75 51 PHE B O 1
ATOM 2444 N N . THR B 1 52 ? 2.977 27.031 8.133 1 98.38 52 THR B N 1
ATOM 2445 C CA . THR B 1 52 ? 3.869 26.375 9.078 1 98.38 52 THR B CA 1
ATOM 2446 C C . THR B 1 52 ? 4.105 24.922 8.672 1 98.38 52 THR B C 1
ATOM 2448 O O . THR B 1 52 ? 3.188 24.25 8.203 1 98.38 52 THR B O 1
ATOM 2451 N N . MET B 1 53 ? 5.27 24.453 8.719 1 97.12 53 MET B N 1
ATOM 2452 C CA . MET B 1 53 ? 5.734 23.078 8.508 1 97.12 53 MET B CA 1
ATOM 2453 C C . MET B 1 53 ? 6.871 22.734 9.461 1 97.12 53 MET B C 1
ATOM 2455 O O . MET B 1 53 ? 8.039 22.953 9.148 1 97.12 53 MET B O 1
ATOM 2459 N N . VAL B 1 54 ? 6.512 22.203 10.617 1 96.62 54 VAL B N 1
ATOM 2460 C CA . VAL B 1 54 ? 7.484 21.906 11.664 1 96.62 54 VAL B CA 1
ATOM 2461 C C . VAL B 1 54 ? 7.371 20.438 12.062 1 96.62 54 VAL B C 1
ATOM 2463 O O . VAL B 1 54 ? 6.801 19.625 11.328 1 96.62 54 VAL B O 1
ATOM 2466 N N . GLY B 1 55 ? 7.961 19.938 13.156 1 94.88 55 GLY B N 1
ATOM 2467 C CA . GLY B 1 55 ? 8.195 18.516 13.391 1 94.88 55 GLY B CA 1
ATOM 2468 C C . GLY B 1 55 ? 7.086 17.859 14.18 1 94.88 55 GLY B C 1
ATOM 2469 O O . GLY B 1 55 ? 6.539 16.828 13.758 1 94.88 55 GLY B O 1
ATOM 2470 N N . HIS B 1 56 ? 6.688 18.469 15.289 1 96.81 56 HIS B N 1
ATOM 2471 C CA . HIS B 1 56 ? 5.789 17.844 16.25 1 96.81 56 HIS B CA 1
ATOM 2472 C C . HIS B 1 56 ? 4.676 18.812 16.672 1 96.81 56 HIS B C 1
ATOM 2474 O O . HIS B 1 56 ? 4.797 20.016 16.5 1 96.81 56 HIS B O 1
ATOM 2480 N N . PRO B 1 57 ? 3.576 18.234 17.188 1 98.06 57 PRO B N 1
ATOM 2481 C CA . PRO B 1 57 ? 2.521 19.109 17.719 1 98.06 57 PRO B CA 1
ATOM 2482 C C . PRO B 1 57 ? 3.049 20.141 18.703 1 98.06 57 PRO B C 1
ATOM 2484 O O . PRO B 1 57 ? 2.596 21.297 18.703 1 98.06 57 PRO B O 1
ATOM 2487 N N . SER B 1 58 ? 4.031 19.797 19.469 1 97.62 58 SER B N 1
ATOM 2488 C CA . SER B 1 58 ? 4.617 20.75 20.406 1 97.62 58 SER B CA 1
ATOM 2489 C C . SER B 1 58 ? 5.309 21.891 19.672 1 97.62 58 SER B C 1
ATOM 2491 O O . SER B 1 58 ? 5.281 23.031 20.141 1 97.62 58 SER B O 1
ATOM 2493 N N . ASP B 1 59 ? 5.91 21.594 18.562 1 97.38 59 ASP B N 1
ATOM 2494 C CA . ASP B 1 59 ? 6.52 22.625 17.734 1 97.38 59 ASP B CA 1
ATOM 2495 C C . ASP B 1 59 ? 5.461 23.547 17.141 1 97.38 59 ASP B C 1
ATOM 2497 O O . ASP B 1 59 ? 5.672 24.766 17.047 1 97.38 59 ASP B O 1
ATOM 2501 N N . VAL B 1 60 ? 4.383 22.953 16.703 1 98.5 60 VAL B N 1
ATOM 2502 C CA . VAL B 1 60 ? 3.277 23.75 16.172 1 98.5 60 VAL B CA 1
ATOM 2503 C C . VAL B 1 60 ? 2.75 24.688 17.266 1 98.5 60 VAL B C 1
ATOM 2505 O O . VAL B 1 60 ? 2.561 25.875 17.016 1 98.5 60 VAL B O 1
ATOM 2508 N N . ARG B 1 61 ? 2.525 24.109 18.453 1 98.38 61 ARG B N 1
ATOM 2509 C CA . ARG B 1 61 ? 2.004 24.891 19.562 1 98.38 61 ARG B CA 1
ATOM 2510 C C . ARG B 1 61 ? 2.896 26.094 19.844 1 98.38 61 ARG B C 1
ATOM 2512 O O . ARG B 1 61 ? 2.414 27.234 19.938 1 98.38 61 ARG B O 1
ATOM 2519 N N . SER B 1 62 ? 4.191 25.906 19.938 1 97.94 62 SER B N 1
ATOM 2520 C CA . SER B 1 62 ? 5.125 26.984 20.25 1 97.94 62 SER B CA 1
ATOM 2521 C C . SER B 1 62 ? 5.227 27.984 19.094 1 97.94 62 SER B C 1
ATOM 2523 O O . SER B 1 62 ? 5.199 29.188 19.328 1 97.94 62 SER B O 1
ATOM 2525 N N . THR B 1 63 ? 5.297 27.469 17.875 1 98.38 63 THR B N 1
ATOM 2526 C CA . THR B 1 63 ? 5.488 28.297 16.688 1 98.38 63 THR B CA 1
ATOM 2527 C C . THR B 1 63 ? 4.27 29.188 16.438 1 98.38 63 THR B C 1
ATOM 2529 O O . THR B 1 63 ? 4.398 30.297 15.945 1 98.38 63 THR B O 1
ATOM 2532 N N . VAL B 1 64 ? 3.139 28.734 16.875 1 98.69 64 VAL B N 1
ATOM 2533 C CA . VAL B 1 64 ? 1.908 29.406 16.484 1 98.69 64 VAL B CA 1
ATOM 2534 C C . VAL B 1 64 ? 1.356 30.188 17.672 1 98.69 64 VAL B C 1
ATOM 2536 O O . VAL B 1 64 ? 0.949 31.344 17.531 1 98.69 64 VAL B O 1
ATOM 2539 N N . LEU B 1 65 ? 1.459 29.625 18.922 1 98.56 65 LEU B N 1
ATOM 2540 C CA . LEU B 1 65 ? 0.646 30.141 20.016 1 98.56 65 LEU B CA 1
ATOM 2541 C C . LEU B 1 65 ? 1.506 30.906 21.016 1 98.56 65 LEU B C 1
ATOM 2543 O O . LEU B 1 65 ? 0.979 31.594 21.891 1 98.56 65 LEU B O 1
ATOM 2547 N N . ASP B 1 66 ? 2.822 30.703 20.906 1 98.12 66 ASP B N 1
ATOM 2548 C CA . ASP B 1 66 ? 3.639 31.516 21.828 1 98.12 66 ASP B CA 1
ATOM 2549 C C . ASP B 1 66 ? 3.227 32.969 21.781 1 98.12 66 ASP B C 1
ATOM 2551 O O . ASP B 1 66 ? 3.111 33.562 20.703 1 98.12 66 ASP B O 1
ATOM 2555 N N . THR B 1 67 ? 3.059 33.625 22.906 1 96.94 67 THR B N 1
ATOM 2556 C CA . THR B 1 67 ? 2.438 34.969 22.984 1 96.94 67 THR B CA 1
ATOM 2557 C C . THR B 1 67 ? 3.41 36.031 22.531 1 96.94 67 THR B C 1
ATOM 2559 O O . THR B 1 67 ? 3 37.156 22.234 1 96.94 67 THR B O 1
ATOM 2562 N N . THR B 1 68 ? 4.691 35.719 22.438 1 96.69 68 THR B N 1
ATOM 2563 C CA . THR B 1 68 ? 5.691 36.719 22.109 1 96.69 68 THR B CA 1
ATOM 2564 C C . THR B 1 68 ? 6.301 36.469 20.734 1 96.69 68 THR B C 1
ATOM 2566 O O . THR B 1 68 ? 6.449 37.375 19.938 1 96.69 68 THR B O 1
ATOM 2569 N N . SER B 1 69 ? 6.555 35.219 20.453 1 97.25 69 SER B N 1
ATOM 2570 C CA . SER B 1 69 ? 7.336 34.875 19.266 1 97.25 69 SER B CA 1
ATOM 2571 C C . SER B 1 69 ? 6.516 34.094 18.266 1 97.25 69 SER B C 1
ATOM 2573 O O . SER B 1 69 ? 6.98 33.781 17.156 1 97.25 69 SER B O 1
ATOM 2575 N N . GLY B 1 70 ? 5.289 33.75 18.594 1 98.5 70 GLY B N 1
ATOM 2576 C CA . GLY B 1 70 ? 4.477 32.906 17.734 1 98.5 70 GLY B CA 1
ATOM 2577 C C . GLY B 1 70 ? 3.822 33.656 16.594 1 98.5 70 GLY B C 1
ATOM 2578 O O . GLY B 1 70 ? 3.744 34.875 16.625 1 98.5 70 GLY B O 1
ATOM 2579 N N . VAL B 1 71 ? 3.381 32.969 15.648 1 98.81 71 VAL B N 1
ATOM 2580 C CA . VAL B 1 71 ? 2.779 33.531 14.438 1 98.81 71 VAL B CA 1
ATOM 2581 C C . VAL B 1 71 ? 1.594 34.406 14.812 1 98.81 71 VAL B C 1
ATOM 2583 O O . VAL B 1 71 ? 1.478 35.531 14.32 1 98.81 71 VAL B O 1
ATOM 2586 N N . LEU B 1 72 ? 0.726 33.969 15.758 1 98.56 72 LEU B N 1
ATOM 2587 C CA . LEU B 1 72 ? -0.524 34.656 16.031 1 98.56 72 LEU B CA 1
ATOM 2588 C C . LEU B 1 72 ? -0.27 35.938 16.828 1 98.56 72 LEU B C 1
ATOM 2590 O O . LEU B 1 72 ? -1.146 36.812 16.922 1 98.56 72 LEU B O 1
ATOM 2594 N N . SER B 1 73 ? 0.921 36.062 17.438 1 98.25 73 SER B N 1
ATOM 2595 C CA . SER B 1 73 ? 1.239 37.25 18.203 1 98.25 73 SER B CA 1
ATOM 2596 C C . SER B 1 73 ? 1.377 38.469 17.297 1 98.25 73 SER B C 1
ATOM 2598 O O . SER B 1 73 ? 1.271 39.625 17.75 1 98.25 73 SER B O 1
ATOM 2600 N N . SER B 1 74 ? 1.591 38.219 15.945 1 98.31 74 SER B N 1
ATOM 2601 C CA . SER B 1 74 ? 1.899 39.375 15.094 1 98.31 74 SER B CA 1
ATOM 2602 C C . SER B 1 74 ? 1.178 39.281 13.758 1 98.31 74 SER B C 1
ATOM 2604 O O . SER B 1 74 ? 1.296 40.188 12.922 1 98.31 74 SER B O 1
ATOM 2606 N N . LEU B 1 75 ? 0.41 38.188 13.5 1 98.5 75 LEU B N 1
ATOM 2607 C CA . LEU B 1 75 ? -0.367 38.094 12.266 1 98.5 75 LEU B CA 1
ATOM 2608 C C . LEU B 1 75 ? -1.39 39.219 12.172 1 98.5 75 LEU B C 1
ATOM 2610 O O . LEU B 1 75 ? -2.168 39.438 13.102 1 98.5 75 LEU B O 1
ATOM 2614 N N . PRO B 1 76 ? -1.353 39.969 11.109 1 98.06 76 PRO B N 1
ATOM 2615 C CA . PRO B 1 76 ? -2.271 41.125 11.008 1 98.06 76 PRO B CA 1
ATOM 2616 C C . PRO B 1 76 ? -3.736 40.688 10.961 1 98.06 76 PRO B C 1
ATOM 2618 O O . PRO B 1 76 ? -4.039 39.562 10.602 1 98.06 76 PRO B O 1
ATOM 2621 N N . ASP B 1 77 ? -4.566 41.656 11.281 1 97.75 77 ASP B N 1
ATOM 2622 C CA . ASP B 1 77 ? -6.008 41.406 11.195 1 97.75 77 ASP B CA 1
ATOM 2623 C C . ASP B 1 77 ? -6.402 40.938 9.805 1 97.75 77 ASP B C 1
ATOM 2625 O O . ASP B 1 77 ? -5.918 41.438 8.797 1 97.75 77 ASP B O 1
ATOM 2629 N N . GLY B 1 78 ? -7.16 39.844 9.805 1 98.12 78 GLY B N 1
ATOM 2630 C CA . GLY B 1 78 ? -7.578 39.25 8.539 1 98.12 78 GLY B CA 1
ATOM 2631 C C . GLY B 1 78 ? -6.578 38.25 7.984 1 98.12 78 GLY B C 1
ATOM 2632 O O . GLY B 1 78 ? -6.875 37.531 7.031 1 98.12 78 GLY B O 1
ATOM 2633 N N . GLY B 1 79 ? -5.414 38.188 8.609 1 98.62 79 GLY B N 1
ATOM 2634 C CA . GLY B 1 79 ? -4.379 37.25 8.172 1 98.62 79 GLY B CA 1
ATOM 2635 C C . GLY B 1 79 ? -4.785 35.812 8.297 1 98.62 79 GLY B C 1
ATOM 2636 O O . GLY B 1 79 ? -5.723 35.469 9.023 1 98.62 79 GLY B O 1
ATOM 2637 N N . VAL B 1 80 ? -4.168 34.906 7.516 1 98.88 80 VAL B N 1
ATOM 2638 C CA . VAL B 1 80 ? -4.512 33.5 7.484 1 98.88 80 VAL B CA 1
ATOM 2639 C C . VAL B 1 80 ? -3.281 32.656 7.816 1 98.88 80 VAL B C 1
ATOM 2641 O O . VAL B 1 80 ? -2.227 32.812 7.195 1 98.88 80 VAL B O 1
ATOM 2644 N N . LEU B 1 81 ? -3.391 31.875 8.828 1 98.94 81 LEU B N 1
ATOM 2645 C CA . LEU B 1 81 ? -2.408 30.828 9.141 1 98.94 81 LEU B CA 1
ATOM 2646 C C . LEU B 1 81 ? -2.803 29.5 8.508 1 98.94 81 LEU B C 1
ATOM 2648 O O . LEU B 1 81 ? -3.953 29.078 8.617 1 98.94 81 LEU B O 1
ATOM 2652 N N . VAL B 1 82 ? -1.911 28.844 7.754 1 98.94 82 VAL B N 1
ATOM 2653 C CA . VAL B 1 82 ? -2.094 27.516 7.191 1 98.94 82 VAL B CA 1
ATOM 2654 C C . VAL B 1 82 ? -1.055 26.562 7.781 1 98.94 82 VAL B C 1
ATOM 2656 O O . VAL B 1 82 ? 0.122 26.609 7.414 1 98.94 82 VAL B O 1
ATOM 2659 N N . ASP B 1 83 ? -1.48 25.688 8.641 1 98.94 83 ASP B N 1
ATOM 2660 C CA . ASP B 1 83 ? -0.553 24.719 9.219 1 98.94 83 ASP B CA 1
ATOM 2661 C C . ASP B 1 83 ? -0.509 23.438 8.391 1 98.94 83 ASP B C 1
ATOM 2663 O O . ASP B 1 83 ? -1.479 22.688 8.352 1 98.94 83 ASP B O 1
ATOM 2667 N N . THR B 1 84 ? 0.635 23.172 7.797 1 98.69 84 THR B N 1
ATOM 2668 C CA . THR B 1 84 ? 0.777 22 6.93 1 98.69 84 THR B CA 1
ATOM 2669 C C . THR B 1 84 ? 1.529 20.875 7.641 1 98.69 84 THR B C 1
ATOM 2671 O O . THR B 1 84 ? 1.854 19.859 7.035 1 98.69 84 THR B O 1
ATOM 2674 N N . THR B 1 85 ? 1.855 21.078 8.922 1 98.25 85 THR B N 1
ATOM 2675 C CA . THR B 1 85 ? 2.49 20.047 9.742 1 98.25 85 THR B CA 1
ATOM 2676 C C . THR B 1 85 ? 1.519 18.906 10.039 1 98.25 85 THR B C 1
ATOM 2678 O O . THR B 1 85 ? 0.332 19.141 10.273 1 98.25 85 THR B O 1
ATOM 2681 N N . SER B 1 86 ? 2.029 17.656 9.914 1 97.94 86 SER B N 1
ATOM 2682 C CA . SER B 1 86 ? 1.254 16.578 10.523 1 97.94 86 SER B CA 1
ATOM 2683 C C . SER B 1 86 ? 1.204 16.719 12.039 1 97.94 86 SER B C 1
ATOM 2685 O O . SER B 1 86 ? 2.219 16.547 12.719 1 97.94 86 SER B O 1
ATOM 2687 N N . SER B 1 87 ? 0.038 17.109 12.523 1 97.75 87 SER B N 1
ATOM 2688 C CA . SER B 1 87 ? -0.127 17.453 13.93 1 97.75 87 SER B CA 1
ATOM 2689 C C . SER B 1 87 ? -1.466 16.969 14.469 1 97.75 87 SER B C 1
ATOM 2691 O O . SER B 1 87 ? -2.09 16.078 13.883 1 97.75 87 SER B O 1
ATOM 2693 N N . ASP B 1 88 ? -1.852 17.469 15.633 1 97.31 88 ASP B N 1
ATOM 2694 C CA . ASP B 1 88 ? -2.98 16.938 16.391 1 97.31 88 ASP B CA 1
ATOM 2695 C C . ASP B 1 88 ? -4.266 17.688 16.062 1 97.31 88 ASP B C 1
ATOM 2697 O O . ASP B 1 88 ? -4.289 18.922 16.062 1 97.31 88 ASP B O 1
ATOM 2701 N N . PRO B 1 89 ? -5.383 16.906 15.828 1 97.25 89 PRO B N 1
ATOM 2702 C CA . PRO B 1 89 ? -6.66 17.547 15.516 1 97.25 89 PRO B CA 1
ATOM 2703 C C . PRO B 1 89 ? -7.129 18.484 16.625 1 97.25 89 PRO B C 1
ATOM 2705 O O . PRO B 1 89 ? -7.668 19.562 16.344 1 97.25 89 PRO B O 1
ATOM 2708 N N . ALA B 1 90 ? -6.938 18.109 17.844 1 96.69 90 ALA B N 1
ATOM 2709 C CA . ALA B 1 90 ? -7.359 18.969 18.953 1 96.69 90 ALA B CA 1
ATOM 2710 C C . ALA B 1 90 ? -6.574 20.266 18.969 1 96.69 90 ALA B C 1
ATOM 2712 O O . ALA B 1 90 ? -7.133 21.328 19.266 1 96.69 90 ALA B O 1
ATOM 2713 N N . LEU B 1 91 ? -5.301 20.188 18.703 1 97.88 91 LEU B N 1
ATOM 2714 C CA . LEU B 1 91 ? -4.477 21.391 18.641 1 97.88 91 LEU B CA 1
ATOM 2715 C C . LEU B 1 91 ? -4.922 22.281 17.484 1 97.88 91 LEU B C 1
ATOM 2717 O O . LEU B 1 91 ? -4.934 23.516 17.609 1 97.88 91 LEU B O 1
ATOM 2721 N N . ALA B 1 92 ? -5.258 21.688 16.344 1 98.44 92 ALA B N 1
ATOM 2722 C CA . ALA B 1 92 ? -5.754 22.453 15.203 1 98.44 92 ALA B CA 1
ATOM 2723 C C . ALA B 1 92 ? -7.02 23.219 15.57 1 98.44 92 ALA B C 1
ATOM 2725 O O . ALA B 1 92 ? -7.188 24.375 15.172 1 98.44 92 ALA B O 1
ATOM 2726 N N . ARG B 1 93 ? -7.895 22.594 16.328 1 98.19 93 ARG B N 1
ATOM 2727 C CA . ARG B 1 93 ? -9.117 23.25 16.766 1 98.19 93 ARG B CA 1
ATOM 2728 C C . ARG B 1 93 ? -8.805 24.391 17.719 1 98.19 93 ARG B C 1
ATOM 2730 O O . ARG B 1 93 ? -9.398 25.469 17.625 1 98.19 93 ARG B O 1
ATOM 2737 N N . GLU B 1 94 ? -7.902 24.109 18.625 1 98.19 94 GLU B N 1
ATOM 2738 C CA . GLU B 1 94 ? -7.465 25.156 19.547 1 98.19 94 GLU B CA 1
ATOM 2739 C C . GLU B 1 94 ? -6.906 26.359 18.797 1 98.19 94 GLU B C 1
ATOM 2741 O O . GLU B 1 94 ? -7.234 27.5 19.125 1 98.19 94 GLU B O 1
ATOM 2746 N N . ILE B 1 95 ? -6.109 26.109 17.828 1 98.81 95 ILE B N 1
ATOM 2747 C CA . ILE B 1 95 ? -5.461 27.156 17.047 1 98.81 95 ILE B CA 1
ATOM 2748 C C . ILE B 1 95 ? -6.512 27.938 16.266 1 98.81 95 ILE B C 1
ATOM 2750 O O . ILE B 1 95 ? -6.426 29.156 16.156 1 98.81 95 ILE B O 1
ATOM 2754 N N . ALA B 1 96 ? -7.473 27.25 15.695 1 98.88 96 ALA B N 1
ATOM 2755 C CA . ALA B 1 96 ? -8.539 27.906 14.961 1 98.88 96 ALA B CA 1
ATOM 2756 C C . ALA B 1 96 ? -9.289 28.906 15.852 1 98.88 96 ALA B C 1
ATOM 2758 O O . ALA B 1 96 ? -9.57 30.031 15.43 1 98.88 96 ALA B O 1
ATOM 2759 N N . VAL B 1 97 ? -9.602 28.484 17.062 1 98.75 97 VAL B N 1
ATOM 2760 C CA . VAL B 1 97 ? -10.297 29.344 18.016 1 98.75 97 VAL B CA 1
ATOM 2761 C C . VAL B 1 97 ? -9.422 30.531 18.375 1 98.75 97 VAL B C 1
ATOM 2763 O O . VAL B 1 97 ? -9.898 31.672 18.391 1 98.75 97 VAL B O 1
ATOM 2766 N N . ALA B 1 98 ? -8.164 30.297 18.625 1 98.81 98 ALA B N 1
ATOM 2767 C CA . ALA B 1 98 ? -7.227 31.359 18.984 1 98.81 98 ALA B CA 1
ATOM 2768 C C . ALA B 1 98 ? -7.094 32.375 17.859 1 98.81 98 ALA B C 1
ATOM 2770 O O . ALA B 1 98 ? -7.035 33.562 18.109 1 98.81 98 ALA B O 1
ATOM 2771 N N . ALA B 1 99 ? -7.023 31.906 16.641 1 98.88 99 ALA B N 1
ATOM 2772 C CA . ALA B 1 99 ? -6.898 32.812 15.484 1 98.88 99 ALA B CA 1
ATOM 2773 C C . ALA B 1 99 ? -8.125 33.688 15.344 1 98.88 99 ALA B C 1
ATOM 2775 O O . ALA B 1 99 ? -8 34.906 15.109 1 98.88 99 ALA B O 1
ATOM 2776 N N . ARG B 1 100 ? -9.266 33.094 15.5 1 98.62 100 ARG B N 1
ATOM 2777 C CA . ARG B 1 100 ? -10.5 33.844 15.359 1 98.62 100 ARG B CA 1
ATOM 2778 C C . ARG B 1 100 ? -10.594 34.938 16.406 1 98.62 100 ARG B C 1
ATOM 2780 O O . ARG B 1 100 ? -11.117 36.031 16.141 1 98.62 100 ARG B O 1
ATOM 2787 N N . SER B 1 101 ? -10.133 34.656 17.578 1 98.19 101 SER B N 1
ATOM 2788 C CA . SER B 1 101 ? -10.172 35.625 18.656 1 98.19 101 SER B CA 1
ATOM 2789 C C . SER B 1 101 ? -9.32 36.844 18.344 1 98.19 101 SER B C 1
ATOM 2791 O O . SER B 1 101 ? -9.516 37.906 18.938 1 98.19 101 SER B O 1
ATOM 2793 N N . LYS B 1 102 ? -8.461 36.75 17.406 1 97.06 102 LYS B N 1
ATOM 2794 C CA . LYS B 1 102 ? -7.566 37.844 17.031 1 97.06 102 LYS B CA 1
ATOM 2795 C C . LYS B 1 102 ? -7.965 38.438 15.688 1 97.06 102 LYS B C 1
ATOM 2797 O O . LYS B 1 102 ? -7.203 39.219 15.086 1 97.06 102 LYS B O 1
ATOM 2802 N N . GLY B 1 103 ? -9.109 38 15.195 1 98.25 103 GLY B N 1
ATOM 2803 C CA . GLY B 1 103 ? -9.578 38.5 13.906 1 98.25 103 GLY B CA 1
ATOM 2804 C C . GLY B 1 103 ? -8.867 37.844 12.734 1 98.25 103 GLY B C 1
ATOM 2805 O O . GLY B 1 103 ? -8.883 38.375 11.625 1 98.25 103 GLY B O 1
ATOM 2806 N N . CYS B 1 104 ? -8.203 36.75 12.961 1 98.75 104 CYS B N 1
ATOM 2807 C CA . CYS B 1 104 ? -7.477 36 11.938 1 98.75 104 CYS B CA 1
ATOM 2808 C C . CYS B 1 104 ? -8.141 34.656 11.648 1 98.75 104 CYS B C 1
ATOM 2810 O O . CYS B 1 104 ? -9.219 34.375 12.164 1 98.75 104 CYS B O 1
ATOM 2812 N N . TRP B 1 105 ? -7.59 33.969 10.695 1 98.88 105 TRP B N 1
ATOM 2813 C CA . TRP B 1 105 ? -8.078 32.625 10.32 1 98.88 105 TRP B CA 1
ATOM 2814 C C . TRP B 1 105 ? -6.977 31.594 10.445 1 98.88 105 TRP B C 1
ATOM 2816 O O . TRP B 1 105 ? -5.789 31.922 10.352 1 98.88 105 TRP B O 1
ATOM 2826 N N . ALA B 1 106 ? -7.375 30.359 10.734 1 98.94 106 ALA B N 1
ATOM 2827 C CA . ALA B 1 106 ? -6.434 29.25 10.742 1 98.94 106 ALA B CA 1
ATOM 2828 C C . ALA B 1 106 ? -7.02 28.031 10.023 1 98.94 106 ALA B C 1
ATOM 2830 O O . ALA B 1 106 ? -8.18 27.672 10.25 1 98.94 106 ALA B O 1
ATOM 2831 N N . ILE B 1 107 ? -6.242 27.469 9.086 1 98.94 107 ILE B N 1
ATOM 2832 C CA . ILE B 1 107 ? -6.574 26.25 8.352 1 98.94 107 ILE B CA 1
ATOM 2833 C C . ILE B 1 107 ? -5.535 25.172 8.641 1 98.94 107 ILE B C 1
ATOM 2835 O O . ILE B 1 107 ? -4.332 25.406 8.516 1 98.94 107 ILE B O 1
ATOM 2839 N N . ASP B 1 108 ? -5.957 24.031 9.18 1 98.94 108 ASP B N 1
ATOM 2840 C CA . ASP B 1 108 ? -5.039 22.906 9.156 1 98.94 108 ASP B CA 1
ATOM 2841 C C . ASP B 1 108 ? -5.062 22.203 7.801 1 98.94 108 ASP B C 1
ATOM 2843 O O . ASP B 1 108 ? -6.117 21.75 7.344 1 98.94 108 ASP B O 1
ATOM 2847 N N . ALA B 1 109 ? -3.867 22.062 7.156 1 98.88 109 ALA B N 1
ATOM 2848 C CA . ALA B 1 109 ? -3.775 21.562 5.785 1 98.88 109 ALA B CA 1
ATOM 2849 C C . ALA B 1 109 ? -2.559 20.656 5.613 1 98.88 109 ALA B C 1
ATOM 2851 O O . ALA B 1 109 ? -1.736 20.875 4.723 1 98.88 109 ALA B O 1
ATOM 2852 N N . PRO B 1 110 ? -2.496 19.578 6.434 1 98.69 110 PRO B N 1
ATOM 2853 C CA . PRO B 1 110 ? -1.37 18.672 6.234 1 98.69 110 PRO B CA 1
ATOM 2854 C C . PRO B 1 110 ? -1.345 18.062 4.832 1 98.69 110 PRO B C 1
ATOM 2856 O O . PRO B 1 110 ? -2.322 18.172 4.09 1 98.69 110 PRO B O 1
ATOM 2859 N N . VAL B 1 111 ? -0.153 17.5 4.488 1 98.06 111 VAL B N 1
ATOM 2860 C CA . VAL B 1 111 ? 0.065 17.141 3.092 1 98.06 111 VAL B CA 1
ATOM 2861 C C . VAL B 1 111 ? 0.544 15.695 3.004 1 98.06 111 VAL B C 1
ATOM 2863 O O . VAL B 1 111 ? 1.032 15.133 3.99 1 98.06 111 VAL B O 1
ATOM 2866 N N . SER B 1 112 ? 0.355 15.094 1.876 1 97.44 112 SER B N 1
ATOM 2867 C CA . SER B 1 112 ? 0.851 13.766 1.542 1 97.44 112 SER B CA 1
ATOM 2868 C C . SER B 1 112 ? 1.418 13.727 0.127 1 97.44 112 SER B C 1
ATOM 2870 O O . SER B 1 112 ? 0.93 14.422 -0.763 1 97.44 112 SER B O 1
ATOM 2872 N N . GLY B 1 113 ? 2.408 12.938 -0.13 1 93.44 113 GLY B N 1
ATOM 2873 C CA . GLY B 1 113 ? 3.043 12.805 -1.431 1 93.44 113 GLY B CA 1
ATOM 2874 C C . GLY B 1 113 ? 4.559 12.766 -1.354 1 93.44 113 GLY B C 1
ATOM 2875 O O . GLY B 1 113 ? 5.23 12.562 -2.367 1 93.44 113 GLY B O 1
ATOM 2876 N N . GLY B 1 114 ? 5.059 12.977 -0.161 1 87.69 114 GLY B N 1
ATOM 2877 C CA . GLY B 1 114 ? 6.492 12.867 0.069 1 87.69 114 GLY B CA 1
ATOM 2878 C C . GLY B 1 114 ? 7.285 14 -0.563 1 87.69 114 GLY B C 1
ATOM 2879 O O . GLY B 1 114 ? 6.707 14.977 -1.041 1 87.69 114 GLY B O 1
ATOM 2880 N N . ASP B 1 115 ? 8.578 13.844 -0.525 1 87.62 115 ASP B N 1
ATOM 2881 C CA . ASP B 1 115 ? 9.484 14.867 -1.036 1 87.62 115 ASP B CA 1
ATOM 2882 C C . ASP B 1 115 ? 9.328 15.031 -2.547 1 87.62 115 ASP B C 1
ATOM 2884 O O . ASP B 1 115 ? 9.445 16.141 -3.068 1 87.62 115 ASP B O 1
ATOM 2888 N N . VAL B 1 116 ? 8.984 13.969 -3.188 1 87.06 116 VAL B N 1
ATOM 2889 C CA . VAL B 1 116 ? 8.773 14.023 -4.629 1 87.06 116 VAL B CA 1
ATOM 2890 C C . VAL B 1 116 ? 7.527 14.844 -4.938 1 87.06 116 VAL B C 1
ATOM 2892 O O . VAL B 1 116 ? 7.555 15.734 -5.789 1 87.06 116 VAL B O 1
ATOM 2895 N N . GLY B 1 117 ? 6.473 14.547 -4.215 1 91.38 117 GLY B N 1
ATOM 2896 C CA . GLY B 1 117 ? 5.258 15.32 -4.398 1 91.38 117 GLY B CA 1
ATOM 2897 C C . GLY B 1 117 ? 5.445 16.797 -4.125 1 91.38 117 GLY B C 1
ATOM 2898 O O . GLY B 1 117 ? 4.887 17.641 -4.828 1 91.38 117 GLY B O 1
ATOM 2899 N N . ALA B 1 118 ? 6.215 17.109 -3.146 1 93.12 118 ALA B N 1
ATOM 2900 C CA . ALA B 1 118 ? 6.469 18.5 -2.789 1 93.12 118 ALA B CA 1
ATOM 2901 C C . ALA B 1 118 ? 7.258 19.219 -3.885 1 93.12 118 ALA B C 1
ATOM 2903 O O . ALA B 1 118 ? 6.938 20.344 -4.25 1 93.12 118 ALA B O 1
ATOM 2904 N N . ARG B 1 119 ? 8.258 18.562 -4.414 1 93.44 119 ARG B N 1
ATOM 2905 C CA . ARG B 1 119 ? 9.109 19.141 -5.445 1 93.44 119 ARG B CA 1
ATOM 2906 C C . ARG B 1 119 ? 8.344 19.344 -6.746 1 93.44 119 ARG B C 1
ATOM 2908 O O . ARG B 1 119 ? 8.562 20.328 -7.453 1 93.44 119 ARG B O 1
ATOM 2915 N N . GLU B 1 120 ? 7.395 18.422 -7.004 1 94.81 120 GLU B N 1
ATOM 2916 C CA . GLU B 1 120 ? 6.707 18.438 -8.297 1 94.81 120 GLU B CA 1
ATOM 2917 C C . GLU B 1 120 ? 5.383 19.188 -8.211 1 94.81 120 GLU B C 1
ATOM 2919 O O . GLU B 1 120 ? 4.727 19.422 -9.227 1 94.81 120 GLU B O 1
ATOM 2924 N N . GLY B 1 121 ? 5.023 19.625 -7.094 1 96.75 121 GLY B N 1
ATOM 2925 C CA . GLY B 1 121 ? 3.752 20.312 -6.926 1 96.75 121 GLY B CA 1
ATOM 2926 C C . GLY B 1 121 ? 2.553 19.391 -7.102 1 96.75 121 GLY B C 1
ATOM 2927 O O . GLY B 1 121 ? 1.561 19.781 -7.727 1 96.75 121 GLY B O 1
ATOM 2928 N N . LYS B 1 122 ? 2.699 18.188 -6.543 1 96 122 LYS B N 1
ATOM 2929 C CA . LYS B 1 122 ? 1.662 17.172 -6.723 1 96 122 LYS B CA 1
ATOM 2930 C C . LYS B 1 122 ? 1.203 16.609 -5.383 1 96 122 LYS B C 1
ATOM 2932 O O . LYS B 1 122 ? 0.839 15.438 -5.289 1 96 122 LYS B O 1
ATOM 2937 N N . LEU B 1 123 ? 1.223 17.422 -4.363 1 97.12 123 LEU B N 1
ATOM 2938 C CA . LEU B 1 123 ? 0.832 16.984 -3.029 1 97.12 123 LEU B CA 1
ATOM 2939 C C . LEU B 1 123 ? -0.682 16.828 -2.932 1 97.12 123 LEU B C 1
ATOM 2941 O O . LEU B 1 123 ? -1.431 17.594 -3.545 1 97.12 123 LEU B O 1
ATOM 2945 N N . ALA B 1 124 ? -1.083 15.812 -2.215 1 98.25 124 ALA B N 1
ATOM 2946 C CA . ALA B 1 124 ? -2.432 15.82 -1.657 1 98.25 124 ALA B CA 1
ATOM 2947 C C . ALA B 1 124 ? -2.498 16.688 -0.404 1 98.25 124 ALA B C 1
ATOM 2949 O O . ALA B 1 124 ? -1.743 16.484 0.548 1 98.25 124 ALA B O 1
ATOM 2950 N N . ILE B 1 125 ? -3.348 17.688 -0.399 1 98.69 125 ILE B N 1
ATOM 2951 C CA . ILE B 1 125 ? -3.477 18.625 0.716 1 98.69 125 ILE B CA 1
ATOM 2952 C C . ILE B 1 125 ? -4.844 18.453 1.377 1 98.69 125 ILE B C 1
ATOM 2954 O O . ILE B 1 125 ? -5.879 18.562 0.717 1 98.69 125 ILE B O 1
ATOM 2958 N N . PHE B 1 126 ? -4.891 18.078 2.676 1 98.88 126 PHE B N 1
ATOM 2959 C CA . PHE B 1 126 ? -6.117 17.906 3.447 1 98.88 126 PHE B CA 1
ATOM 2960 C C . PHE B 1 126 ? -6.449 19.188 4.219 1 98.88 126 PHE B C 1
ATOM 2962 O O . PHE B 1 126 ? -5.816 19.484 5.234 1 98.88 126 PHE B O 1
ATOM 2969 N N . ALA B 1 127 ? -7.484 19.859 3.785 1 98.94 127 ALA B N 1
ATOM 2970 C CA . ALA B 1 127 ? -7.727 21.172 4.383 1 98.94 127 ALA B CA 1
ATOM 2971 C C . ALA B 1 127 ? -8.961 21.156 5.281 1 98.94 127 ALA B C 1
ATOM 2973 O O . ALA B 1 127 ? -10.047 20.797 4.84 1 98.94 127 ALA B O 1
ATOM 2974 N N . GLY B 1 128 ? -8.781 21.469 6.539 1 98.88 128 GLY B N 1
ATOM 2975 C CA . GLY B 1 128 ? -9.867 21.625 7.492 1 98.88 128 GLY B CA 1
ATOM 2976 C C . GLY B 1 128 ? -10.023 23.047 7.992 1 98.88 128 GLY B C 1
ATOM 2977 O O . GLY B 1 128 ? -9.039 23.703 8.359 1 98.88 128 GLY B O 1
ATOM 2978 N N . GLY B 1 129 ? -11.203 23.594 8.055 1 98.81 129 GLY B N 1
ATOM 2979 C CA . GLY B 1 129 ? -11.492 24.953 8.477 1 98.81 129 GLY B CA 1
ATOM 2980 C C . GLY B 1 129 ? -12.586 25.625 7.668 1 98.81 129 GLY B C 1
ATOM 2981 O O . GLY B 1 129 ? -13.445 24.938 7.094 1 98.81 129 GLY B O 1
ATOM 2982 N N . ASP B 1 130 ? -12.57 26.953 7.652 1 98.75 130 ASP B N 1
ATOM 2983 C CA . ASP B 1 130 ? -13.609 27.734 6.984 1 98.75 130 ASP B CA 1
ATOM 2984 C C . ASP B 1 130 ? -13.562 27.516 5.473 1 98.75 130 ASP B C 1
ATOM 2986 O O . ASP B 1 130 ? -12.516 27.688 4.848 1 98.75 130 ASP B O 1
ATOM 2990 N N . GLU B 1 131 ? -14.727 27.25 4.918 1 98.44 131 GLU B N 1
ATOM 2991 C CA . GLU B 1 131 ? -14.836 26.906 3.504 1 98.44 131 GLU B CA 1
ATOM 2992 C C . GLU B 1 131 ? -14.406 28.062 2.615 1 98.44 131 GLU B C 1
ATOM 2994 O O . GLU B 1 131 ? -13.68 27.875 1.634 1 98.44 131 GLU B O 1
ATOM 2999 N N . GLU B 1 132 ? -14.797 29.219 2.908 1 98.69 132 GLU B N 1
ATOM 3000 C CA . GLU B 1 132 ? -14.484 30.391 2.09 1 98.69 132 GLU B CA 1
ATOM 3001 C C . GLU B 1 132 ? -12.992 30.703 2.119 1 98.69 132 GLU B C 1
ATOM 3003 O O . GLU B 1 132 ? -12.414 31.109 1.106 1 98.69 132 GLU B O 1
ATOM 3008 N N . VAL B 1 133 ? -12.414 30.5 3.299 1 98.88 133 VAL B N 1
ATOM 3009 C CA . VAL B 1 133 ? -10.984 30.766 3.441 1 98.88 133 VAL B CA 1
ATOM 3010 C C . VAL B 1 133 ? -10.188 29.734 2.65 1 98.88 133 VAL B C 1
ATOM 3012 O O . VAL B 1 133 ? -9.211 30.078 1.977 1 98.88 133 VAL B O 1
ATOM 3015 N N . ILE B 1 134 ? -10.609 28.484 2.684 1 98.88 134 ILE B N 1
ATOM 3016 C CA . ILE B 1 134 ? -9.945 27.422 1.927 1 98.88 134 ILE B CA 1
ATOM 3017 C C . ILE B 1 134 ? -10.031 27.734 0.433 1 98.88 134 ILE B C 1
ATOM 3019 O O . ILE B 1 134 ? -9.047 27.578 -0.293 1 98.88 134 ILE B O 1
ATOM 3023 N N . GLU B 1 135 ? -11.188 28.172 0.009 1 98.69 135 GLU B N 1
ATOM 3024 C CA . GLU B 1 135 ? -11.359 28.531 -1.394 1 98.69 135 GLU B CA 1
ATOM 3025 C C . GLU B 1 135 ? -10.469 29.719 -1.769 1 98.69 135 GLU B C 1
ATOM 3027 O O . GLU B 1 135 ? -9.875 29.734 -2.848 1 98.69 135 GLU B O 1
ATOM 3032 N N . TRP B 1 136 ? -10.414 30.672 -0.877 1 98.69 136 TRP B N 1
ATOM 3033 C CA . TRP B 1 136 ? -9.594 31.859 -1.112 1 98.69 136 TRP B CA 1
ATOM 3034 C C . TRP B 1 136 ? -8.117 31.484 -1.216 1 98.69 136 TRP B C 1
ATOM 3036 O O . TRP B 1 136 ? -7.359 32.125 -1.946 1 98.69 136 TRP B O 1
ATOM 3046 N N . LEU B 1 137 ? -7.676 30.406 -0.577 1 98.75 137 LEU B N 1
ATOM 3047 C CA . LEU B 1 137 ? -6.293 29.953 -0.554 1 98.75 137 LEU B CA 1
ATOM 3048 C C . LEU B 1 137 ? -5.973 29.125 -1.802 1 98.75 137 LEU B C 1
ATOM 3050 O O . LEU B 1 137 ? -4.816 28.766 -2.025 1 98.75 137 LEU B O 1
ATOM 3054 N N . SER B 1 138 ? -6.906 28.844 -2.732 1 98.62 138 SER B N 1
ATOM 3055 C CA . SER B 1 138 ? -6.805 27.891 -3.83 1 98.62 138 SER B CA 1
ATOM 3056 C C . SER B 1 138 ? -5.609 28.203 -4.727 1 98.62 138 SER B C 1
ATOM 3058 O O . SER B 1 138 ? -4.883 27.297 -5.137 1 98.62 138 SER B O 1
ATOM 3060 N N . PRO B 1 139 ? -5.32 29.484 -5.066 1 98.5 139 PRO B N 1
ATOM 3061 C CA . PRO B 1 139 ? -4.16 29.734 -5.926 1 98.5 139 PRO B CA 1
ATOM 3062 C C . PRO B 1 139 ? -2.848 29.281 -5.301 1 98.5 139 PRO B C 1
ATOM 3064 O O . PRO B 1 139 ? -1.95 28.812 -6.012 1 98.5 139 PRO B O 1
ATOM 3067 N N . LEU B 1 140 ? -2.744 29.391 -3.975 1 98.69 140 LEU B N 1
ATOM 3068 C CA . LEU B 1 140 ? -1.533 28.953 -3.295 1 98.69 140 LEU B CA 1
ATOM 3069 C C . LEU B 1 140 ? -1.488 27.422 -3.205 1 98.69 140 LEU B C 1
ATOM 3071 O O . LEU B 1 140 ? -0.435 26.812 -3.41 1 98.69 140 LEU B O 1
ATOM 3075 N N . PHE B 1 141 ? -2.633 26.797 -2.914 1 98.75 141 PHE B N 1
ATOM 3076 C CA . PHE B 1 141 ? -2.695 25.344 -2.848 1 98.75 141 PHE B CA 1
ATOM 3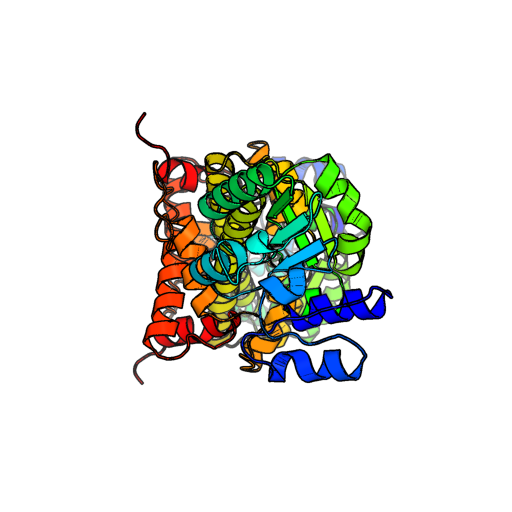077 C C . PHE B 1 141 ? -2.352 24.734 -4.195 1 98.75 141 PHE B C 1
ATOM 3079 O O . PHE B 1 141 ? -1.635 23.719 -4.262 1 98.75 141 PHE B O 1
ATOM 3086 N N . GLN B 1 142 ? -2.771 25.312 -5.301 1 98.44 142 GLN B N 1
ATOM 3087 C CA . GLN B 1 142 ? -2.598 24.75 -6.641 1 98.44 142 GLN B CA 1
ATOM 3088 C C . GLN B 1 142 ? -1.126 24.734 -7.039 1 98.44 142 GLN B C 1
ATOM 3090 O O . GLN B 1 142 ? -0.71 23.891 -7.848 1 98.44 142 GLN B O 1
ATOM 3095 N N . ILE B 1 143 ? -0.341 25.656 -6.465 1 98.44 143 ILE B N 1
ATOM 3096 C CA . ILE B 1 143 ? 1.096 25.688 -6.715 1 98.44 143 ILE B CA 1
ATOM 3097 C C . ILE B 1 143 ? 1.758 24.453 -6.133 1 98.44 143 ILE B C 1
ATOM 3099 O O . ILE B 1 143 ? 2.725 23.922 -6.699 1 98.44 143 ILE B O 1
ATOM 3103 N N . MET B 1 144 ? 1.182 23.891 -5.07 1 97.81 144 MET B N 1
ATOM 3104 C CA . MET B 1 144 ? 1.839 22.859 -4.281 1 97.81 144 MET B CA 1
ATOM 3105 C C . MET B 1 144 ? 1.181 21.5 -4.508 1 97.81 144 MET B C 1
ATOM 3107 O O . MET B 1 144 ? 1.777 20.453 -4.223 1 97.81 144 MET B O 1
ATOM 3111 N N . GLY B 1 145 ? -0.038 21.516 -4.898 1 97.75 145 GLY B N 1
ATOM 3112 C CA . GLY B 1 145 ? -0.777 20.281 -5.078 1 97.75 145 GLY B CA 1
ATOM 3113 C C . GLY B 1 145 ? -2.277 20.484 -5.148 1 97.75 145 GLY B C 1
ATOM 3114 O O . GLY B 1 145 ? -2.748 21.516 -5.637 1 97.75 145 GLY B O 1
ATOM 3115 N N . LYS B 1 146 ? -3.008 19.469 -4.797 1 98 146 LYS B N 1
ATOM 3116 C CA . LYS B 1 146 ? -4.465 19.516 -4.824 1 98 146 LYS B CA 1
ATOM 3117 C C . LYS B 1 146 ? -5.047 19.5 -3.414 1 98 146 LYS B C 1
ATOM 3119 O O . LYS B 1 146 ? -4.867 18.531 -2.672 1 98 146 LYS B O 1
ATOM 3124 N N . ALA B 1 147 ? -5.766 20.578 -3.084 1 98.44 147 ALA B N 1
ATOM 3125 C CA . ALA B 1 147 ? -6.402 20.672 -1.773 1 98.44 147 ALA B CA 1
ATOM 3126 C C . ALA B 1 147 ? -7.828 20.109 -1.816 1 98.44 147 ALA B C 1
ATOM 3128 O O . ALA B 1 147 ? -8.555 20.344 -2.787 1 98.44 147 ALA B O 1
ATOM 3129 N N . THR B 1 148 ? -8.141 19.312 -0.894 1 98.69 148 THR B N 1
ATOM 3130 C CA . THR B 1 148 ? -9.508 18.859 -0.667 1 98.69 148 THR B CA 1
ATOM 3131 C C . THR B 1 148 ? -10.039 19.391 0.664 1 98.69 148 THR B C 1
ATOM 3133 O O . THR B 1 148 ? -9.383 19.25 1.698 1 98.69 148 THR B O 1
ATOM 3136 N N . ARG B 1 149 ? -11.18 20.062 0.646 1 98.75 149 ARG B N 1
ATOM 3137 C CA . ARG B 1 149 ? -11.828 20.469 1.889 1 98.75 149 ARG B CA 1
ATOM 3138 C C . ARG B 1 149 ? -12.359 19.266 2.652 1 98.75 149 ARG B C 1
ATOM 3140 O O . ARG B 1 149 ? -13.219 18.531 2.15 1 98.75 149 ARG B O 1
ATOM 3147 N N . MET B 1 150 ? -11.961 19.125 3.895 1 98.75 150 MET B N 1
ATOM 3148 C CA . MET B 1 150 ? -12.258 17.906 4.641 1 98.75 150 MET B CA 1
ATOM 3149 C C . MET B 1 150 ? -13.352 18.156 5.676 1 98.75 150 MET B C 1
ATOM 3151 O O . MET B 1 150 ? -13.961 17.203 6.184 1 98.75 150 MET B O 1
ATOM 3155 N N . GLY B 1 151 ? -13.547 19.344 6.027 1 98.62 151 GLY B N 1
ATOM 3156 C CA . GLY B 1 151 ? -14.492 19.703 7.07 1 98.62 151 GLY B CA 1
ATOM 3157 C C . GLY B 1 151 ? -14.031 20.859 7.922 1 98.62 151 GLY B C 1
ATOM 3158 O O . GLY B 1 151 ? -13.344 21.766 7.43 1 98.62 151 GLY B O 1
ATOM 3159 N N . GLU B 1 152 ? -14.477 20.953 9.164 1 98.56 152 GLU B N 1
ATOM 3160 C CA . GLU B 1 152 ? -14.141 22.031 10.086 1 98.56 152 GLU B CA 1
ATOM 3161 C C . GLU B 1 152 ? -12.719 21.891 10.617 1 98.56 152 GLU B C 1
ATOM 3163 O O . GLU B 1 152 ? -12.016 20.938 10.266 1 98.56 152 GLU B O 1
ATOM 3168 N N . ALA B 1 153 ? -12.32 22.828 11.445 1 98.75 153 ALA B N 1
ATOM 3169 C CA . ALA B 1 153 ? -10.984 22.797 12.031 1 98.75 153 ALA B CA 1
ATOM 3170 C C . ALA B 1 153 ? -10.711 21.453 12.695 1 98.75 153 ALA B C 1
ATOM 3172 O O . ALA B 1 153 ? -11.57 20.922 13.406 1 98.75 153 ALA B O 1
ATOM 3173 N N . GLY B 1 154 ? -9.586 20.906 12.43 1 98.38 154 GLY B N 1
ATOM 3174 C CA . GLY B 1 154 ? -9.203 19.609 12.953 1 98.38 154 GLY B CA 1
ATOM 3175 C C . GLY B 1 154 ? -9.383 18.484 11.961 1 98.38 154 GLY B C 1
ATOM 3176 O O . GLY B 1 154 ? -8.703 17.453 12.047 1 98.38 154 GLY B O 1
ATOM 3177 N N . SER B 1 155 ? -10.227 18.641 10.953 1 98.75 155 SER B N 1
ATOM 3178 C CA . SER B 1 155 ? -10.531 17.578 10.008 1 98.75 155 SER B CA 1
ATOM 3179 C C . SER B 1 155 ? -9.352 17.328 9.062 1 98.75 155 SER B C 1
ATOM 3181 O O . SER B 1 155 ? -9.133 16.203 8.617 1 98.75 155 SER B O 1
ATOM 3183 N N . GLY B 1 156 ? -8.594 18.375 8.727 1 98.88 156 GLY B N 1
ATOM 3184 C CA . GLY B 1 156 ? -7.375 18.156 7.965 1 98.88 156 GLY B CA 1
ATOM 3185 C C . GLY B 1 156 ? -6.402 17.219 8.656 1 98.88 156 GLY B C 1
ATOM 3186 O O . GLY B 1 156 ? -5.879 16.297 8.039 1 98.88 156 GLY B O 1
ATOM 3187 N N . GLN B 1 157 ? -6.227 17.469 9.938 1 98.69 157 GLN B N 1
ATOM 3188 C CA . GLN B 1 157 ? -5.309 16.656 10.719 1 98.69 157 GLN B CA 1
ATOM 3189 C C . GLN B 1 157 ? -5.848 15.234 10.883 1 98.69 157 GLN B C 1
ATOM 3191 O O . GLN B 1 157 ? -5.094 14.258 10.797 1 98.69 157 GLN B O 1
ATOM 3196 N N . SER B 1 158 ? -7.164 15.094 11.133 1 98.19 158 SER B N 1
ATOM 3197 C CA . SER B 1 158 ? -7.754 13.766 11.211 1 98.19 158 SER B CA 1
ATOM 3198 C C . SER B 1 158 ? -7.562 13 9.906 1 98.19 158 SER B C 1
ATOM 3200 O O . SER B 1 158 ? -7.277 11.797 9.922 1 98.19 158 SER B O 1
ATOM 3202 N N . SER B 1 159 ? -7.688 13.711 8.805 1 98.69 159 SER B N 1
ATOM 3203 C CA . SER B 1 159 ? -7.496 13.086 7.496 1 98.69 159 SER B CA 1
ATOM 3204 C C . SER B 1 159 ? -6.055 12.633 7.301 1 98.69 159 SER B C 1
ATOM 3206 O O . SER B 1 159 ? -5.805 11.562 6.742 1 98.69 159 SER B O 1
ATOM 3208 N N . LYS B 1 160 ? -5.133 13.453 7.734 1 98.75 160 LYS B N 1
ATOM 3209 C CA . LYS B 1 160 ? -3.721 13.102 7.621 1 98.75 160 LYS B CA 1
ATOM 3210 C C . LYS B 1 160 ? -3.393 11.867 8.461 1 98.75 160 LYS B C 1
ATOM 3212 O O . LYS B 1 160 ? -2.611 11.016 8.039 1 98.75 160 LYS B O 1
ATOM 3217 N N . ILE B 1 161 ? -3.938 11.805 9.672 1 98.31 161 ILE B N 1
ATOM 3218 C CA . ILE B 1 161 ? -3.729 10.641 10.516 1 98.31 161 ILE B CA 1
ATOM 3219 C C . ILE B 1 161 ? -4.242 9.391 9.812 1 98.31 161 ILE B C 1
ATOM 3221 O O . ILE B 1 161 ? -3.549 8.375 9.75 1 98.31 161 ILE B O 1
ATOM 3225 N N . ALA B 1 162 ? -5.477 9.43 9.25 1 98.69 162 ALA B N 1
ATOM 3226 C CA . ALA B 1 162 ? -6.031 8.305 8.508 1 98.69 162 ALA B CA 1
ATOM 3227 C C . ALA B 1 162 ? -5.137 7.941 7.324 1 98.69 162 ALA B C 1
ATOM 3229 O O . ALA B 1 162 ? -4.93 6.762 7.035 1 98.69 162 ALA B O 1
ATOM 3230 N N . ASN B 1 163 ? -4.637 8.961 6.633 1 98.81 163 ASN B N 1
ATOM 3231 C CA . ASN B 1 163 ? -3.689 8.773 5.543 1 98.81 163 ASN B CA 1
ATOM 3232 C C . ASN B 1 163 ? -2.451 8.008 6.008 1 98.81 163 ASN B C 1
ATOM 3234 O O . ASN B 1 163 ? -1.986 7.098 5.32 1 98.81 163 ASN B O 1
ATOM 3238 N N . GLN B 1 164 ? -1.9 8.375 7.137 1 98.75 164 GLN B N 1
ATOM 3239 C CA . GLN B 1 164 ? -0.672 7.77 7.633 1 98.75 164 GLN B CA 1
ATOM 3240 C C . GLN B 1 164 ? -0.912 6.324 8.07 1 98.75 164 GLN B C 1
ATOM 3242 O O . GLN B 1 164 ? -0.013 5.484 7.973 1 98.75 164 GLN B O 1
ATOM 3247 N N . ILE B 1 165 ? -2.146 6.027 8.555 1 98.81 165 ILE B N 1
ATOM 3248 C CA . ILE B 1 165 ? -2.52 4.648 8.844 1 98.81 165 ILE B CA 1
ATOM 3249 C C . ILE B 1 165 ? -2.387 3.799 7.586 1 98.81 165 ILE B C 1
ATOM 3251 O O . ILE B 1 165 ? -1.819 2.705 7.625 1 98.81 165 ILE B O 1
ATOM 3255 N N . ILE B 1 166 ? -2.82 4.312 6.438 1 98.94 166 ILE B N 1
ATOM 3256 C CA . ILE B 1 166 ? -2.75 3.598 5.168 1 98.94 166 ILE B CA 1
ATOM 3257 C C . ILE B 1 166 ? -1.297 3.484 4.719 1 98.94 166 ILE B C 1
ATOM 3259 O O . ILE B 1 166 ? -0.844 2.408 4.32 1 98.94 166 ILE B O 1
ATOM 3263 N N . VAL B 1 167 ? -0.544 4.566 4.805 1 98.81 167 VAL B N 1
ATOM 3264 C CA . VAL B 1 167 ? 0.841 4.578 4.348 1 98.81 167 VAL B CA 1
ATOM 3265 C C . VAL B 1 167 ? 1.657 3.561 5.145 1 98.81 167 VAL B C 1
ATOM 3267 O O . VAL B 1 167 ? 2.459 2.818 4.574 1 98.81 167 VAL B O 1
ATOM 3270 N N . ALA B 1 168 ? 1.437 3.525 6.457 1 98.94 168 ALA B N 1
ATOM 3271 C CA . ALA B 1 168 ? 2.172 2.6 7.312 1 98.94 168 ALA B CA 1
ATOM 3272 C C . ALA B 1 168 ? 1.883 1.15 6.93 1 98.94 168 ALA B C 1
ATOM 3274 O O . ALA B 1 168 ? 2.797 0.326 6.855 1 98.94 168 ALA B O 1
ATOM 3275 N N . ALA B 1 169 ? 0.613 0.85 6.703 1 98.94 169 ALA B N 1
ATOM 3276 C CA . ALA B 1 169 ? 0.235 -0.51 6.328 1 98.94 169 ALA B CA 1
ATOM 3277 C C . ALA B 1 169 ? 0.828 -0.888 4.973 1 98.94 169 ALA B C 1
ATOM 3279 O O . ALA B 1 169 ? 1.28 -2.02 4.781 1 98.94 169 ALA B O 1
ATOM 3280 N N . ASN B 1 170 ? 0.78 0.046 4.023 1 98.88 170 ASN B N 1
ATOM 3281 C CA . ASN B 1 170 ? 1.354 -0.22 2.709 1 98.88 170 ASN B CA 1
ATOM 3282 C C . ASN B 1 170 ? 2.857 -0.466 2.795 1 98.88 170 ASN B C 1
ATOM 3284 O O . ASN B 1 170 ? 3.389 -1.332 2.098 1 98.88 170 ASN B O 1
ATOM 3288 N N . LEU B 1 171 ? 3.545 0.307 3.65 1 98.88 171 LEU B N 1
ATOM 3289 C CA . LEU B 1 171 ? 4.977 0.106 3.855 1 98.88 171 LEU B CA 1
ATOM 3290 C C . LEU B 1 171 ? 5.25 -1.261 4.477 1 98.88 171 LEU B C 1
ATOM 3292 O O . LEU B 1 171 ? 6.219 -1.929 4.109 1 98.88 171 LEU B O 1
ATOM 3296 N N . LEU B 1 172 ? 4.418 -1.604 5.426 1 98.94 172 LEU B N 1
ATOM 3297 C CA . LEU B 1 172 ? 4.566 -2.904 6.07 1 98.94 172 LEU B CA 1
ATOM 3298 C C . LEU B 1 172 ? 4.422 -4.031 5.051 1 98.94 172 LEU B C 1
ATOM 3300 O O . LEU B 1 172 ? 5.27 -4.93 4.988 1 98.94 172 LEU B O 1
ATOM 3304 N N . GLY B 1 173 ? 3.342 -3.967 4.242 1 98.94 173 GLY B N 1
ATOM 3305 C CA . GLY B 1 173 ? 3.121 -4.992 3.234 1 98.94 173 GLY B CA 1
ATOM 3306 C C . GLY B 1 173 ? 4.266 -5.113 2.246 1 98.94 173 GLY B C 1
ATOM 3307 O O . GLY B 1 173 ? 4.715 -6.219 1.943 1 98.94 173 GLY B O 1
ATOM 3308 N N . LEU B 1 174 ? 4.742 -3.967 1.746 1 98.88 174 LEU B N 1
ATOM 3309 C CA . LEU B 1 174 ? 5.84 -3.975 0.786 1 98.88 174 LEU B CA 1
ATOM 3310 C C . LEU B 1 174 ? 7.117 -4.52 1.422 1 98.88 174 LEU B C 1
ATOM 3312 O O . LEU B 1 174 ? 7.848 -5.293 0.794 1 98.88 174 LEU B O 1
ATOM 3316 N N . SER B 1 175 ? 7.41 -4.109 2.666 1 98.88 175 SER B N 1
ATOM 3317 C CA . SER B 1 175 ? 8.594 -4.582 3.373 1 98.88 175 SER B CA 1
ATOM 3318 C C . SER B 1 175 ? 8.578 -6.098 3.537 1 98.88 175 SER B C 1
ATOM 3320 O O . SER B 1 175 ? 9.57 -6.77 3.25 1 98.88 175 SER B O 1
ATOM 3322 N N . GLU B 1 176 ? 7.453 -6.602 4 1 98.75 176 GLU B N 1
ATOM 3323 C CA . GLU B 1 176 ? 7.352 -8.039 4.23 1 98.75 176 GLU B CA 1
ATOM 3324 C C . GLU B 1 176 ? 7.402 -8.812 2.918 1 98.75 176 GLU B C 1
ATOM 3326 O O . GLU B 1 176 ? 7.988 -9.898 2.852 1 98.75 176 GLU B O 1
ATOM 3331 N N . ALA B 1 177 ? 6.785 -8.266 1.878 1 98.81 177 ALA B N 1
ATOM 3332 C CA . ALA B 1 177 ? 6.812 -8.93 0.574 1 98.81 177 ALA B CA 1
ATOM 3333 C C . ALA B 1 177 ? 8.234 -9.016 0.037 1 98.81 177 ALA B C 1
ATOM 3335 O O . ALA B 1 177 ? 8.609 -10.023 -0.576 1 98.81 177 ALA B O 1
ATOM 3336 N N . LEU B 1 178 ? 9.023 -7.953 0.232 1 98.56 178 LEU B N 1
ATOM 3337 C CA . LEU B 1 178 ? 10.406 -7.953 -0.251 1 98.56 178 LEU B CA 1
ATOM 3338 C C . LEU B 1 178 ? 11.25 -8.961 0.524 1 98.56 178 LEU B C 1
ATOM 3340 O O . LEU B 1 178 ? 12.109 -9.625 -0.052 1 98.56 178 LEU B O 1
ATOM 3344 N N . VAL B 1 179 ? 11.039 -9.039 1.856 1 97.69 179 VAL B N 1
ATOM 3345 C CA . VAL B 1 179 ? 11.75 -10.031 2.658 1 97.69 179 VAL B CA 1
ATOM 3346 C C . VAL B 1 179 ? 11.367 -11.438 2.209 1 97.69 179 VAL B C 1
ATOM 3348 O O . VAL B 1 179 ? 12.227 -12.305 2.051 1 97.69 179 VAL B O 1
ATOM 3351 N N . PHE B 1 180 ? 10.07 -11.68 1.942 1 97.69 180 PHE B N 1
ATOM 3352 C CA . PHE B 1 180 ? 9.602 -12.969 1.439 1 97.69 180 PHE B CA 1
ATOM 3353 C C . PHE B 1 180 ? 10.219 -13.273 0.08 1 97.69 180 PHE B C 1
ATOM 3355 O O . PHE B 1 180 ? 10.648 -14.398 -0.174 1 97.69 180 PHE B O 1
ATOM 3362 N N . ALA B 1 181 ? 10.18 -12.25 -0.792 1 97.5 181 ALA B N 1
ATOM 3363 C CA . ALA B 1 181 ? 10.711 -12.422 -2.143 1 97.5 181 ALA B CA 1
ATOM 3364 C C . ALA B 1 181 ? 12.18 -12.836 -2.105 1 97.5 181 ALA B C 1
ATOM 3366 O O . ALA B 1 181 ? 12.609 -13.672 -2.904 1 97.5 181 ALA B O 1
ATOM 3367 N N . GLU B 1 182 ? 12.914 -12.25 -1.202 1 95.81 182 GLU B N 1
ATOM 3368 C CA . GLU B 1 182 ? 14.32 -12.609 -1.048 1 95.81 182 GLU B CA 1
ATOM 3369 C C . GLU B 1 182 ? 14.469 -14.078 -0.638 1 95.81 182 GLU B C 1
ATOM 3371 O O . GLU B 1 182 ? 15.273 -14.805 -1.213 1 95.81 182 GLU B O 1
ATOM 3376 N N . GLU B 1 183 ? 13.695 -14.461 0.322 1 93.56 183 GLU B N 1
ATOM 3377 C CA . GLU B 1 183 ? 13.758 -15.836 0.797 1 93.56 183 GLU B CA 1
ATOM 3378 C C . GLU B 1 183 ? 13.344 -16.812 -0.297 1 93.56 183 GLU B C 1
ATOM 3380 O O . GLU B 1 183 ? 13.844 -17.938 -0.354 1 93.56 183 GLU B O 1
ATOM 3385 N N . ALA B 1 184 ? 12.414 -16.422 -1.14 1 94.62 184 ALA B N 1
ATOM 3386 C CA . ALA B 1 184 ? 11.891 -17.25 -2.225 1 94.62 184 ALA B CA 1
ATOM 3387 C C . ALA B 1 184 ? 12.789 -17.172 -3.455 1 94.62 184 ALA B C 1
ATOM 3389 O O . ALA B 1 184 ? 12.484 -17.766 -4.496 1 94.62 184 ALA B O 1
ATOM 3390 N N . ARG B 1 185 ? 13.859 -16.359 -3.402 1 95.38 185 ARG B N 1
ATOM 3391 C CA . ARG B 1 185 ? 14.867 -16.203 -4.441 1 95.38 185 ARG B CA 1
ATOM 3392 C C . ARG B 1 185 ? 14.273 -15.562 -5.695 1 95.38 185 ARG B C 1
ATOM 3394 O O . ARG B 1 185 ? 14.625 -15.938 -6.816 1 95.38 185 ARG B O 1
ATOM 3401 N N . LEU B 1 186 ? 13.359 -14.719 -5.484 1 97.94 186 LEU B N 1
ATOM 3402 C CA . LEU B 1 186 ? 12.844 -13.898 -6.574 1 97.94 186 LEU B CA 1
ATOM 3403 C C . LEU B 1 186 ? 13.766 -12.711 -6.848 1 97.94 186 LEU B C 1
ATOM 3405 O O . LEU B 1 186 ? 14.398 -12.188 -5.93 1 97.94 186 LEU B O 1
ATOM 3409 N N . GLU B 1 187 ? 13.867 -12.367 -8.133 1 98.38 187 GLU B N 1
ATOM 3410 C CA . GLU B 1 187 ? 14.508 -11.094 -8.461 1 98.38 187 GLU B CA 1
ATOM 3411 C C . GLU B 1 187 ? 13.617 -9.914 -8.07 1 98.38 187 GLU B C 1
ATOM 3413 O O . GLU B 1 187 ? 12.555 -9.711 -8.664 1 98.38 187 GLU B O 1
ATOM 3418 N N . LYS B 1 188 ? 14.102 -9.109 -7.145 1 98.19 188 LYS B N 1
ATOM 3419 C CA . LYS B 1 188 ? 13.25 -8.125 -6.48 1 98.19 188 LYS B CA 1
ATOM 3420 C C . LYS B 1 188 ? 12.789 -7.047 -7.457 1 98.19 188 LYS B C 1
ATOM 3422 O O . LYS B 1 188 ? 11.648 -6.586 -7.391 1 98.19 188 LYS B O 1
ATOM 3427 N N . ARG B 1 189 ? 13.633 -6.582 -8.367 1 97.94 189 ARG B N 1
ATOM 3428 C CA . ARG B 1 189 ? 13.258 -5.527 -9.297 1 97.94 189 ARG B CA 1
ATOM 3429 C C . ARG B 1 189 ? 12.227 -6.027 -10.312 1 97.94 189 ARG B C 1
ATOM 3431 O O . ARG B 1 189 ? 11.305 -5.301 -10.672 1 97.94 189 ARG B O 1
ATOM 3438 N N . THR B 1 190 ? 12.438 -7.262 -10.766 1 98.12 190 THR B N 1
ATOM 3439 C CA . THR B 1 190 ? 11.461 -7.883 -11.648 1 98.12 190 THR B CA 1
ATOM 3440 C C . THR B 1 190 ? 10.117 -8.039 -10.945 1 98.12 190 THR B C 1
ATOM 3442 O O . THR B 1 190 ? 9.062 -7.801 -11.539 1 98.12 190 THR B O 1
ATOM 3445 N N . PHE B 1 191 ? 10.242 -8.352 -9.711 1 98.5 191 PHE B N 1
ATOM 3446 C CA . PHE B 1 191 ? 9.031 -8.508 -8.906 1 98.5 191 PHE B CA 1
ATOM 3447 C C . PHE B 1 191 ? 8.297 -7.176 -8.773 1 98.5 191 PHE B C 1
ATOM 3449 O O . PHE B 1 191 ? 7.082 -7.113 -8.992 1 98.5 191 PHE B O 1
ATOM 3456 N N . LEU B 1 192 ? 8.938 -6.172 -8.438 1 98.06 192 LEU B N 1
ATOM 3457 C CA . LEU B 1 192 ? 8.32 -4.855 -8.312 1 98.06 192 LEU B CA 1
ATOM 3458 C C . LEU B 1 192 ? 7.652 -4.445 -9.617 1 98.06 192 LEU B C 1
ATOM 3460 O O . LEU B 1 192 ? 6.543 -3.908 -9.609 1 98.06 192 LEU B O 1
ATOM 3464 N N . GLU B 1 193 ? 8.344 -4.652 -10.68 1 96.94 193 GLU B N 1
ATOM 3465 C CA . GLU B 1 193 ? 7.801 -4.309 -11.992 1 96.94 193 GLU B CA 1
ATOM 3466 C C . GLU B 1 193 ? 6.523 -5.09 -12.281 1 96.94 193 GLU B C 1
ATOM 3468 O O . GLU B 1 193 ? 5.594 -4.562 -12.891 1 96.94 193 GLU B O 1
ATOM 3473 N N . ALA B 1 194 ? 6.484 -6.34 -11.867 1 97.56 194 ALA B N 1
ATOM 3474 C CA . ALA B 1 194 ? 5.355 -7.227 -12.141 1 97.56 194 ALA B CA 1
ATOM 3475 C C . ALA B 1 194 ? 4.113 -6.781 -11.367 1 97.56 194 ALA B C 1
ATOM 3477 O O . ALA B 1 194 ? 2.988 -7.105 -11.75 1 97.56 194 ALA B O 1
ATOM 3478 N N . LEU B 1 195 ? 4.332 -6.043 -10.266 1 96.44 195 LEU B N 1
ATOM 3479 C CA . LEU B 1 195 ? 3.223 -5.609 -9.43 1 96.44 195 LEU B CA 1
ATOM 3480 C C . LEU B 1 195 ? 2.418 -4.512 -10.125 1 96.44 195 LEU B C 1
ATOM 3482 O O . LEU B 1 195 ? 1.256 -4.277 -9.781 1 96.44 195 LEU B O 1
ATOM 3486 N N . ARG B 1 196 ? 3.178 -3.898 -11.086 1 90.31 196 ARG B N 1
ATOM 3487 C CA . ARG B 1 196 ? 2.547 -2.754 -11.734 1 90.31 196 ARG B CA 1
ATOM 3488 C C . ARG B 1 196 ? 1.312 -3.184 -12.523 1 90.31 196 ARG B C 1
ATOM 3490 O O . ARG B 1 196 ? 1.362 -4.148 -13.289 1 90.31 196 ARG B O 1
ATOM 3497 N N . GLY B 1 197 ? 0.169 -2.703 -12.312 1 85.75 197 GLY B N 1
ATOM 3498 C CA . GLY B 1 197 ? -1.066 -3.021 -13.016 1 85.75 197 GLY B CA 1
ATOM 3499 C C . GLY B 1 197 ? -1.944 -4 -12.258 1 85.75 197 GLY B C 1
ATOM 3500 O O . GLY B 1 197 ? -3.082 -4.258 -12.656 1 85.75 197 GLY B O 1
ATOM 3501 N N . GLY B 1 198 ? -1.402 -4.547 -11.211 1 93.75 198 GLY B N 1
ATOM 3502 C CA . GLY B 1 198 ? -2.166 -5.484 -10.406 1 93.75 198 GLY B CA 1
ATOM 3503 C C . GLY B 1 198 ? -2.748 -4.859 -9.156 1 93.75 198 GLY B C 1
ATOM 3504 O O . GLY B 1 198 ? -2.689 -3.641 -8.977 1 93.75 198 GLY B O 1
ATOM 3505 N N . ALA B 1 199 ? -3.322 -5.664 -8.32 1 95 199 ALA B N 1
ATOM 3506 C CA . ALA B 1 199 ? -4.035 -5.207 -7.129 1 95 199 ALA B CA 1
ATOM 3507 C C . ALA B 1 199 ? -3.061 -4.734 -6.051 1 95 199 ALA B C 1
ATOM 3509 O O . ALA B 1 199 ? -3.439 -3.982 -5.152 1 95 199 ALA B O 1
ATOM 3510 N N . ALA B 1 200 ? -1.785 -5.117 -6.172 1 97.69 200 ALA B N 1
ATOM 3511 C CA . ALA B 1 200 ? -0.817 -4.809 -5.125 1 97.69 200 ALA B CA 1
ATOM 3512 C C . ALA B 1 200 ? -0.125 -3.477 -5.391 1 97.69 200 ALA B C 1
ATOM 3514 O O . ALA B 1 200 ? 0.635 -2.984 -4.551 1 97.69 200 ALA B O 1
ATOM 3515 N N . ALA B 1 201 ? -0.393 -2.846 -6.547 1 97.06 201 ALA B N 1
ATOM 3516 C CA . ALA B 1 201 ? 0.245 -1.577 -6.891 1 97.06 201 ALA B CA 1
ATOM 3517 C C . ALA B 1 201 ? -0.173 -0.473 -5.922 1 97.06 201 ALA B C 1
ATOM 3519 O O . ALA B 1 201 ? -1.312 -0.452 -5.449 1 97.06 201 ALA B O 1
ATOM 3520 N N . SER B 1 202 ? 0.781 0.435 -5.621 1 97.19 202 SER B N 1
ATOM 3521 C CA . SER B 1 202 ? 0.511 1.561 -4.73 1 97.19 202 SER B CA 1
ATOM 3522 C C . SER B 1 202 ? 1.524 2.682 -4.934 1 97.19 202 SER B C 1
ATOM 3524 O O . SER B 1 202 ? 2.586 2.467 -5.523 1 97.19 202 SER B O 1
ATOM 3526 N N . SER B 1 203 ? 1.147 3.885 -4.445 1 96.31 203 SER B N 1
ATOM 3527 C CA . SER B 1 203 ? 2.084 5.004 -4.449 1 96.31 203 SER B CA 1
ATOM 3528 C C . SER B 1 203 ? 3.326 4.684 -3.623 1 96.31 203 SER B C 1
ATOM 3530 O O . SER B 1 203 ? 4.438 5.074 -3.988 1 96.31 203 SER B O 1
ATOM 3532 N N . VAL B 1 204 ? 3.16 3.951 -2.535 1 97.19 204 VAL B N 1
ATOM 3533 C CA . VAL B 1 204 ? 4.281 3.553 -1.689 1 97.19 204 VAL B CA 1
ATOM 3534 C C . VAL B 1 204 ? 5.27 2.721 -2.5 1 97.19 204 VAL B C 1
ATOM 3536 O O . VAL B 1 204 ? 6.484 2.924 -2.408 1 97.19 204 VAL B O 1
ATOM 3539 N N . MET B 1 205 ? 4.75 1.799 -3.25 1 96.88 205 MET B N 1
ATOM 3540 C CA . MET B 1 205 ? 5.621 0.983 -4.094 1 96.88 205 MET B CA 1
ATOM 3541 C C . MET B 1 205 ? 6.359 1.848 -5.109 1 96.88 205 MET B C 1
ATOM 3543 O O . MET B 1 205 ? 7.555 1.66 -5.336 1 96.88 205 MET B O 1
ATOM 3547 N N . GLU B 1 206 ? 5.656 2.807 -5.676 1 94.5 206 GLU B N 1
ATOM 3548 C CA . GLU B 1 206 ? 6.234 3.658 -6.711 1 94.5 206 GLU B CA 1
ATOM 3549 C C . GLU B 1 206 ? 7.309 4.574 -6.133 1 94.5 206 GLU B C 1
ATOM 3551 O O . GLU B 1 206 ? 8.336 4.816 -6.77 1 94.5 206 GLU B O 1
ATOM 3556 N N . ILE B 1 207 ? 7.055 5.055 -4.973 1 93.56 207 ILE B N 1
ATOM 3557 C CA . ILE B 1 207 ? 7.938 6.055 -4.371 1 93.56 207 ILE B CA 1
ATOM 3558 C C . ILE B 1 207 ? 9.125 5.363 -3.713 1 93.56 207 ILE B C 1
ATOM 3560 O O . ILE B 1 207 ? 10.258 5.836 -3.814 1 93.56 207 ILE B O 1
ATOM 3564 N N . PHE B 1 208 ? 8.883 4.16 -3.096 1 96.25 208 PHE B N 1
ATOM 3565 C CA . PHE B 1 208 ? 9.891 3.672 -2.164 1 96.25 208 PHE B CA 1
ATOM 3566 C C . PHE B 1 208 ? 10.445 2.33 -2.627 1 96.25 208 PHE B C 1
ATOM 3568 O O . PHE B 1 208 ? 11.492 1.891 -2.148 1 96.25 208 PHE B O 1
ATOM 3575 N N . GLY B 1 209 ? 9.812 1.622 -3.564 1 97.44 209 GLY B N 1
ATOM 3576 C CA . GLY B 1 209 ? 10.188 0.26 -3.906 1 97.44 209 GLY B CA 1
ATOM 3577 C C . GLY B 1 209 ? 11.648 0.121 -4.285 1 97.44 209 GLY B C 1
ATOM 3578 O O . GLY B 1 209 ? 12.383 -0.668 -3.684 1 97.44 209 GLY B O 1
ATOM 3579 N N . GLU B 1 210 ? 12.094 0.907 -5.27 1 97.44 210 GLU B N 1
ATOM 3580 C CA . GLU B 1 210 ? 13.477 0.84 -5.73 1 97.44 210 GLU B CA 1
ATOM 3581 C C . GLU B 1 210 ? 14.445 1.303 -4.645 1 97.44 210 GLU B C 1
ATOM 3583 O O . GLU B 1 210 ? 15.539 0.759 -4.512 1 97.44 210 GLU B O 1
ATOM 3588 N N . ARG B 1 211 ? 14.039 2.311 -3.881 1 97.19 211 ARG B N 1
ATOM 3589 C CA . ARG B 1 211 ? 14.883 2.803 -2.793 1 97.19 211 ARG B CA 1
ATOM 3590 C C . ARG B 1 211 ? 15.117 1.715 -1.751 1 97.19 211 ARG B C 1
ATOM 3592 O O . ARG B 1 211 ? 16.219 1.604 -1.2 1 97.19 211 ARG B O 1
ATOM 3599 N N . MET B 1 212 ? 14.086 0.957 -1.441 1 98.25 212 MET B N 1
ATOM 3600 C CA . MET B 1 212 ? 14.195 -0.133 -0.477 1 98.25 212 MET B CA 1
ATOM 3601 C C . MET B 1 212 ? 15.156 -1.206 -0.981 1 98.25 212 MET B C 1
ATOM 3603 O O . MET B 1 212 ? 15.984 -1.71 -0.221 1 98.25 212 MET B O 1
ATOM 3607 N N . ILE B 1 213 ? 15.023 -1.547 -2.266 1 98.25 213 ILE B N 1
ATOM 3608 C CA . ILE B 1 213 ? 15.875 -2.562 -2.869 1 98.25 213 ILE B CA 1
ATOM 3609 C C . ILE B 1 213 ? 17.328 -2.084 -2.863 1 98.25 213 ILE B C 1
ATOM 3611 O O . ILE B 1 213 ? 18.25 -2.859 -2.582 1 98.25 213 ILE B O 1
ATOM 3615 N N . ASP B 1 214 ? 17.547 -0.738 -3.061 1 98.31 214 ASP B N 1
ATOM 3616 C CA . ASP B 1 214 ? 18.891 -0.152 -3.16 1 98.31 214 ASP B CA 1
ATOM 3617 C C . ASP B 1 214 ? 19.438 0.215 -1.78 1 98.31 214 ASP B C 1
ATOM 3619 O O . ASP B 1 214 ? 20.531 0.758 -1.665 1 98.31 214 ASP B O 1
ATOM 3623 N N . ARG B 1 215 ? 18.719 0.057 -0.771 1 98.12 215 ARG B N 1
ATOM 3624 C CA . ARG B 1 215 ? 19.078 0.405 0.6 1 98.12 215 ARG B CA 1
ATOM 3625 C C . ARG B 1 215 ? 19.297 1.907 0.744 1 98.12 215 ARG B C 1
ATOM 3627 O O . ARG B 1 215 ? 20.219 2.34 1.438 1 98.12 215 ARG B O 1
ATOM 3634 N N . ASP B 1 216 ? 18.578 2.627 -0.09 1 98.12 216 ASP B N 1
ATOM 3635 C CA . ASP B 1 216 ? 18.531 4.078 0.051 1 98.12 216 ASP B CA 1
ATOM 3636 C C . ASP B 1 216 ? 17.469 4.508 1.049 1 98.12 216 ASP B C 1
ATOM 3638 O O . ASP B 1 216 ? 16.297 4.625 0.692 1 98.12 216 ASP B O 1
ATOM 3642 N N . PHE B 1 217 ? 17.906 4.824 2.268 1 98.19 217 PHE B N 1
ATOM 3643 C CA . PHE B 1 217 ? 16.953 5.176 3.318 1 98.19 217 PHE B CA 1
ATOM 3644 C C . PHE B 1 217 ? 17.031 6.664 3.635 1 98.19 217 PHE B C 1
ATOM 3646 O O . PHE B 1 217 ? 16.734 7.082 4.758 1 98.19 217 PHE B O 1
ATOM 3653 N N . THR B 1 218 ? 17.484 7.438 2.609 1 96.31 218 THR B N 1
ATOM 3654 C CA . THR B 1 218 ? 17.438 8.891 2.754 1 96.31 218 THR B CA 1
ATOM 3655 C C . THR B 1 218 ? 16.016 9.352 3.021 1 96.31 218 THR B C 1
ATOM 3657 O O . THR B 1 218 ? 15.078 8.969 2.307 1 96.31 218 THR B O 1
ATOM 3660 N N . PRO B 1 219 ? 15.867 10.18 4.008 1 95.06 219 PRO B N 1
ATOM 3661 C CA . PRO B 1 219 ? 14.5 10.484 4.449 1 95.06 219 PRO B CA 1
ATOM 3662 C C . PRO B 1 219 ? 13.836 11.562 3.598 1 95.06 219 PRO B C 1
ATOM 3664 O O . PRO B 1 219 ? 14.445 12.594 3.316 1 95.06 219 PRO B O 1
ATOM 3667 N N . GLY B 1 220 ? 12.656 11.281 3.107 1 89.94 220 GLY B N 1
ATOM 3668 C CA . GLY B 1 220 ? 11.68 12.32 2.836 1 89.94 220 GLY B CA 1
ATOM 3669 C C . GLY B 1 220 ? 10.812 12.648 4.035 1 89.94 220 GLY B C 1
ATOM 3670 O O . GLY B 1 220 ? 10.422 13.805 4.234 1 89.94 220 GLY B O 1
ATOM 3671 N N . ALA B 1 221 ? 10.547 11.672 4.746 1 93.56 221 ALA B N 1
ATOM 3672 C CA . ALA B 1 221 ? 9.953 11.68 6.082 1 93.56 221 ALA B CA 1
ATOM 3673 C C . ALA B 1 221 ? 10.688 10.719 7.012 1 93.56 221 ALA B C 1
ATOM 3675 O O . ALA B 1 221 ? 11.062 9.617 6.609 1 93.56 221 ALA B O 1
ATOM 3676 N N . PHE B 1 222 ? 10.898 11.133 8.273 1 96.62 222 PHE B N 1
ATOM 3677 C CA . PHE B 1 222 ? 11.625 10.312 9.234 1 96.62 222 PHE B CA 1
ATOM 3678 C C . PHE B 1 222 ? 10.734 9.188 9.766 1 96.62 222 PHE B C 1
ATOM 3680 O O . PHE B 1 222 ? 9.531 9.383 9.961 1 96.62 222 PHE B O 1
ATOM 3687 N N . ALA B 1 223 ? 11.391 8.023 10.078 1 98.44 223 ALA B N 1
ATOM 3688 C CA . ALA B 1 223 ? 10.711 6.902 10.719 1 98.44 223 ALA B CA 1
ATOM 3689 C C . ALA B 1 223 ? 10.047 7.336 12.023 1 98.44 223 ALA B C 1
ATOM 3691 O O . ALA B 1 223 ? 8.953 6.883 12.352 1 98.44 223 ALA B O 1
ATOM 3692 N N . GLU B 1 224 ? 10.656 8.234 12.758 1 98.19 224 GLU B N 1
ATOM 3693 C CA . GLU B 1 224 ? 10.117 8.656 14.047 1 98.19 224 GLU B CA 1
ATOM 3694 C C . GLU B 1 224 ? 8.82 9.43 13.875 1 98.19 224 GLU B C 1
ATOM 3696 O O . GLU B 1 224 ? 7.988 9.469 14.789 1 98.19 224 GLU B O 1
ATOM 3701 N N . TYR B 1 225 ? 8.602 10.039 12.688 1 97.75 225 TYR B N 1
ATOM 3702 C CA . TYR B 1 225 ? 7.348 10.75 12.445 1 97.75 225 TYR B CA 1
ATOM 3703 C C . TYR B 1 225 ? 6.184 9.781 12.312 1 97.75 225 TYR B C 1
ATOM 3705 O O . TYR B 1 225 ? 5.043 10.117 12.633 1 97.75 225 TYR B O 1
ATOM 3713 N N . MET B 1 226 ? 6.496 8.516 11.867 1 98.5 226 MET B N 1
ATOM 3714 C CA . MET B 1 226 ? 5.438 7.512 11.812 1 98.5 226 MET B CA 1
ATOM 3715 C C . MET B 1 226 ? 5.012 7.098 13.219 1 98.5 226 MET B C 1
ATOM 3717 O O . MET B 1 226 ? 3.842 6.801 13.461 1 98.5 226 MET B O 1
ATOM 3721 N N . VAL B 1 227 ? 6.012 7.102 14.18 1 98.31 227 VAL B N 1
ATOM 3722 C CA . VAL B 1 227 ? 5.668 6.848 15.578 1 98.31 227 VAL B CA 1
ATOM 3723 C C . VAL B 1 227 ? 4.691 7.914 16.078 1 98.31 227 VAL B C 1
ATOM 3725 O O . VAL B 1 227 ? 3.674 7.59 16.688 1 98.31 227 VAL B O 1
ATOM 3728 N N . LYS B 1 228 ? 4.949 9.141 15.727 1 97.69 228 LYS B N 1
ATOM 3729 C CA . LYS B 1 228 ? 4.121 10.273 16.125 1 97.69 228 LYS B CA 1
ATOM 3730 C C . LYS B 1 228 ? 2.738 10.195 15.484 1 97.69 228 LYS B C 1
ATOM 3732 O O . LYS B 1 228 ? 1.722 10.305 16.172 1 97.69 228 LYS B O 1
ATOM 3737 N N . ASP B 1 229 ? 2.674 10.008 14.164 1 98 229 ASP B N 1
ATOM 3738 C CA . ASP B 1 229 ? 1.419 10.055 13.414 1 98 229 ASP B CA 1
ATOM 3739 C C . ASP B 1 229 ? 0.495 8.914 13.828 1 98 229 ASP B C 1
ATOM 3741 O O . ASP B 1 229 ? -0.695 9.125 14.07 1 98 229 ASP B O 1
ATOM 3745 N N . LEU B 1 230 ? 1.078 7.742 13.93 1 98.25 230 LEU B N 1
ATOM 3746 C CA . LEU B 1 230 ? 0.272 6.602 14.344 1 98.25 230 LEU B CA 1
ATOM 3747 C C . LEU B 1 230 ? -0.12 6.719 15.812 1 98.25 230 LEU B C 1
ATOM 3749 O O . LEU B 1 230 ? -1.208 6.293 16.203 1 98.25 230 LEU B O 1
ATOM 3753 N N . GLY B 1 231 ? 0.791 7.266 16.609 1 96.88 231 GLY B N 1
ATOM 3754 C CA . GLY B 1 231 ? 0.466 7.527 18 1 96.88 231 GLY B CA 1
ATOM 3755 C C . GLY B 1 231 ? -0.737 8.438 18.172 1 96.88 231 GLY B C 1
ATOM 3756 O O . GLY B 1 231 ? -1.598 8.18 19.031 1 96.88 231 GLY B O 1
ATOM 3757 N N . MET B 1 232 ? -0.844 9.453 17.391 1 96.19 232 MET B N 1
ATOM 3758 C CA . MET B 1 232 ? -1.998 10.344 17.422 1 96.19 232 MET B CA 1
ATOM 3759 C C . MET B 1 232 ? -3.273 9.602 17.047 1 96.19 232 MET B C 1
ATOM 3761 O O . MET B 1 232 ? -4.316 9.789 17.672 1 96.19 232 MET B O 1
ATOM 3765 N N . GLY B 1 233 ? -3.197 8.695 16.047 1 95.62 233 GLY B N 1
ATOM 3766 C CA . GLY B 1 233 ? -4.348 7.906 15.633 1 95.62 233 GLY B CA 1
ATOM 3767 C C . GLY B 1 233 ? -4.805 6.91 16.672 1 95.62 233 GLY B C 1
ATOM 3768 O O . GLY B 1 233 ? -5.992 6.594 16.766 1 95.62 233 GLY B O 1
ATOM 3769 N N . LEU B 1 234 ? -3.842 6.488 17.547 1 95.38 234 LEU B N 1
ATOM 3770 C CA . LEU B 1 234 ? -4.113 5.453 18.531 1 95.38 234 LEU B CA 1
ATOM 3771 C C . LEU B 1 234 ? -4.414 6.07 19.906 1 95.38 234 LEU B C 1
ATOM 3773 O O . LEU B 1 234 ? -4.566 5.352 20.891 1 95.38 234 LEU B O 1
ATOM 3777 N N . GLY B 1 235 ? -4.488 7.398 19.953 1 92.06 235 GLY B N 1
ATOM 3778 C CA . GLY B 1 235 ? -4.758 8.086 21.219 1 92.06 235 GLY B CA 1
ATOM 3779 C C . GLY B 1 235 ? -3.547 8.172 22.125 1 92.06 235 GLY B C 1
ATOM 3780 O O . GLY B 1 235 ? -3.684 8.273 23.344 1 92.06 235 GLY B O 1
ATOM 3781 N N . ARG B 1 236 ? -2.395 8.133 21.5 1 88.44 236 ARG B N 1
ATOM 3782 C CA . ARG B 1 236 ? -1.14 8.188 22.25 1 88.44 236 ARG B CA 1
ATOM 3783 C C . ARG B 1 236 ? -0.294 9.383 21.812 1 88.44 236 ARG B C 1
ATOM 3785 O O . ARG B 1 236 ? 0.936 9.297 21.781 1 88.44 236 ARG B O 1
ATOM 3792 N N . GLY B 1 237 ? -0.973 10.391 21.359 1 89.38 237 GLY B N 1
ATOM 3793 C CA . GLY B 1 237 ? -0.259 11.586 20.938 1 89.38 237 GLY B CA 1
ATOM 3794 C C . GLY B 1 237 ? 0.127 12.492 22.094 1 89.38 237 GLY B C 1
ATOM 3795 O O . GLY B 1 237 ? -0.039 12.133 23.25 1 89.38 237 GLY B O 1
ATOM 3796 N N . GLU B 1 238 ? 0.739 13.633 21.719 1 85.5 238 GLU B N 1
ATOM 3797 C CA . GLU B 1 238 ? 1.226 14.602 22.703 1 85.5 238 GLU B CA 1
ATOM 3798 C C . GLU B 1 238 ? 0.073 15.383 23.328 1 85.5 238 GLU B C 1
ATOM 3800 O O . GLU B 1 238 ? 0.229 15.984 24.391 1 85.5 238 GLU B O 1
ATOM 3805 N N . VAL B 1 239 ? -1.011 15.289 22.609 1 81.06 239 VAL B N 1
ATOM 3806 C CA . VAL B 1 239 ? -2.16 16.078 23.016 1 81.06 239 VAL B CA 1
ATOM 3807 C C . VAL B 1 239 ? -3.248 15.172 23.578 1 81.06 239 VAL B C 1
ATOM 3809 O O . VAL B 1 239 ? -3.641 14.195 22.938 1 81.06 239 VAL B O 1
ATOM 3812 N N . GLU B 1 240 ? -3.543 15.445 24.812 1 73.88 240 GLU B N 1
ATOM 3813 C CA . GLU B 1 240 ? -4.574 14.633 25.453 1 73.88 240 GLU B CA 1
ATOM 3814 C C . GLU B 1 240 ? -5.934 14.852 24.797 1 73.88 240 GLU B C 1
ATOM 3816 O O . GLU B 1 240 ? -6.297 15.977 24.469 1 73.88 240 GLU B O 1
ATOM 3821 N N . GLU B 1 241 ? -6.484 13.805 24.344 1 68.31 241 GLU B N 1
ATOM 3822 C CA . GLU B 1 241 ? -7.828 13.891 23.766 1 68.31 241 GLU B CA 1
ATOM 3823 C C . GLU B 1 241 ? -8.836 13.117 24.625 1 68.31 241 GLU B C 1
ATOM 3825 O O . GLU B 1 241 ? -8.508 12.078 25.188 1 68.31 241 GLU B O 1
ATOM 3830 N N . ASP B 1 242 ? -9.938 13.828 24.766 1 63.56 242 ASP B N 1
ATOM 3831 C CA . ASP B 1 242 ? -11.047 13.18 25.453 1 63.56 242 ASP B CA 1
ATOM 3832 C C . ASP B 1 242 ? -11.758 12.195 24.531 1 63.56 242 ASP B C 1
ATOM 3834 O O . ASP B 1 242 ? -11.742 12.352 23.312 1 63.56 242 ASP B O 1
ATOM 3838 N N . GLY B 1 243 ? -12.148 11.094 25.094 1 62.81 243 GLY B N 1
ATOM 3839 C CA . GLY B 1 243 ? -13.023 10.211 24.344 1 62.81 243 GLY B CA 1
ATOM 3840 C C . GLY B 1 243 ? -12.438 8.82 24.141 1 62.81 243 GLY B C 1
ATOM 3841 O O . GLY B 1 243 ? -11.32 8.547 24.594 1 62.81 243 GLY B O 1
ATOM 3842 N N . GLU B 1 244 ? -13.281 8.094 23.516 1 64.38 244 GLU B N 1
ATOM 3843 C CA . GLU B 1 244 ? -12.922 6.695 23.297 1 64.38 244 GLU B CA 1
ATOM 3844 C C . GLU B 1 244 ? -11.867 6.559 22.203 1 64.38 244 GLU B C 1
ATOM 3846 O O . GLU B 1 244 ? -11.844 7.344 21.266 1 64.38 244 GLU B O 1
ATOM 3851 N N . ARG B 1 245 ? -10.969 5.621 22.453 1 77.5 245 ARG B N 1
ATOM 3852 C CA . ARG B 1 245 ? -9.859 5.336 21.547 1 77.5 245 ARG B CA 1
ATOM 3853 C C . ARG B 1 245 ? -10.211 4.215 20.594 1 77.5 245 ARG B C 1
ATOM 3855 O O . ARG B 1 245 ? -10.859 3.234 20.969 1 77.5 245 ARG B O 1
ATOM 3862 N N . VAL B 1 246 ? -9.914 4.527 19.344 1 87.56 246 VAL B N 1
ATOM 3863 C CA . VAL B 1 246 ? -10.125 3.477 18.359 1 87.56 246 VAL B CA 1
ATOM 3864 C C . VAL B 1 246 ? -9.078 2.379 18.547 1 87.56 246 VAL B C 1
ATOM 3866 O O . VAL B 1 246 ? -7.934 2.658 18.906 1 87.56 246 VAL B O 1
ATOM 3869 N N . VAL B 1 247 ? -9.555 1.18 18.453 1 93.94 247 VAL B N 1
ATOM 3870 C CA . VAL B 1 247 ? -8.648 0.038 18.484 1 93.94 247 VAL B CA 1
ATOM 3871 C C . VAL B 1 247 ? -8.32 -0.414 17.062 1 93.94 247 VAL B C 1
ATOM 3873 O O . VAL B 1 247 ? -9.195 -0.908 16.344 1 93.94 247 VAL B O 1
ATOM 3876 N N . LEU B 1 248 ? -7.117 -0.203 16.625 1 97.94 248 LEU B N 1
ATOM 3877 C CA . LEU B 1 248 ? -6.625 -0.509 15.281 1 97.94 248 LEU B CA 1
ATOM 3878 C C . LEU B 1 248 ? -5.379 -1.384 15.352 1 97.94 248 LEU B C 1
ATOM 3880 O O . LEU B 1 248 ? -4.258 -0.871 15.391 1 97.94 248 LEU B O 1
ATOM 3884 N N . PRO B 1 249 ? -5.57 -2.752 15.281 1 98.19 249 PRO B N 1
ATOM 3885 C CA . PRO B 1 249 ? -4.438 -3.656 15.508 1 98.19 249 PRO B CA 1
ATOM 3886 C C . PRO B 1 249 ? -3.322 -3.469 14.477 1 98.19 249 PRO B C 1
ATOM 3888 O O . PRO B 1 249 ? -2.143 -3.598 14.812 1 98.19 249 PRO B O 1
ATOM 3891 N N . GLY B 1 250 ? -3.643 -3.186 13.234 1 98.75 250 GLY B N 1
ATOM 3892 C CA . GLY B 1 250 ? -2.629 -2.955 12.211 1 98.75 250 GLY B CA 1
ATOM 3893 C C . GLY B 1 250 ? -1.795 -1.714 12.469 1 98.75 250 GLY B C 1
ATOM 3894 O O . GLY B 1 250 ? -0.566 -1.757 12.391 1 98.75 250 GLY B O 1
ATOM 3895 N N . ALA B 1 251 ? -2.488 -0.593 12.773 1 98.69 251 ALA B N 1
ATOM 3896 C CA . ALA B 1 251 ? -1.789 0.646 13.102 1 98.69 251 ALA B CA 1
ATOM 3897 C C . ALA B 1 251 ? -0.917 0.474 14.344 1 98.69 251 ALA B C 1
ATOM 3899 O O . ALA B 1 251 ? 0.195 1.004 14.406 1 98.69 251 ALA B O 1
ATOM 3900 N N . ALA B 1 252 ? -1.426 -0.258 15.328 1 98.5 252 ALA B N 1
ATOM 3901 C CA . ALA B 1 252 ? -0.668 -0.51 16.547 1 98.5 252 ALA B CA 1
ATOM 3902 C C . ALA B 1 252 ? 0.594 -1.316 16.266 1 98.5 252 ALA B C 1
ATOM 3904 O O . ALA B 1 252 ? 1.663 -1.026 16.797 1 98.5 252 ALA B O 1
ATOM 3905 N N . LEU B 1 253 ? 0.488 -2.342 15.438 1 98.81 253 LEU B N 1
ATOM 3906 C CA . LEU B 1 253 ? 1.647 -3.137 15.047 1 98.81 253 LEU B CA 1
ATOM 3907 C C . LEU B 1 253 ? 2.684 -2.271 14.336 1 98.81 253 LEU B C 1
ATOM 3909 O O . LEU B 1 253 ? 3.875 -2.342 14.641 1 98.81 253 LEU B O 1
ATOM 3913 N N . CYS B 1 254 ? 2.244 -1.475 13.375 1 98.88 254 CYS B N 1
ATOM 3914 C CA . CYS B 1 254 ? 3.154 -0.602 12.641 1 98.88 254 CYS B CA 1
ATOM 3915 C C . CYS B 1 254 ? 3.861 0.365 13.586 1 98.88 254 CYS B C 1
ATOM 3917 O O . CYS B 1 254 ? 5.066 0.586 13.469 1 98.88 254 CYS B O 1
ATOM 3919 N N . GLN B 1 255 ? 3.055 0.945 14.523 1 98.75 255 GLN B N 1
ATOM 3920 C CA . GLN B 1 255 ? 3.67 1.878 15.461 1 98.75 255 GLN B CA 1
ATOM 3921 C C . GLN B 1 255 ? 4.777 1.202 16.266 1 98.75 255 GLN B C 1
ATOM 3923 O O . GLN B 1 255 ? 5.836 1.791 16.484 1 98.75 255 GLN B O 1
ATOM 3928 N N . GLN B 1 256 ? 4.551 -0.047 16.688 1 98.56 256 GLN B N 1
ATOM 3929 C CA . GLN B 1 256 ? 5.543 -0.783 17.469 1 98.56 256 GLN B CA 1
ATOM 3930 C C . GLN B 1 256 ? 6.797 -1.06 16.641 1 98.56 256 GLN B C 1
ATOM 3932 O O . GLN B 1 256 ? 7.914 -1.001 17.156 1 98.56 256 GLN B O 1
ATOM 3937 N N . LEU B 1 257 ? 6.641 -1.379 15.383 1 98.75 257 LEU B N 1
ATOM 3938 C CA . LEU B 1 257 ? 7.781 -1.643 14.516 1 98.75 257 LEU B CA 1
ATOM 3939 C C . LEU B 1 257 ? 8.617 -0.383 14.32 1 98.75 257 LEU B C 1
ATOM 3941 O O . LEU B 1 257 ? 9.844 -0.433 14.391 1 98.75 257 LEU B O 1
ATOM 3945 N N . PHE B 1 258 ? 7.949 0.736 14.094 1 98.81 258 PHE B N 1
ATOM 3946 C CA . PHE B 1 258 ? 8.672 1.992 13.953 1 98.81 258 PHE B CA 1
ATOM 3947 C C . PHE B 1 258 ? 9.32 2.391 15.273 1 98.81 258 PHE B C 1
ATOM 3949 O O . PHE B 1 258 ? 10.422 2.949 15.289 1 98.81 258 PHE B O 1
ATOM 3956 N N . LEU B 1 259 ? 8.602 2.166 16.406 1 98.5 259 LEU B N 1
ATOM 3957 C CA . LEU B 1 259 ? 9.203 2.406 17.719 1 98.5 259 LEU B CA 1
ATOM 3958 C C . LEU B 1 259 ? 10.477 1.58 17.891 1 98.5 259 LEU B C 1
ATOM 3960 O O . LEU B 1 259 ? 11.445 2.049 18.484 1 98.5 259 LEU B O 1
ATOM 3964 N N . GLY B 1 260 ? 10.398 0.359 17.391 1 98.19 260 GLY B N 1
ATOM 3965 C CA . GLY B 1 260 ? 11.586 -0.479 17.391 1 98.19 260 GLY B CA 1
ATOM 3966 C C . GLY B 1 260 ? 12.75 0.124 16.625 1 98.19 260 GLY B C 1
ATOM 3967 O O . GLY B 1 260 ? 13.898 0.042 17.062 1 98.19 260 GLY B O 1
ATOM 3968 N N . MET B 1 261 ? 12.484 0.727 15.492 1 98.31 261 MET B N 1
ATOM 3969 C CA . MET B 1 261 ? 13.516 1.413 14.719 1 98.31 261 MET B CA 1
ATOM 3970 C C . MET B 1 261 ? 14.133 2.553 15.531 1 98.31 261 MET B C 1
ATOM 3972 O O . MET B 1 261 ? 15.352 2.707 15.562 1 98.31 261 MET B O 1
ATOM 3976 N N . VAL B 1 262 ? 13.266 3.35 16.156 1 98.38 262 VAL B N 1
ATOM 3977 C CA . VAL B 1 262 ? 13.734 4.477 16.969 1 98.38 262 VAL B CA 1
ATOM 3978 C C . VAL B 1 262 ? 14.625 3.973 18.094 1 98.38 262 VAL B C 1
ATOM 3980 O O . VAL B 1 262 ? 15.703 4.523 18.344 1 98.38 262 VAL B O 1
ATOM 3983 N N . ALA B 1 263 ? 14.188 2.904 18.75 1 97.94 263 ALA B N 1
ATOM 3984 C CA . ALA B 1 263 ? 14.945 2.324 19.859 1 97.94 263 ALA B CA 1
ATOM 3985 C C . ALA B 1 263 ? 16.297 1.812 19.391 1 97.94 263 ALA B C 1
ATOM 3987 O O . ALA B 1 263 ? 17.281 1.863 20.141 1 97.94 263 ALA B O 1
ATOM 3988 N N . ALA B 1 264 ? 16.422 1.437 18.172 1 97.5 264 ALA B N 1
ATOM 3989 C CA . ALA B 1 264 ? 17.641 0.87 17.609 1 97.5 264 ALA B CA 1
ATOM 3990 C C . ALA B 1 264 ? 18.547 1.961 17.031 1 97.5 264 ALA B C 1
ATOM 3992 O O . ALA B 1 264 ? 19.625 1.676 16.516 1 97.5 264 ALA B O 1
ATOM 3993 N N . GLY B 1 265 ? 18.125 3.248 17.062 1 98.12 265 GLY B N 1
ATOM 3994 C CA . GLY B 1 265 ? 18.922 4.363 16.578 1 98.12 265 GLY B CA 1
ATOM 3995 C C . GLY B 1 265 ? 18.625 4.703 15.125 1 98.12 265 GLY B C 1
ATOM 3996 O O . GLY B 1 265 ? 19.344 5.504 14.516 1 98.12 265 GLY B O 1
ATOM 3997 N N . ASP B 1 266 ? 17.516 4.086 14.555 1 98.25 266 ASP B N 1
ATOM 3998 C CA . ASP B 1 266 ? 17.203 4.266 13.141 1 98.25 266 ASP B CA 1
ATOM 3999 C C . ASP B 1 266 ? 16.031 5.238 12.953 1 98.25 266 ASP B C 1
ATOM 4001 O O . ASP B 1 266 ? 15.375 5.227 11.914 1 98.25 266 ASP B O 1
ATOM 4005 N N . GLY B 1 267 ? 15.75 6.086 13.93 1 98.25 267 GLY B N 1
ATOM 4006 C CA . GLY B 1 267 ? 14.602 6.977 13.914 1 98.25 267 GLY B CA 1
ATOM 4007 C C . GLY B 1 267 ? 14.664 8.016 12.812 1 98.25 267 GLY B C 1
ATOM 4008 O O . GLY B 1 267 ? 13.633 8.5 12.344 1 98.25 267 GLY B O 1
ATOM 4009 N N . LYS B 1 268 ? 15.859 8.312 12.312 1 97.5 268 LYS B N 1
ATOM 4010 C CA . LYS B 1 268 ? 16.031 9.367 11.32 1 97.5 268 LYS B CA 1
ATOM 4011 C C . LYS B 1 268 ? 16.141 8.781 9.914 1 97.5 268 LYS B C 1
ATOM 4013 O O . LYS B 1 268 ? 16.297 9.523 8.938 1 97.5 268 LYS B O 1
ATOM 4018 N N . MET B 1 269 ? 15.992 7.461 9.766 1 98.25 269 MET B N 1
ATOM 4019 C CA . MET B 1 269 ? 15.844 6.863 8.445 1 98.25 269 MET B CA 1
ATOM 4020 C C . MET B 1 269 ? 14.523 7.273 7.801 1 98.25 269 MET B C 1
ATOM 4022 O O . MET B 1 269 ? 13.578 7.637 8.5 1 98.25 269 MET B O 1
ATOM 4026 N N . GLY B 1 270 ? 14.578 7.242 6.484 1 97.81 270 GLY B N 1
ATOM 4027 C CA . GLY B 1 270 ? 13.289 7.352 5.809 1 97.81 270 GLY B CA 1
ATOM 4028 C C . GLY B 1 270 ? 12.32 6.25 6.195 1 97.81 270 GLY B C 1
ATOM 4029 O O . GLY B 1 270 ? 12.734 5.168 6.613 1 97.81 270 GLY B O 1
ATOM 4030 N N . ILE B 1 271 ? 11.07 6.504 6.039 1 98.31 271 ILE B N 1
ATOM 4031 C CA . ILE B 1 271 ? 10.031 5.578 6.484 1 98.31 271 ILE B CA 1
ATOM 4032 C C . ILE B 1 271 ? 10.172 4.25 5.746 1 98.31 271 ILE B C 1
ATOM 4034 O O . ILE B 1 271 ? 9.805 3.197 6.273 1 98.31 271 ILE B O 1
ATOM 4038 N N . GLN B 1 272 ? 10.773 4.242 4.539 1 98.25 272 GLN B N 1
ATOM 4039 C CA . GLN B 1 272 ? 11 3.01 3.797 1 98.25 272 GLN B CA 1
ATOM 4040 C C . GLN B 1 272 ? 12.039 2.135 4.492 1 98.25 272 GLN B C 1
ATOM 4042 O O . GLN B 1 272 ? 12.188 0.957 4.164 1 98.25 272 GLN B O 1
ATOM 4047 N N . GLY B 1 273 ? 12.734 2.686 5.434 1 98.62 273 GLY B N 1
ATOM 4048 C CA . GLY B 1 273 ? 13.648 1.9 6.242 1 98.62 273 GLY B CA 1
ATOM 4049 C C . GLY B 1 273 ? 12.953 0.828 7.059 1 98.62 273 GLY B C 1
ATOM 4050 O O . GLY B 1 273 ? 13.609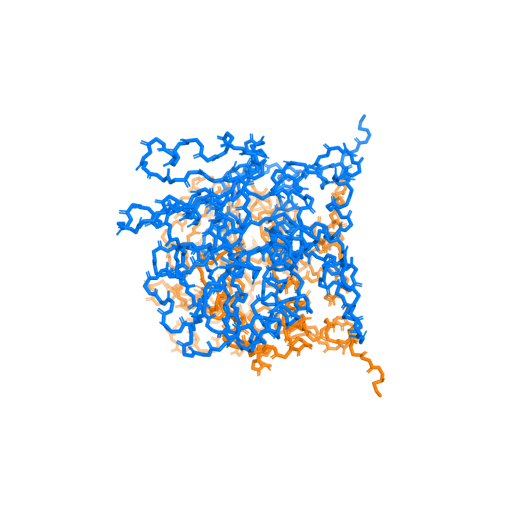 -0.056 7.617 1 98.62 273 GLY B O 1
ATOM 4051 N N . LEU B 1 274 ? 11.648 0.828 7.086 1 98.81 274 LEU B N 1
ATOM 4052 C CA . LEU B 1 274 ? 10.867 -0.172 7.809 1 98.81 274 LEU B CA 1
ATOM 4053 C C . LEU B 1 274 ? 11.281 -1.582 7.402 1 98.81 274 LEU B C 1
ATOM 4055 O O . LEU B 1 274 ? 11.242 -2.508 8.219 1 98.81 274 LEU B O 1
ATOM 4059 N N . VAL B 1 275 ? 11.742 -1.771 6.199 1 98.5 275 VAL B N 1
ATOM 4060 C CA . VAL B 1 275 ? 12.164 -3.074 5.691 1 98.5 275 VAL B CA 1
ATOM 4061 C C . VAL B 1 275 ? 13.281 -3.633 6.566 1 98.5 275 VAL B C 1
ATOM 4063 O O . VAL B 1 275 ? 13.367 -4.844 6.781 1 98.5 275 VAL B O 1
ATOM 4066 N N . THR B 1 276 ? 14.148 -2.77 7.172 1 97.94 276 THR B N 1
ATOM 4067 C CA . THR B 1 276 ? 15.242 -3.234 8.023 1 97.94 276 THR B CA 1
ATOM 4068 C C . THR B 1 276 ? 14.703 -3.818 9.32 1 97.94 276 THR B C 1
ATOM 4070 O O . THR B 1 276 ? 15.266 -4.773 9.859 1 97.94 276 THR B O 1
ATOM 4073 N N . ALA B 1 277 ? 13.625 -3.246 9.812 1 97.81 277 ALA B N 1
ATOM 4074 C CA . ALA B 1 277 ? 13 -3.785 11.016 1 97.81 277 ALA B CA 1
ATOM 4075 C C . ALA B 1 277 ? 12.43 -5.18 10.758 1 97.81 277 ALA B C 1
ATOM 4077 O O . ALA B 1 277 ? 12.539 -6.062 11.609 1 97.81 277 ALA B O 1
ATOM 4078 N N . ILE B 1 278 ? 11.836 -5.395 9.594 1 98 278 ILE B N 1
ATOM 4079 C CA . ILE B 1 278 ? 11.281 -6.691 9.234 1 98 278 ILE B CA 1
ATOM 4080 C C . ILE B 1 278 ? 12.406 -7.715 9.078 1 98 278 ILE B C 1
ATOM 4082 O O . ILE B 1 278 ? 12.273 -8.859 9.523 1 98 278 ILE B O 1
ATOM 4086 N N . GLU B 1 279 ? 13.484 -7.293 8.5 1 96.56 279 GLU B N 1
ATOM 4087 C CA . GLU B 1 279 ? 14.641 -8.164 8.32 1 96.56 279 GLU B CA 1
ATOM 4088 C C . GLU B 1 279 ? 15.211 -8.602 9.672 1 96.56 279 GLU B C 1
ATOM 4090 O O . GLU B 1 279 ? 15.633 -9.75 9.828 1 96.56 279 GLU B O 1
ATOM 4095 N N . ARG B 1 280 ? 15.227 -7.688 10.594 1 94.81 280 ARG B N 1
ATOM 4096 C CA . ARG B 1 280 ? 15.758 -7.996 11.922 1 94.81 280 ARG B CA 1
ATOM 4097 C C . ARG B 1 280 ? 14.891 -9.031 12.625 1 94.81 280 ARG B C 1
ATOM 4099 O O . ARG B 1 280 ? 15.398 -9.867 13.383 1 94.81 280 ARG B O 1
ATOM 4106 N N . ILE B 1 281 ? 13.648 -8.938 12.398 1 93.69 281 ILE B N 1
ATOM 4107 C CA . ILE B 1 281 ? 12.727 -9.891 13.008 1 93.69 281 ILE B CA 1
ATOM 4108 C C . ILE B 1 281 ? 12.93 -11.273 12.383 1 93.69 281 ILE B C 1
ATOM 4110 O O . ILE B 1 281 ? 12.891 -12.289 13.086 1 93.69 281 ILE B O 1
ATOM 4114 N N . TYR B 1 282 ? 13.094 -11.281 11.031 1 85.88 282 TYR B N 1
ATOM 4115 C CA . TYR B 1 282 ? 13.281 -12.547 10.328 1 85.88 282 TYR B CA 1
ATOM 4116 C C . TYR B 1 282 ? 14.672 -13.109 10.578 1 85.88 282 TYR B C 1
ATOM 4118 O O . TYR B 1 282 ? 14.859 -14.328 10.594 1 85.88 282 TYR B O 1
ATOM 4126 N N . ARG B 1 283 ? 15.828 -12.258 10.484 1 73.81 283 ARG B N 1
ATOM 4127 C CA . ARG B 1 283 ? 17.203 -12.719 10.578 1 73.81 283 ARG B CA 1
ATOM 4128 C C . ARG B 1 283 ? 17.422 -13.547 11.844 1 73.81 283 ARG B C 1
ATOM 4130 O O . ARG B 1 283 ? 17.078 -13.109 12.945 1 73.81 283 ARG B O 1
ATOM 4137 N N . LYS B 1 284 ? 17.656 -14.789 11.133 1 54.69 284 LYS B N 1
ATOM 4138 C CA . LYS B 1 284 ? 18.094 -15.938 11.922 1 54.69 284 LYS B CA 1
ATOM 4139 C C . LYS B 1 284 ? 19.469 -15.688 12.523 1 54.69 284 LYS B C 1
ATOM 4141 O O . LYS B 1 284 ? 20.281 -14.938 11.961 1 54.69 284 LYS B O 1
ATOM 4146 N N . LYS B 1 285 ? 19.641 -15.727 13.773 1 43.88 285 LYS B N 1
ATOM 4147 C CA . LYS B 1 285 ? 20.984 -15.891 14.352 1 43.88 285 LYS B CA 1
ATOM 4148 C C . LYS B 1 285 ? 21.844 -16.812 13.5 1 43.88 285 LYS B C 1
ATOM 4150 O O . LYS B 1 285 ? 21.5 -17.984 13.305 1 43.88 285 LYS B O 1
ATOM 4155 N N . GLY B 1 286 ? 22.109 -16.438 12.117 1 34.25 286 GLY B N 1
ATOM 4156 C CA . GLY B 1 286 ? 23.359 -17.188 12.062 1 34.25 286 GLY B CA 1
ATOM 4157 C C . GLY B 1 286 ? 24.406 -16.656 13.016 1 34.25 286 GLY B C 1
ATOM 4158 O O . GLY B 1 286 ? 24.359 -15.492 13.43 1 34.25 286 GLY B O 1
#

InterPro domains:
  IPR006115 6-phosphogluconate dehydrogenase, NADP-binding [PF03446] (1-149)
  IPR008927 6-phosphogluconate dehydrogenase-like, C-terminal domain superfamily [SSF48179] (152-281)
  IPR013328 6-phosphogluconate dehydrogenase, domain 2 [G3DSA:1.10.1040.10] (152-283)
  IPR015815 3-hydroxyisobutyrate dehydrogenase-related [PIRSF000103] (1-280)
  IPR029154 3-hydroxyisobutyrate dehydrogenase-like, NAD-binding domain [PF14833] (154-275)
  IPR036291 NAD(P)-binding domain superfamily [SSF51735] (1-149)

Sequence (572 aa):
MGAAMAGRIQSAGYALTLYARTPSKAAHLARLGARIVSSPADAARSSDVVFTMVGHPSDVRSTVLDTTSGVLSSLPDGGVLVDTTSSDPALAREIAVAARSKGCWAIDAPVSGGDVGAREGKLAIFAGGDEEVIEWLSPLFQIMGKATRMGEAGSGQSSKIANQIIVAANLLGLSEALVFAEEARLEKRTFLEALRGGAAASSVMEIFGERMIDRDFTPGAFAEYMVKDLGMGLGRGEVEEDGERVVLPGAALCQQLFLGMVAAGDGKMGIQGLVTAIERIYRKKGMGAAMAGRIQSAGYALTLYARTPSKAAHLARLGARIVSSPADAARSSDVVFTMVGHPSDVRSTVLDTTSGVLSSLPDGGVLVDTTSSDPALAREIAVAARSKGCWAIDAPVSGGDVGAREGKLAIFAGGDEEVIEWLSPLFQIMGKATRMGEAGSGQSSKIANQIIVAANLLGLSEALVFAEEARLEKRTFLEALRGGAAASSVMEIFGERMIDRDFTPGAFAEYMVKDLGMGLGRGEVEEDGERVVLPGAALCQQLFLGMVAAGDGKMGIQGLVTAIERIYRKKG

Nearest PDB structures (foldseek):
  4dll-assembly1_A  TM=9.260E-01  e=4.463E-26  Polaromonas sp. JS666
  3ws7-assembly1_A  TM=9.393E-01  e=3.289E-25  Pyrobaculum calidifontis JCM 11548
  4dll-assembly1_B  TM=9.235E-01  e=1.658E-25  Polaromonas sp. JS666
  3cky-assembly1_A  TM=8.178E-01  e=5.919E-23  unclassified
  2cvz-assembly1_B  TM=9.212E-01  e=1.065E-20  Thermus thermophilus HB8